Protein AF-A0A076H865-F1 (afdb_monomer)

Secondary structure (DSSP, 8-state):
----------------------------------PPPPPPPPPP--------S------PPPPPP--TTHHHHHHHHHHHTT-PPPPPPP--------------------------------PPPP-----------------PPPPHHHHHHHHHHHHHHHH---HHHHHHHHHHHHHHHHHHHHTTSSS---SS------TTS-HHHHHHHHHHHHHHHHHHH-GGGHHHHHHHHHHTT---TTSHHHHHHHHHHHHHHHHTTTSSS-GGGTT---S----SS-TTS----TTB----EEE-SSSB-TTS-B---SSGGGEEEP--S-GGGGGSPPSSSSSTTTTPPPPPP-TT--SEEE-TTS-EEEHHHHHHHHHHHHHHHHHT--HHHHHHHHHTT--TTS-HHHHHHHHHHHHHHHHTT--HHHHHHHHHHHHHHHHHHHHHHHHHHHHHTBPPHHHHHHHHTTT-EEEEE-STTT-E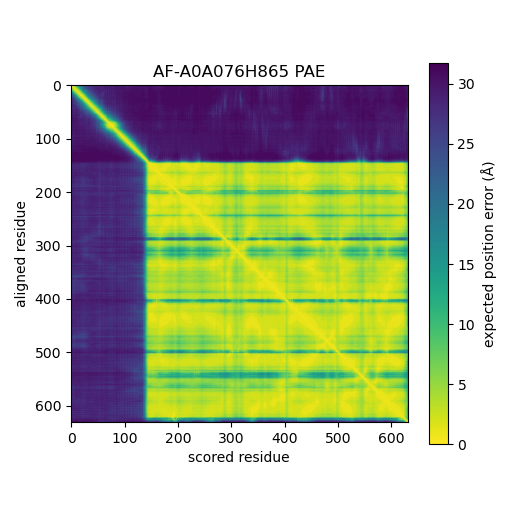EEEEGGG---SS-TTS-S-SS--SSPHHHHHHHHHHHHHHHHHS--B---SS-B-S--SS-SSSPPBTTEEEES--SSS---SS-EEEE-SBHHHHHHHHHHHHHHTTS--HHHHHHHHHHHHHHHHHHHHHHHHHHTT-SPP----

Nearest PDB structures (foldseek):
  8cxl-assembly1_B  TM=8.479E-01  e=1.125E-22  Streptomyces sp. CNQ-525
  3w36-assembly1_A  TM=8.147E-01  e=2.842E-23  Streptomyces sp. CNQ-525
  3w35-assembly1_A  TM=8.371E-01  e=2.240E-22  Streptomyces sp. CNQ-525
  3w35-assembly1_B  TM=8.293E-01  e=2.139E-22  Streptomyces sp. CNQ-525
  4usz-assembly1_A  TM=7.728E-01  e=1.294E-17  Zobellia galactanivorans

Solvent-accessible surface area (backbone atoms only — not comparable to full-atom values): 36687 Å² total; per-residue (Å²): 140,89,85,85,89,86,87,87,85,81,90,82,80,88,83,90,75,92,76,91,79,83,88,86,80,91,87,80,90,86,84,84,88,84,85,84,82,86,82,80,87,86,80,86,83,88,82,85,87,82,85,85,94,75,92,74,86,84,77,84,80,81,90,79,90,80,74,82,65,70,63,52,59,55,52,55,54,57,59,65,72,69,66,76,83,85,73,86,78,79,86,77,82,75,78,83,77,84,75,74,85,82,82,75,75,82,82,84,76,75,82,83,81,76,75,83,81,81,78,78,86,78,79,79,78,86,78,78,90,74,92,76,86,86,79,95,79,76,85,69,82,73,74,83,74,75,39,71,56,56,53,52,51,52,52,51,39,52,49,37,28,71,70,60,63,57,72,62,60,46,23,47,52,49,25,54,28,27,46,14,28,31,24,44,49,23,17,33,43,95,50,28,44,13,61,56,45,77,66,76,53,65,63,86,57,56,64,73,56,50,53,37,13,25,50,29,4,32,43,50,38,45,36,68,78,41,60,92,47,36,68,64,49,50,51,51,30,49,78,68,73,52,61,56,70,83,40,72,42,29,49,48,9,37,52,39,18,49,44,44,51,58,66,50,58,83,30,52,57,40,62,90,64,78,38,54,65,84,72,71,82,70,68,73,35,39,92,86,65,88,47,79,54,82,56,38,24,58,68,51,69,35,16,67,59,74,31,55,50,100,84,66,47,50,34,58,62,94,52,68,85,14,30,47,72,48,62,77,64,51,65,41,36,18,65,24,65,51,85,59,57,91,44,14,65,74,63,46,71,80,82,77,60,34,74,86,36,77,54,84,32,67,49,78,85,67,55,73,45,29,13,27,59,46,32,53,48,39,42,50,48,30,45,51,45,37,38,65,64,45,73,64,46,49,50,44,17,52,67,63,55,39,53,96,71,37,47,36,66,68,36,50,54,50,51,54,50,49,23,48,38,62,70,70,66,52,49,65,72,50,45,33,49,50,50,28,49,37,25,46,18,34,28,39,28,43,19,28,32,35,22,29,11,59,75,58,33,21,39,36,40,51,62,40,37,21,62,77,26,51,99,31,80,41,57,22,40,66,50,67,81,56,49,61,36,81,40,49,19,61,72,54,59,49,63,55,42,66,72,62,58,81,69,49,56,41,28,33,34,27,56,53,9,12,39,28,26,9,39,30,49,38,48,23,68,69,70,73,48,49,74,44,33,82,89,75,55,51,31,88,50,50,85,85,69,81,82,54,56,37,47,34,46,48,50,71,42,72,68,50,93,57,34,86,56,91,70,79,73,44,75,49,74,21,57,26,36,60,51,44,22,54,46,42,23,50,18,34,34,49,22,27,52,34,42,65,52,20,22,54,48,11,27,55,35,7,34,56,42,13,55,46,30,45,54,51,46,52,26,19,59,66,40,73,41,77,54,48,78,73,125

Structure (mmCIF, N/CA/C/O backbone):
data_AF-A0A076H865-F1
#
_entry.id   AF-A0A076H865-F1
#
loop_
_atom_site.group_PDB
_atom_site.id
_atom_site.type_symbol
_atom_site.label_atom_id
_atom_site.label_alt_id
_atom_site.label_comp_id
_atom_site.label_asym_id
_atom_site.label_entity_id
_atom_site.label_seq_id
_atom_site.pdbx_PDB_ins_code
_atom_site.Cartn_x
_atom_site.Cartn_y
_atom_site.Cartn_z
_atom_site.occupancy
_atom_site.B_iso_or_equiv
_atom_site.auth_seq_id
_atom_site.auth_comp_id
_atom_site.auth_asym_id
_atom_site.auth_atom_id
_atom_site.pdbx_PDB_model_num
ATOM 1 N N . MET A 1 1 ? 57.426 7.390 -15.760 1.00 32.88 1 MET A N 1
ATOM 2 C CA . MET A 1 1 ? 56.937 6.413 -16.751 1.00 32.88 1 MET A CA 1
ATOM 3 C C . MET A 1 1 ? 55.800 7.069 -17.506 1.00 32.88 1 MET A C 1
ATOM 5 O O . MET A 1 1 ? 54.848 7.529 -16.899 1.00 32.88 1 MET A O 1
ATOM 9 N N . THR A 1 2 ? 56.025 7.250 -18.797 1.00 29.50 2 THR A N 1
ATOM 10 C CA . THR A 1 2 ? 55.251 8.009 -19.784 1.00 29.50 2 THR A CA 1
ATOM 11 C C . THR A 1 2 ? 54.269 7.092 -20.511 1.00 29.50 2 THR A C 1
ATOM 13 O O . THR A 1 2 ? 54.696 6.046 -20.992 1.00 29.50 2 THR A O 1
ATOM 16 N N . PHE A 1 3 ? 53.011 7.511 -20.664 1.00 28.80 3 PHE A N 1
ATOM 17 C CA . PHE A 1 3 ? 52.057 6.929 -21.616 1.00 28.80 3 PHE A CA 1
ATOM 18 C C . PHE A 1 3 ? 51.602 8.012 -22.613 1.00 28.80 3 PHE A C 1
ATOM 20 O O . PHE A 1 3 ? 51.327 9.133 -22.179 1.00 28.80 3 PHE A O 1
ATOM 27 N N . PRO A 1 4 ? 51.581 7.735 -23.933 1.00 46.56 4 PRO A N 1
ATOM 28 C CA . PRO A 1 4 ? 51.312 8.744 -24.952 1.00 46.56 4 PRO A CA 1
ATOM 29 C C . PRO A 1 4 ? 49.836 8.810 -25.378 1.00 46.56 4 PRO A C 1
ATOM 31 O O . PRO A 1 4 ? 49.123 7.810 -25.404 1.00 46.56 4 PRO A O 1
ATOM 34 N N . LEU A 1 5 ? 49.437 10.020 -25.782 1.00 33.44 5 LEU A N 1
ATOM 35 C CA . LEU A 1 5 ? 48.262 10.338 -26.598 1.00 33.44 5 LEU A CA 1
ATOM 36 C C . LEU A 1 5 ? 48.403 9.814 -28.040 1.00 33.44 5 LEU A C 1
ATOM 38 O O . LEU A 1 5 ? 49.517 9.747 -28.554 1.00 33.44 5 LEU A O 1
ATOM 42 N N . PHE A 1 6 ? 47.246 9.596 -28.685 1.00 32.09 6 PHE A N 1
ATOM 43 C CA . PHE A 1 6 ? 46.831 10.004 -30.049 1.00 32.09 6 PHE A CA 1
ATOM 44 C C . PHE A 1 6 ? 46.042 8.885 -30.760 1.00 32.09 6 PHE A C 1
ATOM 46 O O . PHE A 1 6 ? 46.599 7.819 -30.982 1.00 32.09 6 PHE A O 1
ATOM 53 N N . TRP A 1 7 ? 44.808 9.155 -31.222 1.00 28.22 7 TRP A N 1
ATOM 54 C CA . TRP A 1 7 ? 44.508 9.458 -32.640 1.00 28.22 7 TRP A CA 1
ATOM 55 C C . TRP A 1 7 ? 42.996 9.691 -32.893 1.00 28.22 7 TRP A C 1
ATOM 57 O O . TRP A 1 7 ? 42.161 8.864 -32.553 1.00 28.22 7 TRP A O 1
ATOM 67 N N . LEU A 1 8 ? 42.667 10.809 -33.552 1.00 34.19 8 LEU A N 1
ATOM 68 C CA . LEU A 1 8 ? 41.400 11.092 -34.253 1.00 34.19 8 LEU A CA 1
ATOM 69 C C . LEU A 1 8 ? 41.498 10.593 -35.705 1.00 34.19 8 LEU A C 1
ATOM 71 O O . LEU A 1 8 ? 42.561 10.789 -36.296 1.00 34.19 8 LEU A O 1
ATOM 75 N N . PRO A 1 9 ? 40.403 10.184 -36.376 1.00 36.00 9 PRO A N 1
ATOM 76 C CA . PRO A 1 9 ? 40.349 10.217 -37.830 1.00 36.00 9 PRO A CA 1
ATOM 77 C C . PRO A 1 9 ? 39.445 11.337 -38.370 1.00 36.00 9 PRO A C 1
ATOM 79 O O . PRO A 1 9 ? 38.311 11.556 -37.949 1.00 36.00 9 PRO A O 1
ATOM 82 N N . ARG A 1 10 ? 39.996 12.048 -39.360 1.00 29.73 10 ARG A N 1
ATOM 83 C CA . ARG A 1 10 ? 39.351 13.060 -40.205 1.00 29.73 10 ARG A CA 1
ATOM 84 C C . ARG A 1 10 ? 38.428 12.431 -41.257 1.00 29.73 10 ARG A C 1
ATOM 86 O O . ARG A 1 10 ? 38.737 11.390 -41.828 1.00 29.73 10 ARG A O 1
ATOM 93 N N . ARG A 1 11 ? 37.396 13.200 -41.621 1.00 32.19 11 ARG A N 1
ATOM 94 C CA . ARG A 1 11 ? 36.563 13.079 -42.832 1.00 32.19 11 ARG A CA 1
ATOM 95 C C . ARG A 1 11 ? 37.384 12.919 -44.125 1.00 32.19 11 ARG A C 1
ATOM 97 O O . ARG A 1 11 ? 38.328 13.679 -44.351 1.00 32.19 11 ARG A O 1
ATOM 104 N N . ARG A 1 12 ? 36.909 12.064 -45.041 1.00 30.33 12 ARG A N 1
ATOM 105 C CA . ARG A 1 12 ? 37.063 12.214 -46.502 1.00 30.33 12 ARG A CA 1
ATOM 106 C C . ARG A 1 12 ? 35.782 11.798 -47.228 1.00 30.33 12 ARG A C 1
ATOM 108 O O . ARG A 1 12 ? 35.111 10.855 -46.833 1.00 30.33 12 ARG A O 1
ATOM 115 N N . SER A 1 13 ? 35.468 12.564 -48.266 1.00 29.06 13 SER A N 1
ATOM 116 C CA . SER A 1 13 ? 34.270 12.526 -49.098 1.00 29.06 13 SER A CA 1
ATOM 117 C C . SER A 1 13 ? 34.322 11.488 -50.223 1.00 29.06 13 SER A C 1
ATOM 119 O O . SER A 1 13 ? 35.371 11.301 -50.835 1.00 29.06 13 SER A O 1
ATOM 121 N N . LEU A 1 14 ? 33.139 10.944 -50.521 1.00 32.09 14 LEU A N 1
ATOM 122 C CA . LEU A 1 14 ? 32.543 10.597 -51.823 1.00 32.09 14 LEU A CA 1
ATOM 123 C C . LEU A 1 14 ? 33.476 10.217 -52.990 1.00 32.09 14 LEU A C 1
ATOM 125 O O . LEU A 1 14 ? 34.116 11.073 -53.601 1.00 32.09 14 LEU A O 1
ATOM 129 N N . SER A 1 15 ? 33.357 8.964 -53.437 1.00 29.91 15 SER A N 1
ATOM 130 C CA . SER A 1 15 ? 33.274 8.669 -54.868 1.00 29.91 15 SER A CA 1
ATOM 131 C C . SER A 1 15 ? 32.287 7.530 -55.134 1.00 29.91 15 SER A C 1
ATOM 133 O O . SER A 1 15 ? 32.132 6.587 -54.362 1.00 29.91 15 SER A O 1
ATOM 135 N N . SER A 1 16 ? 31.561 7.719 -56.223 1.00 30.83 16 SER A N 1
ATOM 136 C CA . SER A 1 16 ? 30.448 6.958 -56.762 1.00 30.83 16 SER A CA 1
ATOM 137 C C . SER A 1 16 ? 30.853 5.574 -57.272 1.00 30.83 16 SER A C 1
ATOM 139 O O . SER A 1 16 ? 31.814 5.436 -58.029 1.00 30.83 16 SER A O 1
ATOM 141 N N . ARG A 1 17 ? 30.045 4.559 -56.946 1.00 31.06 17 ARG A N 1
ATOM 142 C CA . ARG A 1 17 ? 29.927 3.328 -57.736 1.00 31.06 17 ARG A CA 1
ATOM 143 C C . ARG A 1 17 ? 28.466 2.909 -57.828 1.00 31.06 17 ARG A C 1
ATOM 145 O O . ARG A 1 17 ? 27.848 2.543 -56.836 1.00 31.06 17 ARG A O 1
ATOM 152 N N . GLU A 1 18 ? 27.954 2.999 -59.048 1.00 32.34 18 GLU A N 1
ATOM 153 C CA . GLU A 1 18 ? 26.733 2.352 -59.510 1.00 32.34 18 GLU A CA 1
ATOM 154 C C . GLU A 1 18 ? 26.841 0.839 -59.293 1.00 32.34 18 GLU A C 1
ATOM 156 O O . GLU A 1 18 ? 27.809 0.217 -59.733 1.00 32.34 18 GLU A O 1
ATOM 161 N N . ILE A 1 19 ? 25.829 0.240 -58.667 1.00 31.61 19 ILE A N 1
ATOM 162 C CA . ILE A 1 19 ? 25.564 -1.194 -58.778 1.00 31.61 19 ILE A CA 1
ATOM 163 C C . ILE A 1 19 ? 24.080 -1.351 -59.104 1.00 31.61 19 ILE A C 1
ATOM 165 O O . ILE A 1 19 ? 23.204 -1.044 -58.299 1.00 31.61 19 ILE A O 1
ATOM 169 N N . ARG A 1 20 ? 23.833 -1.794 -60.341 1.00 30.14 20 ARG A N 1
ATOM 170 C CA . ARG A 1 20 ? 22.561 -2.340 -60.821 1.00 30.14 20 ARG A CA 1
ATOM 171 C C . ARG A 1 20 ? 22.139 -3.499 -59.922 1.00 30.14 20 ARG A C 1
ATOM 173 O O . ARG A 1 20 ? 22.926 -4.423 -59.745 1.00 30.14 20 ARG A O 1
ATOM 180 N N . PHE A 1 21 ? 20.881 -3.509 -59.499 1.00 30.59 21 PHE A N 1
ATOM 181 C CA . PHE A 1 21 ? 20.179 -4.754 -59.208 1.00 30.59 21 PHE A CA 1
ATOM 182 C C . PHE A 1 21 ? 18.997 -4.890 -60.162 1.00 30.59 21 PHE A C 1
ATOM 184 O O . PHE A 1 21 ? 18.142 -4.011 -60.279 1.00 30.59 21 PHE A O 1
ATOM 191 N N . GLU A 1 22 ? 19.056 -5.973 -60.927 1.00 31.03 22 GLU A N 1
ATOM 192 C CA . GLU A 1 22 ? 18.067 -6.408 -61.896 1.00 31.03 22 GLU A CA 1
ATOM 193 C C . GLU A 1 22 ? 16.804 -6.892 -61.183 1.00 31.03 22 GLU A C 1
ATOM 195 O O . GLU A 1 22 ? 16.858 -7.567 -60.155 1.00 31.03 22 GLU A O 1
ATOM 200 N N . ARG A 1 23 ? 15.658 -6.539 -61.771 1.00 32.06 23 ARG A N 1
ATOM 201 C CA . ARG A 1 23 ? 14.356 -7.120 -61.458 1.00 32.06 23 ARG A CA 1
ATOM 202 C C . ARG A 1 23 ? 14.356 -8.581 -61.890 1.00 32.06 23 ARG A C 1
ATOM 204 O O . ARG A 1 23 ? 14.656 -8.863 -63.049 1.00 32.06 23 ARG A O 1
ATOM 211 N N . HIS A 1 24 ? 13.915 -9.467 -61.008 1.00 31.02 24 HIS A N 1
ATOM 212 C CA . HIS A 1 24 ? 13.343 -10.742 -61.409 1.00 31.02 24 HIS A CA 1
ATOM 213 C C . HIS A 1 24 ? 11.892 -10.772 -60.953 1.00 31.02 24 HIS A C 1
ATOM 215 O O . HIS A 1 24 ? 11.598 -10.799 -59.763 1.00 31.02 24 HIS A O 1
ATOM 221 N N . ASP A 1 25 ? 11.017 -10.716 -61.947 1.00 34.66 25 ASP A N 1
ATOM 222 C CA . ASP A 1 25 ? 9.573 -10.802 -61.836 1.00 34.66 25 ASP A CA 1
ATOM 223 C C . ASP A 1 25 ? 9.112 -12.073 -62.572 1.00 34.66 25 ASP A C 1
ATOM 225 O O . ASP A 1 25 ? 9.705 -12.470 -63.579 1.00 34.66 25 ASP A O 1
ATOM 229 N N . GLU A 1 26 ? 8.014 -12.637 -62.066 1.00 32.41 26 GLU A N 1
ATOM 230 C CA . GLU A 1 26 ? 7.062 -13.558 -62.710 1.00 32.41 26 GLU A CA 1
ATOM 231 C C . GLU A 1 26 ? 7.373 -15.067 -62.853 1.00 32.41 26 GLU A C 1
ATOM 233 O O . GLU A 1 26 ? 8.169 -15.510 -63.682 1.00 32.41 26 GLU A O 1
ATOM 238 N N . ARG A 1 27 ? 6.555 -15.892 -62.170 1.00 30.31 27 ARG A N 1
ATOM 239 C CA . ARG A 1 27 ? 5.372 -16.652 -62.688 1.00 30.31 27 ARG A CA 1
ATOM 240 C C . ARG A 1 27 ? 4.949 -17.674 -61.611 1.00 30.31 27 ARG A C 1
ATOM 242 O O . ARG A 1 27 ? 5.811 -18.335 -61.055 1.00 30.31 27 ARG A O 1
ATOM 249 N N . ALA A 1 28 ? 3.683 -17.870 -61.230 1.00 29.78 28 ALA A N 1
ATOM 250 C CA . ALA A 1 28 ? 2.444 -18.046 -62.000 1.00 29.78 28 ALA A CA 1
ATOM 251 C C . ALA A 1 28 ? 1.225 -17.692 -61.095 1.00 29.78 28 ALA A C 1
ATOM 253 O O . ALA A 1 28 ? 1.253 -17.995 -59.910 1.00 29.78 28 ALA A O 1
ATOM 254 N N . ALA A 1 29 ? 0.233 -16.892 -61.523 1.00 30.95 29 ALA A N 1
ATOM 255 C CA . ALA A 1 29 ? -1.018 -17.284 -62.217 1.00 30.95 29 ALA A CA 1
ATOM 256 C C . ALA A 1 29 ? -1.780 -18.457 -61.538 1.00 30.95 29 ALA A C 1
ATOM 258 O O . ALA A 1 29 ? -1.166 -19.472 -61.255 1.00 30.95 29 ALA A O 1
ATOM 259 N N . ARG A 1 30 ? -3.110 -18.520 -61.355 1.00 31.28 30 ARG A N 1
ATOM 260 C CA . ARG A 1 30 ? -4.299 -17.649 -61.521 1.00 31.28 30 ARG A CA 1
ATOM 261 C C . ARG A 1 30 ? -5.506 -18.551 -61.140 1.00 31.28 30 ARG A C 1
ATOM 263 O O . ARG A 1 30 ? -5.581 -19.648 -61.683 1.00 31.28 30 ARG A O 1
ATOM 270 N N . ALA A 1 31 ? -6.465 -18.103 -60.327 1.00 30.08 31 ALA A N 1
ATOM 271 C CA . ALA A 1 31 ? -7.842 -18.640 -60.282 1.00 30.08 31 ALA A CA 1
ATOM 272 C C . ALA A 1 31 ? -8.766 -17.535 -59.722 1.00 30.08 31 ALA A C 1
ATOM 274 O O . ALA A 1 31 ? -8.655 -17.181 -58.558 1.00 30.08 31 ALA A O 1
ATOM 275 N N . VAL A 1 32 ? -9.327 -16.689 -60.593 1.00 30.80 32 VAL A N 1
ATOM 276 C CA . VAL A 1 32 ? -10.756 -16.640 -60.990 1.00 30.80 32 VAL A CA 1
ATOM 277 C C . VAL A 1 32 ? -11.724 -16.404 -59.815 1.00 30.80 32 VAL A C 1
ATOM 279 O O . VAL A 1 32 ? -12.224 -17.336 -59.203 1.00 30.80 32 VAL A O 1
ATOM 282 N N . GLU A 1 33 ? -11.923 -15.115 -59.518 1.00 33.75 33 GLU A N 1
ATOM 283 C CA . GLU A 1 33 ? -13.192 -14.364 -59.615 1.00 33.75 33 GLU A CA 1
ATOM 284 C C . GLU A 1 33 ? -14.493 -15.053 -59.156 1.00 33.75 33 GLU A C 1
ATOM 286 O O . GLU A 1 33 ? -14.969 -15.967 -59.819 1.00 33.75 33 GLU A O 1
ATOM 291 N N . LEU A 1 34 ? -15.113 -14.518 -58.090 1.00 32.66 34 LEU A N 1
ATOM 292 C CA . LEU A 1 34 ? -16.571 -14.421 -57.890 1.00 32.66 34 LEU A CA 1
ATOM 293 C C . LEU A 1 34 ? -16.869 -13.452 -56.722 1.00 32.66 34 LEU A C 1
ATOM 295 O O . LEU A 1 34 ? -16.790 -13.812 -55.551 1.00 32.66 34 LEU A O 1
ATOM 299 N N . LEU A 1 35 ? -17.205 -12.203 -57.056 1.00 37.31 35 LEU A N 1
ATOM 300 C CA . LEU A 1 35 ? -17.819 -11.227 -56.145 1.00 37.31 35 LEU A CA 1
ATOM 301 C C . LEU A 1 35 ? -19.340 -11.463 -56.084 1.00 37.31 35 LEU A C 1
ATOM 303 O O . LEU A 1 35 ? -19.948 -11.609 -57.149 1.00 37.31 35 LEU A O 1
ATOM 307 N N . PRO A 1 36 ? -19.996 -11.378 -54.913 1.00 37.31 36 PRO A N 1
ATOM 308 C CA . PRO A 1 36 ? -21.424 -11.106 -54.840 1.00 37.31 36 PRO A CA 1
ATOM 309 C C . PRO A 1 36 ? -21.708 -9.614 -54.583 1.00 37.31 36 PRO A C 1
ATOM 311 O O . PRO A 1 36 ? -21.074 -8.954 -53.766 1.00 37.31 36 PRO A O 1
ATOM 314 N N . GLN A 1 37 ? -22.688 -9.121 -55.337 1.00 39.97 37 GLN A N 1
ATOM 315 C CA . GLN A 1 37 ? -23.266 -7.773 -55.386 1.00 39.97 37 GLN A CA 1
ATOM 316 C C . GLN A 1 37 ? -24.007 -7.363 -54.086 1.00 39.97 37 GLN A C 1
ATOM 318 O O . GLN A 1 37 ? -24.373 -8.237 -53.297 1.00 39.97 37 GLN A O 1
ATOM 323 N N . PRO A 1 38 ? -24.267 -6.054 -53.869 1.00 40.19 38 PRO A N 1
ATOM 324 C CA . PRO A 1 38 ? -24.822 -5.520 -52.622 1.00 40.19 38 PRO A CA 1
ATOM 325 C C . PRO A 1 38 ? -26.322 -5.816 -52.458 1.00 40.19 38 PRO A C 1
ATOM 327 O O . PRO A 1 38 ? -27.085 -5.813 -53.424 1.00 40.19 38 PRO A O 1
ATOM 330 N N . GLN A 1 39 ? -26.752 -6.042 -51.214 1.00 40.28 39 GLN A N 1
ATOM 331 C CA . GLN A 1 39 ? -28.164 -6.193 -50.840 1.00 40.28 39 GLN A CA 1
ATOM 332 C C . GLN A 1 39 ? -28.879 -4.817 -50.802 1.00 40.28 39 GLN A C 1
ATOM 334 O O . GLN A 1 39 ? -28.263 -3.829 -50.397 1.00 40.28 39 GLN A O 1
ATOM 339 N N . PRO A 1 40 ? -30.158 -4.729 -51.223 1.00 39.44 40 PRO A N 1
ATOM 340 C CA . PRO A 1 40 ? -30.945 -3.488 -51.271 1.00 39.44 40 PRO A CA 1
ATOM 341 C C . PRO A 1 40 ? -31.445 -3.033 -49.880 1.00 39.44 40 PRO A C 1
ATOM 343 O O . PRO A 1 40 ? -31.473 -3.839 -48.949 1.00 39.44 40 PRO A O 1
ATOM 346 N N . PRO A 1 41 ? -31.865 -1.759 -49.715 1.00 40.12 41 PRO A N 1
ATOM 347 C CA . PRO A 1 41 ? -32.209 -1.199 -48.410 1.00 40.12 41 PRO A CA 1
ATOM 348 C C . PRO A 1 41 ? -33.579 -1.692 -47.925 1.00 40.12 41 PRO A C 1
ATOM 350 O O . PRO A 1 41 ? -34.542 -1.746 -48.692 1.00 40.12 41 PRO A O 1
ATOM 353 N N . LEU A 1 42 ? -33.677 -2.004 -46.632 1.00 36.25 42 LEU A N 1
ATOM 354 C CA . LEU A 1 42 ? -34.948 -2.285 -45.967 1.00 36.25 42 LEU A CA 1
ATOM 355 C C . LEU A 1 42 ? -35.631 -0.970 -45.573 1.00 36.25 42 LEU A C 1
ATOM 357 O O . LEU A 1 42 ? -35.089 -0.168 -44.815 1.00 36.25 42 LEU A O 1
ATOM 361 N N . VAL A 1 43 ? -36.828 -0.768 -46.121 1.00 35.56 43 VAL A N 1
ATOM 362 C CA . VAL A 1 43 ? -37.768 0.306 -45.781 1.00 35.56 43 VAL A CA 1
ATOM 363 C C . VAL A 1 43 ? -38.564 -0.089 -44.533 1.00 35.56 43 VAL A C 1
ATOM 365 O O . VAL A 1 43 ? -38.953 -1.244 -44.372 1.00 35.56 43 VAL A O 1
ATOM 368 N N . ALA A 1 44 ? -38.779 0.901 -43.669 1.00 31.84 44 ALA A N 1
ATOM 369 C CA . ALA A 1 44 ? -39.403 0.825 -42.355 1.00 31.84 44 ALA A CA 1
ATOM 370 C C . ALA A 1 44 ? -40.874 0.362 -42.356 1.00 31.84 44 ALA A C 1
ATOM 372 O O . ALA A 1 44 ? -41.641 0.659 -43.272 1.00 31.84 44 ALA A O 1
ATOM 373 N N . MET A 1 45 ? -41.273 -0.284 -41.256 1.00 31.53 45 MET A N 1
ATOM 374 C CA . MET A 1 45 ? -42.662 -0.377 -40.801 1.00 31.53 45 MET A CA 1
ATOM 375 C C . MET A 1 45 ? -42.808 0.427 -39.503 1.00 31.53 45 MET A C 1
ATOM 377 O O . MET A 1 45 ? -42.148 0.125 -38.512 1.00 31.53 45 MET A O 1
ATOM 381 N N . GLU A 1 46 ? -43.672 1.442 -39.536 1.00 37.03 46 GLU A N 1
ATOM 382 C CA . GLU A 1 46 ? -44.120 2.247 -38.393 1.00 37.03 46 GLU A CA 1
ATOM 383 C C . GLU A 1 46 ? -45.045 1.453 -37.462 1.00 37.03 46 GLU A C 1
ATOM 385 O O . GLU A 1 46 ? -45.945 0.761 -37.938 1.00 37.03 46 GLU A O 1
ATOM 390 N N . LEU A 1 47 ? -44.894 1.654 -36.147 1.00 33.88 47 LEU A N 1
ATOM 391 C CA . LEU A 1 47 ? -45.952 1.532 -35.135 1.00 33.88 47 LEU A CA 1
ATOM 392 C C . LEU A 1 47 ? -45.701 2.558 -33.997 1.00 33.88 47 LEU A C 1
ATOM 394 O O . LEU A 1 47 ? -44.569 3.013 -33.843 1.00 33.88 47 LEU A O 1
ATOM 398 N N . PRO A 1 48 ? -46.752 2.982 -33.264 1.00 36.91 48 PRO A N 1
ATOM 399 C CA . PRO A 1 48 ? -46.988 4.382 -32.885 1.00 36.91 48 PRO A CA 1
ATOM 400 C C . PRO A 1 48 ? -46.420 4.810 -31.520 1.00 36.91 48 PRO A C 1
ATOM 402 O O . PRO A 1 48 ? -46.171 3.986 -30.643 1.00 36.91 48 PRO A O 1
ATOM 405 N N . GLU A 1 49 ? -46.298 6.131 -31.346 1.00 44.44 49 GLU A N 1
ATOM 406 C CA . GLU A 1 49 ? -45.875 6.820 -30.117 1.00 44.44 49 GLU A CA 1
ATOM 407 C C . GLU A 1 49 ? -46.803 6.611 -28.907 1.00 44.44 49 GLU A C 1
ATOM 409 O O . GLU A 1 49 ? -48.027 6.517 -29.055 1.00 44.44 49 GLU A O 1
ATOM 414 N N . PRO A 1 50 ? -46.234 6.741 -27.693 1.00 38.34 50 PRO A N 1
ATOM 415 C CA . PRO A 1 50 ? -46.931 7.361 -26.576 1.00 38.34 50 PRO A CA 1
ATOM 416 C C . PRO A 1 50 ? -46.147 8.543 -25.964 1.00 38.34 50 PRO A C 1
ATOM 418 O O . PRO A 1 50 ? -45.120 8.366 -25.320 1.00 38.34 50 PRO A O 1
ATOM 421 N N . ILE A 1 51 ? -46.703 9.735 -26.186 1.00 40.88 51 ILE A N 1
ATOM 422 C CA . ILE A 1 51 ? -46.853 10.929 -25.327 1.00 40.88 51 ILE A CA 1
ATOM 423 C C . ILE A 1 51 ? -45.897 11.101 -24.120 1.00 40.88 51 ILE A C 1
ATOM 425 O O . ILE A 1 51 ? -45.917 10.351 -23.146 1.00 40.88 51 ILE A O 1
ATOM 429 N N . ASP A 1 52 ? -45.192 12.231 -24.185 1.00 43.69 52 ASP A N 1
ATOM 430 C CA . ASP A 1 52 ? -44.292 12.902 -23.238 1.00 43.69 52 ASP A CA 1
ATOM 431 C C . ASP A 1 52 ? -44.964 13.415 -21.932 1.00 43.69 52 ASP A C 1
ATOM 433 O O . ASP A 1 52 ? -45.999 14.087 -22.013 1.00 43.69 52 ASP A O 1
ATOM 437 N N . PRO A 1 53 ? -44.395 13.167 -20.728 1.00 39.59 53 PRO A N 1
ATOM 438 C CA . PRO A 1 53 ? -44.830 13.808 -19.487 1.00 39.59 53 PRO A CA 1
ATOM 439 C C . PRO A 1 53 ? -44.013 15.036 -19.020 1.00 39.59 53 PRO A C 1
ATOM 441 O O . PRO A 1 53 ? -44.300 15.527 -17.930 1.00 39.59 53 PRO A O 1
ATOM 444 N N . PHE A 1 54 ? -43.064 15.594 -19.783 1.00 37.50 54 PHE A N 1
ATOM 445 C CA . PHE A 1 54 ? -42.306 16.792 -19.373 1.00 37.50 54 PHE A CA 1
ATOM 446 C C . PHE A 1 54 ? -42.014 17.773 -20.522 1.00 37.50 54 PHE A C 1
ATOM 448 O O . PHE A 1 54 ? -40.871 17.995 -20.918 1.00 37.50 54 PHE A O 1
ATOM 455 N N . ALA A 1 55 ? -43.054 18.479 -20.968 1.00 36.81 55 ALA A N 1
ATOM 456 C CA . ALA A 1 55 ? -42.896 19.708 -21.738 1.00 36.81 55 ALA A CA 1
ATOM 457 C C . ALA A 1 55 ? -42.282 20.822 -20.860 1.00 36.81 55 ALA A C 1
ATOM 459 O O . ALA A 1 55 ? -42.942 21.348 -19.962 1.00 36.81 55 ALA A O 1
ATOM 460 N N . LEU A 1 56 ? -41.036 21.207 -21.145 1.00 35.94 56 LEU A N 1
ATOM 461 C CA . LEU A 1 56 ? -40.417 22.446 -20.664 1.00 35.94 56 LEU A CA 1
ATOM 462 C C . LEU A 1 56 ? -40.149 23.359 -21.865 1.00 35.94 56 LEU A C 1
ATOM 464 O O . LEU A 1 56 ? -39.410 23.014 -22.785 1.00 35.94 56 LEU A O 1
ATOM 468 N N . GLU A 1 57 ? -40.803 24.520 -21.858 1.00 34.72 57 GLU A N 1
ATOM 469 C CA . GLU A 1 57 ? -40.638 25.584 -22.846 1.00 34.72 57 GLU A CA 1
ATOM 470 C C . GLU A 1 57 ? -39.180 26.063 -22.895 1.00 34.72 57 GLU A C 1
ATOM 472 O O . GLU A 1 57 ? -38.611 26.501 -21.894 1.00 34.72 57 GLU A O 1
ATOM 477 N N . ILE A 1 58 ? -38.588 26.032 -24.089 1.00 36.03 58 ILE A N 1
ATOM 478 C CA . ILE A 1 58 ? -37.307 26.679 -24.367 1.00 36.03 58 ILE A CA 1
ATOM 479 C C . ILE A 1 58 ? -37.558 28.187 -24.453 1.00 36.03 58 ILE A C 1
ATOM 481 O O . ILE A 1 58 ? -38.102 28.688 -25.439 1.00 36.03 58 ILE A O 1
ATOM 485 N N . VAL A 1 59 ? -37.136 28.918 -23.424 1.00 34.56 59 VAL A N 1
ATOM 486 C CA . VAL A 1 59 ? -36.990 30.374 -23.482 1.00 34.56 59 VAL A CA 1
ATOM 487 C C . VAL A 1 59 ? -35.685 30.688 -24.210 1.00 34.56 59 VAL A C 1
ATOM 489 O O . VAL A 1 59 ? -34.595 30.404 -23.720 1.00 34.56 59 VAL A O 1
ATOM 492 N N . THR A 1 60 ? -35.789 31.290 -25.391 1.00 38.94 60 THR A N 1
ATOM 493 C CA . THR A 1 60 ? -34.657 31.905 -26.092 1.00 38.94 60 THR A CA 1
ATOM 494 C C . THR A 1 60 ? -34.143 33.108 -25.299 1.00 38.94 60 THR A C 1
ATOM 496 O O . THR A 1 60 ? -34.877 34.082 -25.115 1.00 38.94 60 THR A O 1
ATOM 499 N N . VAL A 1 61 ? -32.887 33.053 -24.855 1.00 36.69 61 VAL A N 1
ATOM 500 C CA . VAL A 1 61 ? -32.171 34.189 -24.253 1.00 36.69 61 VAL A CA 1
ATOM 501 C C . VAL A 1 61 ? -31.613 35.078 -25.378 1.00 36.69 61 VAL A C 1
ATOM 503 O O . VAL A 1 61 ? -31.034 34.538 -26.322 1.00 36.69 61 VAL A O 1
ATOM 506 N N . PRO A 1 62 ? -31.799 36.411 -25.337 1.00 39.06 62 PRO A N 1
ATOM 507 C CA . PRO A 1 62 ? -31.260 37.313 -26.350 1.00 39.06 62 PRO A CA 1
ATOM 508 C C . PRO A 1 62 ? -29.754 37.556 -26.166 1.00 39.06 62 PRO A C 1
ATOM 510 O O . PRO A 1 62 ? -29.259 37.592 -25.040 1.00 39.06 62 PRO A O 1
ATOM 513 N N . ASP A 1 63 ? -29.059 37.772 -27.288 1.00 44.78 63 ASP A N 1
ATOM 514 C CA . ASP A 1 63 ? -27.657 38.200 -27.363 1.00 44.78 63 ASP A CA 1
ATOM 515 C C . ASP A 1 63 ? -27.371 39.391 -26.434 1.00 44.78 63 ASP A C 1
ATOM 517 O O . ASP A 1 63 ? -28.022 40.436 -26.528 1.00 44.78 63 ASP A O 1
ATOM 521 N N . ILE A 1 64 ? -26.353 39.252 -25.580 1.00 43.41 64 ILE A N 1
ATOM 522 C CA . ILE A 1 64 ? -25.795 40.357 -24.795 1.00 43.41 64 ILE A CA 1
ATOM 523 C C . ILE A 1 64 ? -24.519 40.844 -25.493 1.00 43.41 64 ILE A C 1
ATOM 525 O O . ILE A 1 64 ? -23.554 40.084 -25.597 1.00 43.41 64 ILE A O 1
ATOM 529 N N . PRO A 1 65 ? -24.473 42.104 -25.953 1.00 45.78 65 PRO A N 1
ATOM 530 C CA . PRO A 1 65 ? -23.235 42.755 -26.340 1.00 45.78 65 PRO A CA 1
ATOM 531 C C . PRO A 1 65 ? -22.610 43.417 -25.103 1.00 45.78 65 PRO A C 1
ATOM 533 O O . PRO A 1 65 ? -23.291 44.194 -24.445 1.00 45.78 65 PRO A O 1
ATOM 536 N N . GLU A 1 66 ? -21.351 43.098 -24.783 1.00 50.41 66 GLU A N 1
ATOM 537 C CA . GLU A 1 66 ? -20.273 44.010 -24.325 1.00 50.41 66 GLU A CA 1
ATOM 538 C C . GLU A 1 66 ? -19.109 43.249 -23.636 1.00 50.41 66 GLU A C 1
ATOM 540 O O . GLU A 1 66 ? -19.302 42.134 -23.150 1.00 50.41 66 GLU A O 1
ATOM 545 N N . PRO A 1 67 ? -17.865 43.776 -23.681 1.00 50.19 67 PRO A N 1
ATOM 546 C CA . PRO A 1 67 ? -16.656 42.989 -23.443 1.00 50.19 67 PRO A CA 1
ATOM 547 C C . PRO A 1 67 ? -16.316 42.783 -21.958 1.00 50.19 67 PRO A C 1
ATOM 549 O O . PRO A 1 67 ? -16.545 43.640 -21.109 1.00 50.19 67 PRO A O 1
ATOM 552 N N . LEU A 1 68 ? -15.651 41.654 -21.693 1.00 49.78 68 LEU A N 1
ATOM 553 C CA . LEU A 1 68 ? -15.116 41.143 -20.418 1.00 49.78 68 LEU A CA 1
ATOM 554 C C . LEU A 1 68 ? -14.145 42.070 -19.643 1.00 49.78 68 LEU A C 1
ATOM 556 O O . LEU A 1 68 ? -13.517 41.620 -18.692 1.00 49.78 68 LEU A O 1
ATOM 560 N N . SER A 1 69 ? -13.997 43.349 -19.998 1.00 51.00 69 SER A N 1
ATOM 561 C CA . SER A 1 69 ? -13.095 44.270 -19.289 1.00 51.00 69 SER A CA 1
ATOM 562 C C . SER A 1 69 ? -13.718 44.911 -18.044 1.00 51.00 69 SER A C 1
ATOM 564 O O . SER A 1 69 ? -12.985 45.298 -17.146 1.00 51.00 69 SER A O 1
ATOM 566 N N . ALA A 1 70 ? -15.049 45.002 -17.949 1.00 52.03 70 ALA A N 1
ATOM 567 C CA . ALA A 1 70 ? -15.709 45.682 -16.826 1.00 52.03 70 ALA A CA 1
ATOM 568 C C . ALA A 1 70 ? -15.809 44.834 -15.539 1.00 52.03 70 ALA A C 1
ATOM 570 O O . ALA A 1 70 ? -15.950 45.388 -14.456 1.00 52.03 70 ALA A O 1
ATOM 571 N N . VAL A 1 71 ? -15.700 43.503 -15.642 1.00 52.28 71 VAL A N 1
ATOM 572 C CA . VAL A 1 71 ? -15.733 42.587 -14.480 1.00 52.28 71 VAL A CA 1
ATOM 573 C C . VAL A 1 71 ? -14.354 42.475 -13.815 1.00 52.28 71 VAL A C 1
ATOM 575 O O . VAL A 1 71 ? -14.260 42.234 -12.615 1.00 52.28 71 VAL A O 1
ATOM 578 N N . GLN A 1 72 ? -13.277 42.712 -14.570 1.00 53.22 72 GLN A N 1
ATOM 579 C CA . GLN A 1 72 ? -11.912 42.676 -14.045 1.00 53.22 72 GLN A CA 1
ATOM 580 C C . GLN A 1 72 ? -11.619 43.883 -13.135 1.00 53.22 72 GLN A C 1
ATOM 582 O O . GLN A 1 72 ? -11.029 43.715 -12.072 1.00 53.22 72 GLN A O 1
ATOM 587 N N . ASP A 1 73 ? -12.118 45.072 -13.493 1.00 52.81 73 ASP A N 1
ATOM 588 C CA . ASP A 1 73 ? -11.920 46.296 -12.704 1.00 52.81 73 ASP A CA 1
ATOM 589 C C . ASP A 1 73 ? -12.666 46.265 -11.350 1.00 52.81 73 ASP A C 1
ATOM 591 O O . ASP A 1 73 ? -12.184 46.832 -10.366 1.00 52.81 73 ASP A O 1
ATOM 595 N N . GLU A 1 74 ? -13.818 45.582 -11.261 1.00 54.28 74 GLU A N 1
ATOM 596 C CA . GLU A 1 74 ? -14.528 45.375 -9.985 1.00 54.28 74 GLU A CA 1
ATOM 597 C C . GLU A 1 74 ? -13.833 44.332 -9.096 1.00 54.28 74 GLU A C 1
ATOM 599 O O . GLU A 1 74 ? -13.745 44.522 -7.880 1.00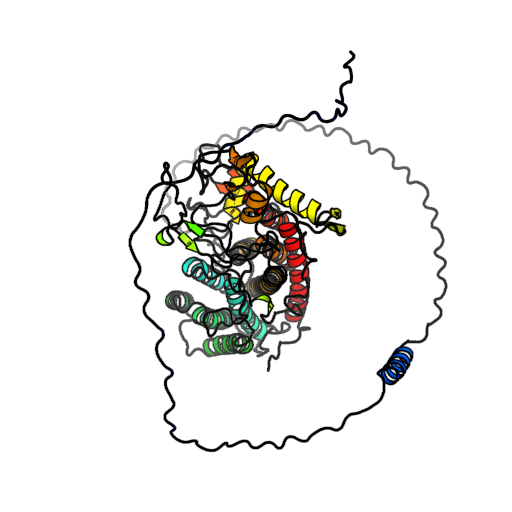 54.28 74 GLU A O 1
ATOM 604 N N . LEU A 1 75 ? -13.271 43.269 -9.683 1.00 54.22 75 LEU A N 1
ATOM 605 C CA . LEU A 1 75 ? -12.516 42.250 -8.944 1.00 54.22 75 LEU A CA 1
ATOM 606 C C . LEU A 1 75 ? -11.185 42.796 -8.399 1.00 54.22 75 LEU A C 1
ATOM 608 O O . LEU A 1 75 ? -10.833 42.515 -7.251 1.00 54.22 75 LEU A O 1
ATOM 612 N N . ASP A 1 76 ? -10.497 43.650 -9.160 1.00 58.88 76 ASP A N 1
ATOM 613 C CA . ASP A 1 76 ? -9.252 44.290 -8.722 1.00 58.88 76 ASP A CA 1
ATOM 614 C C . ASP A 1 76 ? -9.497 45.341 -7.617 1.00 58.88 76 ASP A C 1
ATOM 616 O O . ASP A 1 76 ? -8.683 45.487 -6.697 1.00 58.88 76 ASP A O 1
ATOM 620 N N . GLN A 1 77 ? -10.651 46.026 -7.626 1.00 55.34 77 GLN A N 1
ATOM 621 C CA . GLN A 1 77 ? -11.058 46.914 -6.525 1.00 55.34 77 GLN A CA 1
ATOM 622 C C . GLN A 1 77 ? -11.437 46.149 -5.251 1.00 55.34 77 GLN A C 1
ATOM 624 O O . GLN A 1 77 ? -11.139 46.615 -4.148 1.00 55.34 77 GLN A O 1
ATOM 629 N N . MET A 1 78 ? -12.044 44.964 -5.372 1.00 47.25 78 MET A N 1
ATOM 630 C CA . MET A 1 78 ? -12.334 44.102 -4.219 1.00 47.25 78 MET A CA 1
ATOM 631 C C . MET A 1 78 ? -11.056 43.499 -3.614 1.00 47.25 78 MET A C 1
ATOM 633 O O . MET A 1 78 ? -10.963 43.384 -2.390 1.00 47.25 78 MET A O 1
ATOM 637 N N . ALA A 1 79 ? -10.039 43.202 -4.431 1.00 48.91 79 ALA A N 1
ATOM 638 C CA . ALA A 1 79 ? -8.736 42.726 -3.963 1.00 48.91 79 ALA A CA 1
ATOM 639 C C . ALA A 1 79 ? -7.942 43.799 -3.185 1.00 48.91 79 ALA A C 1
ATOM 641 O O . ALA A 1 79 ? -7.258 43.477 -2.213 1.00 48.91 79 ALA A O 1
ATOM 642 N N . GLN A 1 80 ? -8.076 45.085 -3.536 1.00 50.66 80 GLN A N 1
ATOM 643 C CA . GLN A 1 80 ? -7.440 46.189 -2.795 1.00 50.66 80 GLN A CA 1
ATOM 644 C C . GLN A 1 80 ? -8.113 46.513 -1.450 1.00 50.66 80 GLN A C 1
ATOM 646 O O . GLN A 1 80 ? -7.484 47.124 -0.587 1.00 50.66 80 GLN A O 1
ATOM 651 N N . ALA A 1 81 ? -9.360 46.085 -1.233 1.00 47.22 81 ALA A N 1
ATOM 652 C CA . ALA A 1 81 ? -10.094 46.326 0.012 1.00 47.22 81 ALA A CA 1
ATOM 653 C C . ALA A 1 81 ? -9.785 45.311 1.137 1.00 47.22 81 ALA A C 1
ATOM 655 O O . ALA A 1 81 ? -10.249 45.496 2.262 1.00 47.22 81 ALA A O 1
ATOM 656 N N . LEU A 1 82 ? -8.999 44.261 0.858 1.00 45.09 82 LEU A N 1
ATOM 657 C CA . LEU A 1 82 ? -8.663 43.182 1.803 1.00 45.09 82 LEU A CA 1
ATOM 658 C C . LEU A 1 82 ? -7.205 43.201 2.295 1.00 45.09 82 LEU A C 1
ATOM 660 O O . LEU A 1 82 ? -6.783 42.285 2.999 1.00 45.09 82 LEU A O 1
ATOM 664 N N . VAL A 1 83 ? -6.438 44.249 1.982 1.00 46.03 83 VAL A N 1
ATOM 665 C CA . VAL A 1 83 ? -5.078 44.425 2.512 1.00 46.03 83 VAL A CA 1
ATOM 666 C C . VAL A 1 83 ? -5.157 45.064 3.910 1.00 46.03 83 VAL A C 1
ATOM 668 O O . VAL A 1 83 ? -5.625 46.200 4.027 1.00 46.03 83 VAL A O 1
ATOM 671 N N . PRO A 1 84 ? -4.733 44.383 4.993 1.00 46.38 84 PRO A N 1
ATOM 672 C CA . PRO A 1 84 ? -4.675 44.999 6.316 1.00 46.38 84 PRO A CA 1
ATOM 673 C C . PRO A 1 84 ? -3.592 46.096 6.353 1.00 46.38 84 PRO A C 1
ATOM 675 O O . PRO A 1 84 ? -2.590 45.989 5.645 1.00 46.38 84 PRO A O 1
ATOM 678 N N . PRO A 1 85 ? -3.751 47.161 7.163 1.00 48.69 85 PRO A N 1
ATOM 679 C CA . PRO A 1 85 ? -2.758 48.228 7.239 1.00 48.69 85 PRO A CA 1
ATOM 680 C C . PRO A 1 85 ? -1.432 47.713 7.818 1.00 48.69 85 PRO A C 1
ATOM 682 O O . PRO A 1 85 ? -1.419 47.088 8.879 1.00 48.69 85 PRO A O 1
ATOM 685 N N . GLU A 1 86 ? -0.320 48.027 7.148 1.00 51.50 86 GLU A N 1
ATOM 686 C CA . GLU A 1 86 ? 1.032 47.837 7.681 1.00 51.50 86 GLU A CA 1
ATOM 687 C C . GLU A 1 86 ? 1.185 48.607 9.001 1.00 51.50 86 GLU A C 1
ATOM 689 O O . GLU A 1 86 ? 1.094 49.838 9.054 1.00 51.50 86 GLU A O 1
ATOM 694 N N . LEU A 1 87 ? 1.427 47.874 10.086 1.00 54.50 87 LEU A N 1
ATOM 695 C CA . LEU A 1 87 ? 1.960 48.445 11.316 1.00 54.50 87 LEU A CA 1
ATOM 696 C C . LEU A 1 87 ? 3.473 48.643 11.131 1.00 54.50 87 LEU A C 1
ATOM 698 O O . LEU A 1 87 ? 4.137 47.729 10.647 1.00 54.50 87 LEU A O 1
ATOM 702 N N . PRO A 1 88 ? 4.049 49.792 11.523 1.00 51.03 88 PRO A N 1
ATOM 703 C CA . PRO A 1 88 ? 5.492 49.974 11.465 1.00 51.03 88 PRO A CA 1
ATOM 704 C C . PRO A 1 88 ? 6.170 49.032 12.467 1.00 51.03 88 PRO A C 1
ATOM 706 O O . PRO A 1 88 ? 5.947 49.138 13.676 1.00 51.03 88 PRO A O 1
ATOM 709 N N . GLU A 1 89 ? 7.005 48.122 11.969 1.00 47.66 89 GLU A N 1
ATOM 710 C CA . GLU A 1 89 ? 7.861 47.295 12.815 1.00 47.66 89 GLU A CA 1
ATOM 711 C C . GLU A 1 89 ? 8.883 48.175 13.560 1.00 47.66 89 GLU A C 1
ATOM 713 O O . GLU A 1 89 ? 9.556 49.008 12.941 1.00 47.66 89 GLU A O 1
ATOM 718 N N . PRO A 1 90 ? 9.048 48.023 14.886 1.00 43.91 90 PRO A N 1
ATOM 719 C CA . PRO A 1 90 ? 10.186 48.607 15.571 1.00 43.91 90 PRO A CA 1
ATOM 720 C C . PRO A 1 90 ? 11.456 47.865 15.141 1.00 43.91 90 PRO A C 1
ATOM 722 O O . PRO A 1 90 ? 11.563 46.652 15.309 1.00 43.91 90 PRO A O 1
ATOM 725 N N . ALA A 1 91 ? 12.436 48.605 14.623 1.00 48.44 91 ALA A N 1
ATOM 726 C CA . ALA A 1 91 ? 13.768 48.083 14.353 1.00 48.44 91 ALA A CA 1
ATOM 727 C C . ALA A 1 91 ? 14.380 47.523 15.649 1.00 48.44 91 ALA A C 1
ATOM 729 O O . ALA A 1 91 ? 14.763 48.275 16.547 1.00 48.44 91 ALA A O 1
ATOM 730 N N . PHE A 1 92 ? 14.462 46.198 15.748 1.00 42.62 92 PHE A N 1
ATOM 731 C CA . PHE A 1 92 ? 15.267 45.527 16.759 1.00 42.62 92 PHE A CA 1
ATOM 732 C C . PHE A 1 92 ? 16.720 45.518 16.279 1.00 42.62 92 PHE A C 1
ATOM 734 O O . PHE A 1 92 ? 17.103 44.733 15.413 1.00 42.62 92 PHE A O 1
ATOM 741 N N . GLU A 1 93 ? 17.546 46.402 16.841 1.00 47.28 93 GLU A N 1
ATOM 742 C CA . GLU A 1 93 ? 18.997 46.239 16.777 1.00 47.28 93 GLU A CA 1
ATOM 743 C C . GLU A 1 93 ? 19.377 45.020 17.625 1.00 47.28 93 GLU A C 1
ATOM 745 O O . GLU A 1 93 ? 19.316 45.050 18.854 1.00 47.28 93 GLU A O 1
ATOM 750 N N . ILE A 1 94 ? 19.761 43.931 16.961 1.00 49.22 94 ILE A N 1
ATOM 751 C CA . ILE A 1 94 ? 20.426 42.802 17.609 1.00 49.22 94 ILE A CA 1
ATOM 752 C C . ILE A 1 94 ? 21.874 43.246 17.866 1.00 49.22 94 ILE A C 1
ATOM 754 O O . ILE A 1 94 ? 22.609 43.463 16.897 1.00 49.22 94 ILE A O 1
ATOM 758 N N . PRO A 1 95 ? 22.328 43.406 19.123 1.00 47.00 95 PRO A N 1
ATOM 759 C CA . PRO A 1 95 ? 23.739 43.653 19.374 1.00 47.00 95 PRO A CA 1
ATOM 760 C C . PRO A 1 95 ? 24.542 42.446 18.881 1.00 47.00 95 PRO A C 1
ATOM 762 O O . PRO A 1 95 ? 24.235 41.305 19.229 1.00 47.00 95 PRO A O 1
ATOM 765 N N . GLN A 1 96 ? 25.574 42.693 18.068 1.00 49.62 96 GLN A N 1
ATOM 766 C CA . GLN A 1 96 ? 26.542 41.658 17.721 1.00 49.62 96 GLN A CA 1
ATOM 767 C C . GLN A 1 96 ? 27.181 41.137 19.009 1.00 49.62 96 GLN A C 1
ATOM 769 O O . GLN A 1 96 ? 27.892 41.862 19.707 1.00 49.62 96 GLN A O 1
ATOM 774 N N . LEU A 1 97 ? 26.896 39.877 19.332 1.00 43.44 97 LEU A N 1
ATOM 775 C CA . LEU A 1 97 ? 27.587 39.160 20.386 1.00 43.44 97 LEU A CA 1
ATOM 776 C C . LEU A 1 97 ? 28.963 38.773 19.837 1.00 43.44 97 LEU A C 1
ATOM 778 O O . LEU A 1 97 ? 29.081 37.866 19.016 1.00 43.44 97 LEU A O 1
ATOM 782 N N . ASP A 1 98 ? 29.990 39.502 20.259 1.00 50.53 98 ASP A N 1
ATOM 783 C CA . ASP A 1 98 ? 31.382 39.169 19.970 1.00 50.53 98 ASP A CA 1
ATOM 784 C C . ASP A 1 98 ? 31.750 37.943 20.821 1.00 50.53 98 ASP A C 1
ATOM 786 O O . ASP A 1 98 ? 32.021 38.053 22.020 1.00 50.53 98 ASP A O 1
ATOM 790 N N . VAL A 1 99 ? 31.626 36.748 20.235 1.00 49.84 99 VAL A N 1
ATOM 791 C CA . VAL A 1 99 ? 31.980 35.483 20.891 1.00 49.84 99 VAL A CA 1
ATOM 792 C C . VAL A 1 99 ? 33.487 35.283 20.716 1.00 49.84 99 VAL A C 1
ATOM 794 O O . VAL A 1 99 ? 33.929 35.006 19.598 1.00 49.84 99 VAL A O 1
ATOM 797 N N . PRO A 1 100 ? 34.309 35.418 21.775 1.00 55.03 100 PRO A N 1
ATOM 798 C CA . PRO A 1 100 ? 35.728 35.116 21.667 1.00 55.03 100 PRO A CA 1
ATOM 799 C C . PRO A 1 100 ? 35.914 33.630 21.318 1.00 55.03 100 PRO A C 1
ATOM 801 O O . PRO A 1 100 ? 35.115 32.796 21.753 1.00 55.03 100 PRO A O 1
ATOM 804 N N . PRO A 1 101 ? 36.960 33.273 20.552 1.00 52.12 101 PRO A N 1
ATOM 805 C CA . PRO A 1 101 ? 37.222 31.886 20.200 1.00 52.12 101 PRO A CA 1
ATOM 806 C C . PRO A 1 101 ? 37.372 31.048 21.472 1.00 52.12 101 PRO A C 1
ATOM 808 O O . PRO A 1 101 ? 38.171 31.369 22.354 1.00 52.12 101 PRO A O 1
ATOM 811 N N . LEU A 1 102 ? 36.576 29.982 21.563 1.00 44.69 102 LEU A N 1
ATOM 812 C CA . LEU A 1 102 ? 36.695 28.991 22.620 1.00 44.69 102 LEU A CA 1
ATOM 813 C C . LEU A 1 102 ? 37.988 28.204 22.367 1.00 44.69 102 LEU A C 1
ATOM 815 O O . LEU A 1 102 ? 38.057 27.387 21.450 1.00 44.69 102 LEU A O 1
ATOM 819 N N . ASP A 1 103 ? 39.023 28.482 23.153 1.00 50.12 103 ASP A N 1
ATOM 820 C CA . ASP A 1 103 ? 40.234 27.666 23.187 1.00 50.12 103 ASP A CA 1
ATOM 821 C C . ASP A 1 103 ? 39.890 26.373 23.939 1.00 50.12 103 ASP A C 1
ATOM 823 O O . ASP A 1 103 ? 39.812 26.353 25.170 1.00 50.12 103 ASP A O 1
ATOM 827 N N . VAL A 1 104 ? 39.552 25.321 23.190 1.00 52.34 104 VAL A N 1
ATOM 828 C CA . VAL A 1 104 ? 39.289 23.990 23.744 1.00 52.34 104 VAL A CA 1
ATOM 829 C C . VAL A 1 104 ? 40.647 23.313 23.933 1.00 52.34 104 VAL A C 1
ATOM 831 O O . VAL A 1 104 ? 41.265 22.929 22.936 1.00 52.34 104 VAL A O 1
ATOM 834 N N . PRO A 1 105 ? 41.154 23.155 25.169 1.00 52.50 105 PRO A N 1
ATOM 835 C CA . PRO A 1 105 ? 42.379 22.403 25.378 1.00 52.50 105 PRO A CA 1
ATOM 836 C C . PRO A 1 105 ? 42.157 20.950 24.927 1.00 52.50 105 PRO A C 1
ATOM 838 O O . PRO A 1 105 ? 41.058 20.416 25.112 1.00 52.50 105 PRO A O 1
ATOM 841 N N . PRO A 1 106 ? 43.171 20.289 24.343 1.00 52.00 106 PRO A N 1
ATOM 842 C CA . PRO A 1 106 ? 43.053 18.892 23.957 1.00 52.00 106 PRO A CA 1
ATOM 843 C C . PRO A 1 106 ? 42.689 18.057 25.186 1.00 52.00 106 PRO A C 1
ATOM 845 O O . PRO A 1 106 ? 43.352 18.133 26.223 1.00 52.00 106 PRO A O 1
ATOM 848 N N . LEU A 1 107 ? 41.614 17.278 25.065 1.00 44.31 107 LEU A N 1
ATOM 849 C CA . LEU A 1 107 ? 41.246 16.287 26.064 1.00 44.31 107 LEU A CA 1
ATOM 850 C C . LEU A 1 107 ? 42.321 15.194 26.031 1.00 44.31 107 LEU A C 1
ATOM 852 O O . LEU A 1 107 ? 42.386 14.406 25.088 1.00 44.31 107 LEU A O 1
ATOM 856 N N . ASP A 1 108 ? 43.194 15.181 27.034 1.00 47.31 108 ASP A N 1
ATOM 857 C CA . ASP A 1 108 ? 44.137 14.088 27.248 1.00 47.31 108 ASP A CA 1
ATOM 858 C C . ASP A 1 108 ? 43.335 12.895 27.780 1.00 47.31 108 ASP A C 1
ATOM 860 O O . ASP A 1 108 ? 42.951 12.858 28.951 1.00 47.31 108 ASP A O 1
ATOM 864 N N . VAL A 1 109 ? 42.973 11.974 26.884 1.00 50.47 109 VAL A N 1
ATOM 865 C CA . VAL A 1 109 ? 42.325 10.713 27.250 1.00 50.47 109 VAL A CA 1
ATOM 866 C C . VAL A 1 109 ? 43.442 9.763 27.681 1.00 50.47 109 VAL A C 1
ATOM 868 O O . VAL A 1 109 ? 44.187 9.289 26.818 1.00 50.47 109 VAL A O 1
ATOM 871 N N . PRO A 1 110 ? 43.611 9.470 28.984 1.00 48.47 110 PRO A N 1
ATOM 872 C CA . PRO A 1 110 ? 44.594 8.484 29.398 1.00 48.47 110 PRO A CA 1
ATOM 873 C C . PRO A 1 110 ? 44.214 7.122 28.796 1.00 48.47 110 PRO A C 1
ATOM 875 O O . PRO A 1 110 ? 43.023 6.806 28.705 1.00 48.47 110 PRO A O 1
ATOM 878 N N . PRO A 1 111 ? 45.193 6.298 28.384 1.00 46.75 111 PRO A N 1
ATOM 879 C CA . PRO A 1 111 ? 44.908 4.963 27.885 1.00 46.75 111 PRO A CA 1
ATOM 880 C C . PRO A 1 111 ? 44.160 4.177 28.965 1.00 46.75 111 PRO A C 1
ATOM 882 O O . PRO A 1 111 ? 44.614 4.083 30.108 1.00 46.75 111 PRO A O 1
ATOM 885 N N . LEU A 1 112 ? 43.000 3.634 28.598 1.00 42.00 112 LEU A N 1
ATOM 886 C CA . LEU A 1 112 ? 42.269 2.701 29.441 1.00 42.00 112 LEU A CA 1
ATOM 887 C C . LEU A 1 112 ? 43.093 1.410 29.510 1.00 42.00 112 LEU A C 1
ATOM 889 O O . LEU A 1 112 ? 43.144 0.642 28.550 1.00 42.00 112 LEU A O 1
ATOM 893 N N . ASP A 1 113 ? 43.775 1.201 30.630 1.00 43.56 113 ASP A N 1
ATOM 894 C CA . ASP A 1 113 ? 44.428 -0.066 30.937 1.00 43.56 113 ASP A CA 1
ATOM 895 C C . ASP A 1 113 ? 43.324 -1.060 31.314 1.00 43.56 113 ASP A C 1
ATOM 897 O O . ASP A 1 113 ? 42.742 -0.981 32.398 1.00 43.56 113 ASP A O 1
ATOM 901 N N . VAL A 1 114 ? 42.947 -1.923 30.368 1.00 47.50 114 VAL A N 1
ATOM 902 C CA . VAL A 1 114 ? 41.974 -2.994 30.597 1.00 47.50 114 VAL A CA 1
ATOM 903 C C . VAL A 1 114 ? 42.735 -4.150 31.251 1.00 47.50 114 VAL A C 1
ATOM 905 O O . VAL A 1 114 ? 43.510 -4.818 30.560 1.00 47.50 114 VAL A O 1
ATOM 908 N N . PRO A 1 115 ? 42.567 -4.417 32.559 1.00 42.69 115 PRO A N 1
ATOM 909 C CA . PRO A 1 115 ? 43.197 -5.579 33.164 1.00 42.69 115 PRO A CA 1
ATOM 910 C C . PRO A 1 115 ? 42.623 -6.857 32.528 1.00 42.69 115 PRO A C 1
ATOM 912 O O . PRO A 1 115 ? 41.428 -6.906 32.220 1.00 42.69 115 PRO A O 1
ATOM 915 N N . PRO A 1 116 ? 43.438 -7.907 32.327 1.00 43.81 116 PRO A N 1
ATOM 916 C CA . PRO A 1 116 ? 42.939 -9.170 31.811 1.00 43.81 116 PRO A CA 1
ATOM 917 C C . PRO A 1 116 ? 41.896 -9.735 32.781 1.00 43.81 116 PRO A C 1
ATOM 919 O O . PRO A 1 116 ? 42.153 -9.884 33.975 1.00 43.81 116 PRO A O 1
ATOM 922 N N . LEU A 1 117 ? 40.709 -10.038 32.257 1.00 38.91 117 LEU A N 1
ATOM 923 C CA . LEU A 1 117 ? 39.679 -10.774 32.981 1.00 38.91 117 LEU A CA 1
ATOM 924 C C . LEU A 1 117 ? 40.177 -12.205 33.223 1.00 38.91 117 LEU A C 1
ATOM 926 O O . LEU A 1 117 ? 40.151 -13.043 32.319 1.00 38.91 117 LEU A O 1
ATOM 930 N N . ASP A 1 118 ? 40.615 -12.477 34.452 1.00 40.16 118 ASP A N 1
ATOM 931 C CA . ASP A 1 118 ? 40.763 -13.835 34.967 1.00 40.16 118 ASP A CA 1
ATOM 932 C C . ASP A 1 118 ? 39.396 -14.527 34.906 1.00 40.16 118 ASP A C 1
ATOM 934 O O . ASP A 1 118 ? 38.446 -14.126 35.582 1.00 40.16 118 ASP A O 1
ATOM 938 N N . ARG A 1 119 ? 39.290 -15.575 34.084 1.00 40.88 119 ARG A N 1
ATOM 939 C CA . ARG A 1 119 ? 38.158 -16.507 34.124 1.00 40.88 119 ARG A CA 1
ATOM 940 C C . ARG A 1 119 ? 38.325 -17.397 35.359 1.00 40.88 119 ARG A C 1
ATOM 942 O O . ARG A 1 119 ? 39.271 -18.184 35.381 1.00 40.88 119 ARG A O 1
ATOM 949 N N . PRO A 1 120 ? 37.423 -17.363 36.354 1.00 31.75 120 PRO A N 1
ATOM 950 C CA . PRO A 1 120 ? 37.390 -18.416 37.350 1.00 31.75 120 PRO A CA 1
ATOM 951 C C . PRO A 1 120 ? 36.783 -19.664 36.698 1.00 31.75 120 PRO A C 1
ATOM 953 O O . PRO A 1 120 ? 35.655 -19.624 36.204 1.00 31.75 120 PRO A O 1
ATOM 956 N N . GLU A 1 121 ? 37.510 -20.782 36.706 1.00 39.78 121 GLU A N 1
ATOM 957 C CA . GLU A 1 121 ? 36.911 -22.100 36.487 1.00 39.78 121 GLU A CA 1
ATOM 958 C C . GLU A 1 121 ? 35.899 -22.368 37.608 1.00 39.78 121 GLU A C 1
ATOM 960 O O . GLU A 1 121 ? 36.256 -22.724 38.733 1.00 39.78 121 GLU A O 1
ATOM 965 N N . LEU A 1 122 ? 34.611 -22.195 37.311 1.00 33.19 122 LEU A N 1
ATOM 966 C CA . LEU A 1 122 ? 33.549 -22.703 38.166 1.00 33.19 122 LEU A CA 1
ATOM 967 C C . LEU A 1 122 ? 33.414 -24.206 37.917 1.00 33.19 122 LEU A C 1
ATOM 969 O O . LEU A 1 122 ? 32.822 -24.654 36.938 1.00 33.19 122 LEU A O 1
ATOM 973 N N . SER A 1 123 ? 33.990 -24.985 38.831 1.00 32.41 123 SER A N 1
ATOM 974 C CA . SER A 1 123 ? 33.713 -26.413 38.963 1.00 32.41 123 SER A CA 1
ATOM 975 C C . SER A 1 123 ? 32.228 -26.614 39.267 1.00 32.41 123 SER A C 1
ATOM 977 O O . SER A 1 123 ? 31.737 -26.162 40.303 1.00 32.41 123 SER A O 1
ATOM 979 N N . ALA A 1 124 ? 31.517 -27.301 38.374 1.00 30.80 124 ALA A N 1
ATOM 980 C CA . ALA A 1 124 ? 30.144 -27.728 38.605 1.00 30.80 124 ALA A CA 1
ATOM 981 C C . ALA A 1 124 ? 30.095 -28.714 39.792 1.00 30.80 124 ALA A C 1
ATOM 983 O O . ALA A 1 124 ? 30.784 -29.738 39.752 1.00 30.80 124 ALA A O 1
ATOM 984 N N . PRO A 1 125 ? 29.297 -28.463 40.845 1.00 28.62 125 PRO A N 1
ATOM 985 C CA . PRO A 1 125 ? 29.008 -29.495 41.823 1.00 28.62 125 PRO A CA 1
ATOM 986 C C . PRO A 1 125 ? 28.044 -30.509 41.198 1.00 28.62 125 PRO A C 1
ATOM 988 O O . PRO A 1 125 ? 27.005 -30.148 40.647 1.00 28.62 125 PRO A O 1
ATOM 991 N N . ALA A 1 126 ? 28.393 -31.792 41.293 1.00 35.28 126 ALA A N 1
ATOM 992 C CA . ALA A 1 126 ? 27.461 -32.878 41.034 1.00 35.28 126 ALA A CA 1
ATOM 993 C C . ALA A 1 126 ? 26.299 -32.773 42.033 1.00 35.28 126 ALA A C 1
ATOM 995 O O . ALA A 1 126 ? 26.524 -32.781 43.244 1.00 35.28 126 ALA A O 1
ATOM 996 N N . LEU A 1 127 ? 25.070 -32.649 41.531 1.00 30.91 127 LEU A N 1
ATOM 997 C CA . LEU A 1 127 ? 23.872 -32.751 42.355 1.00 30.91 127 LEU A CA 1
ATOM 998 C C . LEU A 1 127 ? 23.357 -34.188 42.309 1.00 30.91 127 LEU A C 1
ATOM 1000 O O . LEU A 1 127 ? 22.969 -34.700 41.259 1.00 30.91 127 LEU A O 1
ATOM 1004 N N . ASP A 1 128 ? 23.394 -34.818 43.481 1.00 29.95 128 ASP A N 1
ATOM 1005 C CA . ASP A 1 128 ? 22.802 -36.114 43.772 1.00 29.95 128 ASP A CA 1
ATOM 1006 C C . ASP A 1 128 ? 21.296 -36.114 43.483 1.00 29.95 128 ASP A C 1
ATOM 1008 O O . ASP A 1 128 ? 20.563 -35.180 43.821 1.00 29.95 128 ASP A O 1
ATOM 1012 N N . ALA A 1 129 ? 20.827 -37.211 42.890 1.00 31.58 129 ALA A N 1
ATOM 1013 C CA . ALA A 1 129 ? 19.417 -37.475 42.662 1.00 31.58 129 ALA A CA 1
ATOM 1014 C C . ALA A 1 129 ? 18.660 -37.556 43.998 1.00 31.58 129 ALA A C 1
ATOM 1016 O O . ALA A 1 129 ? 18.751 -38.548 44.723 1.00 31.58 129 ALA A O 1
ATOM 1017 N N . VAL A 1 130 ? 17.860 -36.532 44.298 1.00 27.06 130 VAL A N 1
ATOM 1018 C CA . VAL A 1 130 ? 16.843 -36.590 45.351 1.00 27.06 130 VAL A CA 1
ATOM 1019 C C . VAL A 1 130 ? 15.482 -36.741 44.683 1.00 27.06 130 VAL A C 1
ATOM 1021 O O . VAL A 1 130 ? 14.964 -35.819 44.060 1.00 27.06 130 VAL A O 1
ATOM 1024 N N . ALA A 1 131 ? 14.896 -37.928 44.816 1.00 35.69 131 ALA A N 1
ATOM 1025 C CA . ALA A 1 131 ? 13.500 -38.160 44.486 1.00 35.69 131 ALA A CA 1
ATOM 1026 C C . ALA A 1 131 ? 12.612 -37.380 45.469 1.00 35.69 131 ALA A C 1
ATOM 1028 O O . ALA A 1 131 ? 12.604 -37.688 46.662 1.00 35.69 131 ALA A O 1
ATOM 1029 N N . LEU A 1 132 ? 11.849 -36.401 44.976 1.00 30.48 132 LEU A N 1
ATOM 1030 C CA . LEU A 1 132 ? 10.772 -35.760 45.729 1.00 30.48 132 LEU A CA 1
ATOM 1031 C C . LEU A 1 132 ? 9.469 -35.834 44.935 1.00 30.48 132 LEU A C 1
ATOM 1033 O O . LEU A 1 132 ? 9.301 -35.222 43.885 1.00 30.48 132 LEU A O 1
ATOM 1037 N N . ASN A 1 133 ? 8.552 -36.629 45.479 1.00 30.39 133 ASN A N 1
ATOM 1038 C CA . ASN A 1 133 ? 7.153 -36.684 45.095 1.00 30.39 133 ASN A CA 1
ATOM 1039 C C . ASN A 1 133 ? 6.462 -35.350 45.416 1.00 30.39 133 ASN A C 1
ATOM 1041 O O . ASN A 1 133 ? 6.531 -34.893 46.553 1.00 30.39 133 ASN A O 1
ATOM 1045 N N . GLY A 1 134 ? 5.718 -34.827 44.439 1.00 37.44 134 GLY A N 1
ATOM 1046 C CA . GLY A 1 134 ? 4.521 -34.004 44.629 1.00 37.44 134 GLY A CA 1
ATOM 1047 C C . GLY A 1 134 ? 4.698 -32.630 45.280 1.00 37.44 134 GLY A C 1
ATOM 1048 O O . GLY A 1 134 ? 4.524 -32.504 46.487 1.00 37.44 134 GLY A O 1
ATOM 1049 N N . ALA A 1 135 ? 4.887 -31.596 44.458 1.00 28.25 135 ALA A N 1
ATOM 1050 C CA . ALA A 1 135 ? 4.280 -30.274 44.644 1.00 28.25 135 ALA A CA 1
ATOM 1051 C C . ALA A 1 135 ? 4.418 -29.459 43.348 1.00 28.25 135 ALA A C 1
ATOM 1053 O O . ALA A 1 135 ? 5.519 -29.270 42.838 1.00 28.25 135 ALA A O 1
ATOM 1054 N N . ASP A 1 136 ? 3.271 -29.027 42.837 1.00 38.97 136 ASP A N 1
ATOM 1055 C CA . ASP A 1 136 ? 3.061 -28.090 41.737 1.00 38.97 136 ASP A CA 1
ATOM 1056 C C . ASP A 1 136 ? 3.731 -26.735 42.039 1.00 38.97 136 ASP A C 1
ATOM 1058 O O . ASP A 1 136 ? 3.438 -26.111 43.062 1.00 38.97 136 ASP A O 1
ATOM 1062 N N . PHE A 1 137 ? 4.652 -26.310 41.172 1.00 29.88 137 PHE A N 1
ATOM 1063 C CA . PHE A 1 137 ? 5.281 -24.992 41.203 1.00 29.88 137 PHE A CA 1
ATOM 1064 C C . PHE A 1 137 ? 5.439 -24.459 39.778 1.00 29.88 137 PHE A C 1
ATOM 1066 O O . PHE A 1 137 ? 6.282 -24.933 39.021 1.00 29.88 137 PHE A O 1
ATOM 1073 N N . GLY A 1 138 ? 4.679 -23.403 39.485 1.00 26.62 138 GLY A N 1
ATOM 1074 C CA . GLY A 1 138 ? 5.047 -22.371 38.520 1.00 26.62 138 GLY A CA 1
ATOM 1075 C C . GLY A 1 138 ? 4.647 -22.658 37.081 1.00 26.62 138 GLY A C 1
ATOM 1076 O O . GLY A 1 138 ? 5.470 -23.089 36.281 1.00 26.62 138 GLY A O 1
ATOM 1077 N N . ALA A 1 139 ? 3.412 -22.296 36.731 1.00 31.42 139 ALA A N 1
ATOM 1078 C CA . ALA A 1 139 ? 3.118 -21.855 35.375 1.00 31.42 139 ALA A CA 1
ATOM 1079 C C . ALA A 1 139 ? 4.124 -20.747 35.012 1.00 31.42 139 ALA A C 1
ATOM 1081 O O . ALA A 1 139 ? 4.089 -19.655 35.581 1.00 31.42 139 ALA A O 1
ATOM 1082 N N . LEU A 1 140 ? 5.061 -21.073 34.123 1.00 31.59 140 LEU A N 1
ATOM 1083 C CA . LEU A 1 140 ? 5.828 -20.090 33.368 1.00 31.59 140 LEU A CA 1
ATOM 1084 C C . LEU A 1 140 ? 4.804 -19.176 32.682 1.00 31.59 140 LEU A C 1
ATOM 1086 O O . LEU A 1 140 ? 3.809 -19.685 32.164 1.00 31.59 140 LEU A O 1
ATOM 1090 N N . ASN A 1 141 ? 5.004 -17.857 32.773 1.00 31.23 141 ASN A N 1
ATOM 1091 C CA . ASN A 1 141 ? 4.146 -16.831 32.171 1.00 31.23 141 ASN A CA 1
ATOM 1092 C C . ASN A 1 141 ? 3.623 -17.305 30.801 1.00 31.23 141 ASN A C 1
ATOM 1094 O O . ASN A 1 141 ? 4.448 -17.517 29.914 1.00 31.23 141 ASN A O 1
ATOM 1098 N N . PRO A 1 142 ? 2.306 -17.502 30.603 1.00 41.62 142 PRO A N 1
ATOM 1099 C CA . PRO A 1 142 ? 1.794 -17.602 29.249 1.00 41.62 142 PRO A CA 1
ATOM 1100 C C . PRO A 1 142 ? 2.048 -16.247 28.594 1.00 41.62 142 PRO A C 1
ATOM 1102 O O . PRO A 1 142 ? 1.787 -15.219 29.224 1.00 41.62 142 PRO A O 1
ATOM 1105 N N . ASP A 1 143 ? 2.573 -16.251 27.372 1.00 51.31 143 ASP A N 1
ATOM 1106 C CA . ASP A 1 143 ? 2.707 -15.042 26.562 1.00 51.31 143 ASP A CA 1
ATOM 1107 C C . ASP A 1 143 ? 1.453 -14.161 26.698 1.00 51.31 143 ASP A C 1
ATOM 1109 O O . ASP A 1 143 ? 0.329 -14.704 26.713 1.00 51.31 143 ASP A O 1
ATOM 1113 N N . PRO A 1 144 ? 1.608 -12.827 26.822 1.00 57.94 144 PRO A N 1
ATOM 1114 C CA . PRO A 1 144 ? 0.466 -11.929 26.858 1.00 57.94 144 PRO A CA 1
ATOM 1115 C C . PRO A 1 144 ? -0.429 -12.229 25.654 1.00 57.94 144 PRO A C 1
ATOM 1117 O O . PRO A 1 144 ? 0.012 -12.285 24.509 1.00 57.94 144 PRO A O 1
ATOM 1120 N N . GLN A 1 145 ? -1.698 -12.526 25.934 1.00 72.75 145 GLN A N 1
ATOM 1121 C CA . GLN A 1 145 ? -2.654 -12.851 24.884 1.00 72.75 145 GLN A CA 1
ATOM 1122 C C . GLN A 1 145 ? -2.887 -11.599 24.028 1.00 72.75 145 GLN A C 1
ATOM 1124 O O . GLN A 1 145 ? -3.169 -10.549 24.612 1.00 72.75 145 GLN A O 1
ATOM 1129 N N . PRO A 1 146 ? -2.845 -11.699 22.685 1.00 87.38 146 PRO A N 1
ATOM 1130 C CA . PRO A 1 146 ? -3.117 -10.563 21.813 1.00 87.38 146 PRO A CA 1
ATOM 1131 C C . PRO A 1 146 ? -4.476 -9.929 22.125 1.00 87.38 146 PRO A C 1
ATOM 1133 O O . PRO A 1 146 ? -5.442 -10.631 22.467 1.00 87.38 146 PRO A O 1
ATOM 1136 N N . THR A 1 147 ? -4.578 -8.604 21.986 1.00 95.12 147 THR A N 1
ATOM 1137 C CA . THR A 1 147 ? -5.853 -7.904 22.177 1.00 95.12 147 THR A CA 1
ATOM 1138 C C . THR A 1 147 ? -6.892 -8.381 21.157 1.00 95.12 147 THR A C 1
ATOM 1140 O O . THR A 1 147 ? -6.573 -8.985 20.129 1.00 95.12 147 THR A O 1
ATOM 1143 N N . VAL A 1 148 ? -8.178 -8.100 21.399 1.00 97.38 148 VAL A N 1
ATOM 1144 C CA . VAL A 1 148 ? -9.206 -8.435 20.398 1.00 97.38 148 VAL A CA 1
ATOM 1145 C C . VAL A 1 148 ? -8.970 -7.716 19.068 1.00 97.38 148 VAL A C 1
ATOM 1147 O O . VAL A 1 148 ? -9.307 -8.285 18.039 1.00 97.38 148 VAL A O 1
ATOM 1150 N N . VAL A 1 149 ? -8.361 -6.524 19.066 1.00 98.31 149 VAL A N 1
ATOM 1151 C CA . VAL A 1 149 ? -8.043 -5.790 17.829 1.00 98.31 149 VAL A CA 1
ATOM 1152 C C . VAL A 1 149 ? -6.983 -6.526 17.029 1.00 98.31 149 VAL A C 1
ATOM 1154 O O . VAL A 1 149 ? -7.226 -6.824 15.866 1.00 98.31 149 VAL A O 1
ATOM 1157 N N . ALA A 1 150 ? -5.872 -6.904 17.663 1.00 96.00 150 ALA A N 1
ATOM 1158 C CA . ALA A 1 150 ? -4.808 -7.667 17.017 1.00 96.00 150 ALA A CA 1
ATOM 1159 C C . ALA A 1 150 ? -5.324 -8.996 16.427 1.00 96.00 150 ALA A C 1
ATOM 1161 O O . ALA A 1 150 ? -4.994 -9.363 15.300 1.00 96.00 150 ALA A O 1
ATOM 1162 N N . ARG A 1 151 ? -6.231 -9.684 17.139 1.00 96.62 151 ARG A N 1
ATOM 1163 C CA . ARG A 1 151 ? -6.879 -10.917 16.650 1.00 96.62 151 ARG A CA 1
ATOM 1164 C C . ARG A 1 151 ? -7.797 -10.686 15.447 1.00 96.62 151 ARG A C 1
ATOM 1166 O O . ARG A 1 151 ? -7.813 -11.510 14.536 1.00 96.62 151 ARG A O 1
ATOM 1173 N N . TRP A 1 152 ? -8.575 -9.602 15.444 1.00 98.38 152 TRP A N 1
ATOM 1174 C CA . TRP A 1 152 ? -9.425 -9.242 14.303 1.00 98.38 152 TRP A CA 1
ATOM 1175 C C . TRP A 1 152 ? -8.606 -8.773 13.100 1.00 98.38 152 TRP A C 1
ATOM 1177 O O . TRP A 1 152 ? -8.958 -9.122 11.975 1.00 98.38 152 TRP A O 1
ATOM 1187 N N . ASN A 1 153 ? -7.505 -8.053 13.329 1.00 97.81 153 ASN A N 1
ATOM 1188 C CA . ASN A 1 153 ? -6.553 -7.687 12.287 1.00 97.81 153 ASN A CA 1
ATOM 1189 C C . ASN A 1 153 ? -5.953 -8.938 11.629 1.00 97.81 153 ASN A C 1
ATOM 1191 O O . ASN A 1 153 ? -6.031 -9.074 10.414 1.00 97.81 153 ASN A O 1
ATOM 1195 N N . GLU A 1 154 ? -5.463 -9.906 12.411 1.00 94.94 154 GLU A N 1
ATOM 1196 C CA . GLU A 1 154 ? -4.921 -11.153 11.852 1.00 94.94 154 GLU A CA 1
ATOM 1197 C C . GLU A 1 154 ? -5.962 -11.919 11.018 1.00 94.94 154 GLU A C 1
ATOM 1199 O O . GLU A 1 154 ? -5.648 -12.398 9.931 1.00 94.94 154 GLU A O 1
ATOM 1204 N N . LEU A 1 155 ? -7.228 -11.984 11.449 1.00 95.50 155 LEU A N 1
ATOM 1205 C CA . LEU A 1 155 ? -8.277 -12.592 10.620 1.00 95.50 155 LEU A CA 1
ATOM 1206 C C . LEU A 1 155 ? -8.565 -11.809 9.333 1.00 95.50 155 LEU A C 1
ATOM 1208 O O . LEU A 1 155 ? -8.861 -12.427 8.308 1.00 95.50 155 LEU A O 1
ATOM 1212 N N . ALA A 1 156 ? -8.476 -10.478 9.362 1.00 97.38 156 ALA A N 1
ATOM 1213 C CA . ALA A 1 156 ? -8.580 -9.667 8.153 1.00 97.38 156 ALA A CA 1
ATOM 1214 C C . ALA A 1 156 ? -7.426 -9.978 7.187 1.00 97.38 156 ALA A C 1
ATOM 1216 O O . ALA A 1 156 ? -7.671 -10.209 6.003 1.00 97.38 156 ALA A O 1
ATOM 1217 N N . LEU A 1 157 ? -6.190 -10.077 7.690 1.00 95.19 157 LEU A N 1
ATOM 1218 C CA . LEU A 1 157 ? -5.020 -10.460 6.894 1.00 95.19 157 LEU A CA 1
ATOM 1219 C C . LEU A 1 157 ? -5.162 -11.875 6.320 1.00 95.19 157 LEU A C 1
ATOM 1221 O O . LEU A 1 157 ? -4.898 -12.088 5.141 1.00 95.19 157 LEU A O 1
ATOM 1225 N N . GLN A 1 158 ? -5.677 -12.839 7.086 1.00 93.44 158 GLN A N 1
ATOM 1226 C CA . GLN A 1 158 ? -5.953 -14.189 6.578 1.00 93.44 158 GLN A CA 1
ATOM 1227 C C . GLN A 1 158 ? -7.006 -14.209 5.464 1.00 93.44 158 GLN A C 1
ATOM 1229 O O . GLN A 1 158 ? -6.859 -14.972 4.506 1.00 93.44 158 GLN A O 1
ATOM 1234 N N . ALA A 1 159 ? -8.056 -13.389 5.568 1.00 95.44 159 ALA A N 1
ATOM 1235 C CA . ALA A 1 159 ? -9.040 -13.236 4.499 1.00 95.44 159 ALA A CA 1
ATOM 1236 C C . ALA A 1 159 ? -8.403 -12.613 3.244 1.00 95.44 159 ALA A C 1
ATOM 1238 O O . ALA A 1 159 ? -8.618 -13.111 2.142 1.00 95.44 159 ALA A O 1
ATOM 1239 N N . ILE A 1 160 ? -7.543 -11.602 3.411 1.00 94.62 160 ILE A N 1
ATOM 1240 C CA . ILE A 1 160 ? -6.785 -10.975 2.318 1.00 94.62 160 ILE A CA 1
ATOM 1241 C C . ILE A 1 160 ? -5.867 -11.988 1.619 1.00 94.62 160 ILE A C 1
ATOM 1243 O O . ILE A 1 160 ? -5.930 -12.114 0.398 1.00 94.62 160 ILE A O 1
ATOM 1247 N N . ARG A 1 161 ? -5.067 -12.756 2.369 1.00 91.88 161 ARG A N 1
ATOM 1248 C CA . ARG A 1 161 ? -4.179 -13.798 1.815 1.00 91.88 161 ARG A CA 1
ATOM 1249 C C . ARG A 1 161 ? -4.961 -14.859 1.026 1.00 91.88 161 ARG A C 1
ATOM 1251 O O . ARG A 1 161 ? -4.468 -15.393 0.032 1.00 91.88 161 ARG A O 1
ATOM 1258 N N . ALA A 1 162 ? -6.182 -15.172 1.466 1.00 92.44 162 ALA A N 1
ATOM 1259 C CA . ALA A 1 162 ? -7.040 -16.170 0.833 1.00 92.44 162 ALA A CA 1
ATOM 1260 C C . ALA A 1 162 ? -7.758 -15.651 -0.427 1.00 92.44 162 ALA A C 1
ATOM 1262 O O . ALA A 1 162 ? -7.737 -16.334 -1.451 1.00 92.44 162 ALA A O 1
ATOM 1263 N N . ASP A 1 163 ? -8.368 -14.464 -0.363 1.00 92.38 163 ASP A N 1
ATOM 1264 C CA . ASP A 1 163 ? -9.176 -13.900 -1.455 1.00 92.38 163 ASP A CA 1
ATOM 1265 C C . ASP A 1 163 ? -8.334 -13.142 -2.491 1.00 92.38 163 ASP A C 1
ATOM 1267 O O . ASP A 1 163 ? -8.771 -12.959 -3.627 1.00 92.38 163 ASP A O 1
ATOM 1271 N N . LYS A 1 164 ? -7.122 -12.716 -2.114 1.00 90.50 164 LYS A N 1
ATOM 1272 C CA . LYS A 1 164 ? -6.167 -11.965 -2.946 1.00 90.50 164 LYS A CA 1
ATOM 1273 C C . LYS A 1 164 ? -6.775 -10.728 -3.634 1.00 90.50 164 LYS A C 1
ATOM 1275 O O . LYS A 1 164 ? -6.572 -10.542 -4.838 1.00 90.50 164 LYS A O 1
ATOM 1280 N N . PRO A 1 165 ? -7.529 -9.874 -2.912 1.00 91.44 165 PRO A N 1
ATOM 1281 C CA . PRO A 1 165 ? -8.008 -8.615 -3.469 1.00 91.44 165 PRO A CA 1
ATOM 1282 C C . PRO A 1 165 ? -6.839 -7.728 -3.920 1.00 91.44 165 PRO A C 1
ATOM 1284 O O . PRO A 1 165 ? -5.710 -7.848 -3.447 1.00 91.44 165 PRO A O 1
ATOM 1287 N N . VAL A 1 166 ? -7.114 -6.803 -4.837 1.00 91.69 166 VAL A N 1
ATOM 1288 C CA . VAL A 1 166 ? -6.102 -5.843 -5.300 1.00 91.69 166 VAL A CA 1
ATOM 1289 C C . VAL A 1 166 ? -5.679 -4.894 -4.161 1.00 91.69 166 VAL A C 1
ATOM 1291 O O . VAL A 1 166 ? -6.495 -4.619 -3.277 1.00 91.69 166 VAL A O 1
ATOM 1294 N N . PRO A 1 167 ? -4.446 -4.341 -4.166 1.00 92.81 167 PRO A N 1
ATOM 1295 C CA . PRO A 1 167 ? -3.922 -3.552 -3.041 1.00 92.81 167 PRO A CA 1
ATOM 1296 C C . PRO A 1 167 ? -4.806 -2.377 -2.603 1.00 92.81 167 PRO A C 1
ATOM 1298 O O . PRO A 1 167 ? -4.908 -2.080 -1.419 1.00 92.81 167 PRO A O 1
ATOM 1301 N N . THR A 1 168 ? -5.484 -1.732 -3.547 1.00 96.19 168 THR A N 1
ATOM 1302 C CA . THR A 1 168 ? -6.451 -0.658 -3.293 1.00 96.19 168 THR A CA 1
ATOM 1303 C C . THR A 1 168 ? -7.650 -1.126 -2.471 1.00 96.19 168 THR A C 1
ATOM 1305 O O . THR A 1 168 ? -8.013 -0.513 -1.469 1.00 96.19 168 THR A O 1
ATOM 1308 N N . VAL A 1 169 ? -8.230 -2.269 -2.833 1.00 97.06 169 VAL A N 1
ATOM 1309 C CA . VAL A 1 169 ? -9.333 -2.887 -2.087 1.00 97.06 169 VAL A CA 1
ATOM 1310 C C . VAL A 1 169 ? -8.874 -3.328 -0.693 1.00 97.06 169 VAL A C 1
ATOM 1312 O O . VAL A 1 169 ? -9.634 -3.191 0.266 1.00 97.06 169 VAL A O 1
ATOM 1315 N N . ILE A 1 170 ? -7.623 -3.782 -0.558 1.00 96.75 170 ILE A N 1
ATOM 1316 C CA . ILE A 1 170 ? -7.020 -4.148 0.734 1.00 96.75 170 ILE A CA 1
ATOM 1317 C C . ILE A 1 170 ? -6.969 -2.952 1.682 1.00 96.75 170 ILE A C 1
ATOM 1319 O O . ILE A 1 170 ? -7.463 -3.056 2.808 1.00 96.75 170 ILE A O 1
ATOM 1323 N N . THR A 1 171 ? -6.418 -1.814 1.243 1.00 98.12 171 THR A N 1
ATOM 1324 C CA . THR A 1 171 ? -6.305 -0.635 2.116 1.00 98.12 171 THR A CA 1
ATOM 1325 C C . THR A 1 171 ? -7.676 -0.148 2.577 1.00 98.12 171 THR A C 1
ATOM 1327 O O . THR A 1 171 ? -7.845 0.169 3.753 1.00 98.12 171 THR A O 1
ATOM 1330 N N . ARG A 1 172 ? -8.692 -0.181 1.701 1.00 98.38 172 ARG A N 1
ATOM 1331 C CA . ARG A 1 172 ? -10.076 0.156 2.074 1.00 98.38 172 ARG A CA 1
ATOM 1332 C C . ARG A 1 172 ? -10.674 -0.831 3.073 1.00 98.38 172 ARG A C 1
ATOM 1334 O O . ARG A 1 172 ? -11.320 -0.403 4.024 1.00 98.38 172 ARG A O 1
ATOM 1341 N N . ALA A 1 173 ? -10.488 -2.135 2.879 1.00 98.38 173 ALA A N 1
ATOM 1342 C CA . ALA A 1 173 ? -11.022 -3.146 3.791 1.00 98.38 173 ALA A CA 1
ATOM 1343 C C . ALA A 1 173 ? -10.450 -2.987 5.210 1.00 98.38 173 ALA A C 1
ATOM 1345 O O . ALA A 1 173 ? -11.205 -2.980 6.187 1.00 98.38 173 ALA A O 1
ATOM 1346 N N . LEU A 1 174 ? -9.131 -2.796 5.317 1.00 98.75 174 LEU A N 1
ATOM 1347 C CA . LEU A 1 174 ? -8.456 -2.576 6.595 1.00 98.75 174 LEU A CA 1
ATOM 1348 C C . LEU A 1 174 ? -8.862 -1.242 7.233 1.00 98.75 174 LEU A C 1
ATOM 1350 O O . LEU A 1 174 ? -9.121 -1.209 8.436 1.00 98.75 174 LEU A O 1
ATOM 1354 N N . HIS A 1 175 ? -8.993 -0.174 6.443 1.00 98.81 175 HIS A N 1
ATOM 1355 C CA . HIS A 1 175 ? -9.522 1.117 6.892 1.00 98.81 175 HIS A CA 1
ATOM 1356 C C . HIS A 1 175 ? -10.910 0.989 7.523 1.00 98.81 175 HIS A C 1
ATOM 1358 O O . HIS A 1 175 ? -11.102 1.363 8.678 1.00 98.81 175 HIS A O 1
ATOM 1364 N N . LEU A 1 176 ? -11.870 0.390 6.810 1.00 98.88 176 LEU A N 1
ATOM 1365 C CA . LEU A 1 176 ? -13.244 0.245 7.299 1.00 98.88 176 LEU A CA 1
ATOM 1366 C C . LEU A 1 176 ? -13.305 -0.552 8.609 1.00 98.88 176 LEU A C 1
ATOM 1368 O O . LEU A 1 176 ? -14.026 -0.172 9.535 1.00 98.88 176 LEU A O 1
ATOM 1372 N N . ALA A 1 177 ? -12.557 -1.656 8.695 1.00 98.81 177 ALA A N 1
ATOM 1373 C CA . ALA A 1 177 ? -12.559 -2.509 9.879 1.00 98.81 177 ALA A CA 1
ATOM 1374 C C . ALA A 1 177 ? -11.994 -1.765 11.098 1.00 98.81 177 ALA A C 1
ATOM 1376 O O . ALA A 1 177 ? -12.615 -1.757 12.165 1.00 98.81 177 ALA A O 1
ATOM 1377 N N . HIS A 1 178 ? -10.855 -1.091 10.934 1.00 98.88 178 HIS A N 1
ATOM 1378 C CA . HIS A 1 178 ? -10.191 -0.389 12.029 1.00 98.88 178 HIS A CA 1
ATOM 1379 C C . HIS A 1 178 ? -10.883 0.921 12.407 1.00 98.88 178 HIS A C 1
ATOM 1381 O O . HIS A 1 178 ? -10.933 1.245 13.592 1.00 98.88 178 HIS A O 1
ATOM 1387 N N . ALA A 1 179 ? -11.528 1.610 11.463 1.00 98.81 179 ALA A N 1
ATOM 1388 C CA . ALA A 1 179 ? -12.419 2.729 11.758 1.00 98.81 179 ALA A CA 1
ATOM 1389 C C . ALA A 1 179 ? -13.625 2.304 12.604 1.00 98.81 179 ALA A C 1
ATOM 1391 O O . ALA A 1 179 ? -13.935 2.948 13.603 1.00 98.81 179 ALA A O 1
ATOM 1392 N N . ALA A 1 180 ? -14.276 1.184 12.273 1.00 98.81 180 ALA A N 1
ATOM 1393 C CA . ALA A 1 180 ? -15.405 0.688 13.060 1.00 98.81 180 ALA A CA 1
ATOM 1394 C C . ALA A 1 180 ? -14.988 0.244 14.472 1.00 98.81 180 ALA A C 1
ATOM 1396 O O . ALA A 1 180 ? -15.714 0.489 15.442 1.00 98.81 180 ALA A O 1
ATOM 1397 N N . MET A 1 181 ? -13.814 -0.382 14.612 1.00 98.88 181 MET A N 1
ATOM 1398 C CA . MET A 1 181 ? -13.247 -0.721 15.921 1.00 98.88 181 MET A CA 1
ATOM 1399 C C . MET A 1 181 ? -12.898 0.533 16.735 1.00 98.88 181 MET A C 1
ATOM 1401 O O . MET A 1 181 ? -13.253 0.601 17.915 1.00 98.88 181 MET A O 1
ATOM 1405 N N . TYR A 1 182 ? -12.281 1.536 16.103 1.00 98.81 182 TYR A N 1
ATOM 1406 C CA . TYR A 1 182 ? -11.936 2.811 16.728 1.00 98.81 182 TYR A CA 1
ATOM 1407 C C . TYR A 1 182 ? -13.159 3.597 17.185 1.00 98.81 182 TYR A C 1
ATOM 1409 O O . TYR A 1 182 ? -13.249 3.916 18.368 1.00 98.81 182 TYR A O 1
ATOM 1417 N N . ASP A 1 183 ? -14.146 3.828 16.322 1.00 98.62 183 ASP A N 1
ATOM 1418 C CA . ASP A 1 183 ? -15.368 4.552 16.689 1.00 98.62 183 ASP A CA 1
ATOM 1419 C C . ASP A 1 183 ? -16.123 3.845 17.822 1.00 98.62 183 ASP A C 1
ATOM 1421 O O . ASP A 1 183 ? -16.688 4.481 18.719 1.00 98.62 183 ASP A O 1
ATOM 1425 N N . THR A 1 184 ? -16.082 2.508 17.837 1.00 98.69 184 THR A N 1
ATOM 1426 C CA . THR A 1 184 ? -16.681 1.717 18.915 1.00 98.69 184 THR A CA 1
ATOM 1427 C C . THR A 1 184 ? -15.945 1.907 20.237 1.00 98.69 184 THR A C 1
ATOM 1429 O O . THR A 1 184 ? -16.592 1.964 21.281 1.00 98.69 184 THR A O 1
ATOM 1432 N N . TRP A 1 185 ? -14.616 1.996 20.225 1.00 98.56 185 TRP A N 1
ATOM 1433 C CA . TRP A 1 185 ? -13.814 2.274 21.417 1.00 98.56 185 TRP A CA 1
ATOM 1434 C C . TRP A 1 185 ? -13.962 3.731 21.881 1.00 98.56 185 TRP A C 1
ATOM 1436 O O . TRP A 1 185 ? -14.237 3.966 23.059 1.00 98.56 185 TRP A O 1
ATOM 1446 N N . ALA A 1 186 ? -13.871 4.694 20.958 1.00 98.12 186 ALA A N 1
ATOM 1447 C CA . ALA A 1 186 ? -13.958 6.132 21.216 1.00 98.12 186 ALA A CA 1
ATOM 1448 C C . ALA A 1 186 ? -15.290 6.521 21.875 1.00 98.12 186 ALA A C 1
ATOM 1450 O O . ALA A 1 186 ? -15.343 7.418 22.715 1.00 98.12 186 ALA A O 1
ATOM 1451 N N . ALA A 1 187 ? -16.364 5.778 21.591 1.00 97.75 187 ALA A N 1
ATOM 1452 C CA . ALA A 1 187 ? -17.640 5.897 22.288 1.00 97.75 187 ALA A CA 1
ATOM 1453 C C . ALA A 1 187 ? -17.536 5.776 23.821 1.00 97.75 187 ALA A C 1
ATOM 1455 O O . ALA A 1 187 ? -18.350 6.370 24.532 1.00 97.75 187 ALA A O 1
ATOM 1456 N N . PHE A 1 188 ? -16.583 4.998 24.340 1.00 97.50 188 PHE A N 1
ATOM 1457 C CA . PHE A 1 188 ? -16.366 4.786 25.775 1.00 97.50 188 PHE A CA 1
ATOM 1458 C C . PHE A 1 188 ? -15.238 5.648 26.349 1.00 97.50 188 PHE A C 1
ATOM 1460 O O . PHE A 1 188 ? -15.129 5.756 27.572 1.00 97.50 188 PHE A O 1
ATOM 1467 N N . ASP A 1 189 ? -14.421 6.268 25.504 1.00 96.62 189 ASP A N 1
ATOM 1468 C CA . ASP A 1 189 ? -13.367 7.173 25.941 1.00 96.62 189 ASP A CA 1
ATOM 1469 C C . ASP A 1 189 ? -13.950 8.569 26.265 1.00 96.62 189 ASP A C 1
ATOM 1471 O O . ASP A 1 189 ? -14.833 9.062 25.550 1.00 96.62 189 ASP A O 1
ATOM 1475 N N . PRO A 1 190 ? -13.529 9.220 27.367 1.00 94.00 190 PRO A N 1
ATOM 1476 C CA . PRO A 1 190 ? -14.047 10.534 27.747 1.00 94.00 190 PRO A CA 1
ATOM 1477 C C . PRO A 1 190 ? -13.549 11.689 26.865 1.00 94.00 190 PRO A C 1
ATOM 1479 O O . PRO A 1 190 ? -14.102 12.784 26.974 1.00 94.00 190 PRO A O 1
ATOM 1482 N N . ILE A 1 191 ? -12.509 11.479 26.054 1.00 94.81 191 ILE A N 1
ATOM 1483 C CA . ILE A 1 191 ? -11.822 12.522 25.283 1.00 94.81 191 ILE A CA 1
ATOM 1484 C C . ILE A 1 191 ? -11.953 12.251 23.783 1.00 94.81 191 ILE A C 1
ATOM 1486 O O . ILE A 1 191 ? -12.407 13.126 23.047 1.00 94.81 191 ILE A O 1
ATOM 1490 N N . ALA A 1 192 ? -11.585 11.051 23.337 1.00 95.88 192 ALA A N 1
ATOM 1491 C CA . ALA A 1 192 ? -11.472 10.719 21.923 1.00 95.88 192 ALA A CA 1
ATOM 1492 C C . ALA A 1 192 ? -12.806 10.876 21.185 1.00 95.88 192 ALA A C 1
ATOM 1494 O O . ALA A 1 192 ? -13.861 10.602 21.750 1.00 95.88 192 ALA A O 1
ATOM 1495 N N . LYS A 1 193 ? -12.794 11.297 19.924 1.00 96.19 193 LYS A N 1
ATOM 1496 C CA . LYS A 1 193 ? -13.976 11.371 19.049 1.00 96.19 193 LYS A CA 1
ATOM 1497 C C . LYS A 1 193 ? -13.938 10.293 17.984 1.00 96.19 193 LYS A C 1
ATOM 1499 O O . LYS A 1 193 ? -12.855 9.935 17.529 1.00 96.19 193 LYS A O 1
ATOM 1504 N N . GLY A 1 194 ? -15.111 9.805 17.591 1.00 96.06 194 GLY A N 1
ATOM 1505 C CA . GLY A 1 194 ? -15.231 8.906 16.450 1.00 96.06 194 GLY A CA 1
ATOM 1506 C C . GLY A 1 194 ? -15.047 9.651 15.129 1.00 96.06 194 GLY A C 1
ATOM 1507 O O . GLY A 1 194 ? -15.387 10.832 15.011 1.00 96.06 194 GLY A O 1
ATOM 1508 N N . ALA A 1 195 ? -14.505 8.948 14.143 1.00 95.75 195 ALA A N 1
ATOM 1509 C CA . ALA A 1 195 ? -14.281 9.427 12.790 1.00 95.75 195 ALA A CA 1
ATOM 1510 C C . ALA A 1 195 ? -15.584 9.530 11.987 1.00 95.75 195 ALA A C 1
ATOM 1512 O O . ALA A 1 195 ? -15.775 10.501 11.261 1.00 95.75 195 ALA A O 1
ATOM 1513 N N . TYR A 1 196 ? -16.496 8.569 12.151 1.00 96.06 196 TYR A N 1
ATOM 1514 C CA . TYR A 1 196 ? -17.764 8.475 11.418 1.00 96.06 196 TYR A CA 1
ATOM 1515 C C . TYR A 1 196 ? -18.981 8.618 12.331 1.00 96.06 196 TYR A C 1
ATOM 1517 O O . TYR A 1 196 ? -20.062 9.013 11.892 1.00 96.06 196 TYR A O 1
ATOM 1525 N N . THR A 1 197 ? -18.848 8.288 13.615 1.00 93.38 197 THR A N 1
ATOM 1526 C CA . THR A 1 197 ? -19.954 8.396 14.562 1.00 93.38 197 THR A CA 1
ATOM 1527 C C . THR A 1 197 ? -19.499 8.699 15.985 1.00 93.38 197 THR A C 1
ATOM 1529 O O . THR A 1 197 ? -18.541 8.128 16.487 1.00 93.38 197 THR A O 1
ATOM 1532 N N . ASP A 1 198 ? -20.237 9.571 16.674 1.00 88.75 198 ASP A N 1
ATOM 1533 C CA . ASP A 1 198 ? -19.864 10.097 17.996 1.00 88.75 198 ASP A CA 1
ATOM 1534 C C . ASP A 1 198 ? -20.846 9.630 19.098 1.00 88.75 198 ASP A C 1
ATOM 1536 O O . ASP A 1 198 ? -21.325 10.384 19.953 1.00 88.75 198 ASP A O 1
ATOM 1540 N N . LEU A 1 199 ? -21.208 8.340 19.062 1.00 89.06 199 LEU A N 1
ATOM 1541 C CA . LEU A 1 199 ? -22.192 7.728 19.964 1.00 89.06 199 LEU A CA 1
ATOM 1542 C C . LEU A 1 199 ? -21.627 7.494 21.375 1.00 89.06 199 LEU A C 1
ATOM 1544 O O . LEU A 1 199 ? -21.171 6.402 21.701 1.00 89.06 199 LEU A O 1
ATOM 1548 N N . ARG A 1 200 ? -21.725 8.491 22.258 1.00 91.62 200 ARG A N 1
ATOM 1549 C CA . ARG A 1 200 ? -21.168 8.417 23.623 1.00 91.62 200 ARG A CA 1
ATOM 1550 C C . ARG A 1 200 ? -21.802 7.356 24.529 1.00 91.62 200 ARG A C 1
ATOM 1552 O O . ARG A 1 200 ? -23.020 7.161 24.580 1.00 91.62 200 ARG A O 1
ATOM 1559 N N . ARG A 1 201 ? -20.948 6.719 25.329 1.00 92.88 201 ARG A N 1
ATOM 1560 C CA . ARG A 1 201 ? -21.246 5.707 26.347 1.00 92.88 201 ARG A CA 1
ATOM 1561 C C . ARG A 1 201 ? -20.491 6.016 27.643 1.00 92.88 201 ARG A C 1
ATOM 1563 O O . ARG A 1 201 ? -19.668 6.918 27.720 1.00 92.88 201 ARG A O 1
ATOM 1570 N N . SER A 1 202 ? -20.820 5.281 28.704 1.00 90.25 202 SER A N 1
ATOM 1571 C CA . SER A 1 202 ? -20.162 5.439 30.005 1.00 90.25 202 SER A CA 1
ATOM 1572 C C . SER A 1 202 ? -18.724 4.920 29.955 1.00 90.25 202 SER A C 1
ATOM 1574 O O . SER A 1 202 ? -18.526 3.737 29.678 1.00 90.25 202 SER A O 1
ATOM 1576 N N . SER A 1 203 ? -17.753 5.745 30.348 1.00 85.69 203 SER A N 1
ATOM 1577 C CA . SER A 1 203 ? -16.341 5.351 30.492 1.00 85.69 203 SER A CA 1
ATOM 1578 C C . SER A 1 203 ? -16.083 4.347 31.620 1.00 85.69 203 SER A C 1
ATOM 1580 O O . SER A 1 203 ? -15.050 3.693 31.654 1.00 85.69 203 SER A O 1
ATOM 1582 N N . LEU A 1 204 ? -17.055 4.147 32.517 1.00 91.00 204 LEU A N 1
ATOM 1583 C CA . LEU A 1 204 ? -17.013 3.112 33.561 1.00 91.00 204 LEU A CA 1
ATOM 1584 C C . LEU A 1 204 ? -17.406 1.709 33.054 1.00 91.00 204 LEU A C 1
ATOM 1586 O O . LEU A 1 204 ? -17.642 0.801 33.853 1.00 91.00 204 LEU A O 1
ATOM 1590 N N . THR A 1 205 ? -17.562 1.529 31.739 1.00 94.38 205 THR A N 1
ATOM 1591 C CA . THR A 1 205 ? -17.935 0.236 31.154 1.00 94.38 205 THR A CA 1
ATOM 1592 C C . THR A 1 205 ? -16.773 -0.756 31.295 1.00 94.38 205 THR A C 1
ATOM 1594 O O . THR A 1 205 ? -15.651 -0.413 30.935 1.00 94.38 205 THR A O 1
ATOM 1597 N N . PRO A 1 206 ? -16.997 -1.994 31.781 1.00 96.50 206 PRO A N 1
ATOM 1598 C CA . PRO A 1 206 ? -15.919 -2.974 31.906 1.00 96.50 206 PRO A CA 1
ATOM 1599 C C . PRO A 1 206 ? -15.259 -3.278 30.557 1.00 96.50 206 PRO A C 1
ATOM 1601 O O . PRO A 1 206 ? -15.972 -3.496 29.576 1.00 96.50 206 PRO A O 1
ATOM 1604 N N . GLN A 1 207 ? -13.929 -3.402 30.520 1.00 95.62 207 GLN A N 1
ATOM 1605 C CA . GLN A 1 207 ? -13.165 -3.643 29.286 1.00 95.62 207 GLN A CA 1
ATOM 1606 C C . GLN A 1 207 ? -13.718 -4.812 28.460 1.00 95.62 207 GLN A C 1
ATOM 1608 O O . GLN A 1 207 ? -13.973 -4.654 27.274 1.00 95.62 207 GLN A O 1
ATOM 1613 N N . ARG A 1 208 ? -14.054 -5.946 29.092 1.00 96.44 208 ARG A N 1
ATOM 1614 C CA . ARG A 1 208 ? -14.643 -7.111 28.399 1.00 96.44 208 ARG A CA 1
ATOM 1615 C C . ARG A 1 208 ? -15.942 -6.792 27.644 1.00 96.44 208 ARG A C 1
ATOM 1617 O O . ARG A 1 208 ? -16.286 -7.435 26.657 1.00 96.44 208 ARG A O 1
ATOM 1624 N N . THR A 1 209 ? -16.700 -5.817 28.137 1.00 97.12 209 THR A N 1
ATOM 1625 C CA . THR A 1 209 ? -17.941 -5.346 27.510 1.00 97.12 209 THR A CA 1
ATOM 1626 C C . THR A 1 209 ? -17.653 -4.430 26.316 1.00 97.12 209 THR A C 1
ATOM 1628 O O . THR A 1 209 ? -18.392 -4.493 25.333 1.00 97.12 209 THR A O 1
ATOM 1631 N N . ILE A 1 210 ? -16.567 -3.650 26.374 1.00 98.19 210 ILE A N 1
ATOM 1632 C CA . ILE A 1 210 ? -16.040 -2.849 25.257 1.00 98.19 210 ILE A CA 1
ATOM 1633 C C . ILE A 1 210 ? -15.483 -3.777 24.167 1.00 98.19 210 ILE A C 1
ATOM 1635 O O . ILE A 1 210 ? -15.890 -3.668 23.016 1.00 98.19 210 ILE A O 1
ATOM 1639 N N . GLU A 1 211 ? -14.663 -4.768 24.533 1.00 98.50 211 GLU A N 1
ATOM 1640 C CA . GLU A 1 211 ? -14.124 -5.794 23.622 1.00 98.50 211 GLU A CA 1
ATOM 1641 C C . GLU A 1 211 ? -15.226 -6.524 22.846 1.00 98.50 211 GLU A C 1
ATOM 1643 O O . GLU A 1 211 ? -15.082 -6.791 21.653 1.00 98.50 211 GLU A O 1
ATOM 1648 N N . ARG A 1 212 ? -16.361 -6.812 23.501 1.00 98.56 212 ARG A N 1
ATOM 1649 C CA . ARG A 1 212 ? -17.539 -7.388 22.841 1.00 98.56 212 ARG A CA 1
ATOM 1650 C C . ARG A 1 212 ? -18.129 -6.444 21.797 1.00 98.56 212 ARG A C 1
ATOM 1652 O O . ARG A 1 212 ? -18.527 -6.910 20.736 1.00 98.56 212 ARG A O 1
ATOM 1659 N N . ALA A 1 213 ? -18.241 -5.152 22.103 1.00 98.62 213 ALA A N 1
ATOM 1660 C CA . ALA A 1 213 ? -18.739 -4.177 21.138 1.00 98.62 213 ALA A CA 1
ATOM 1661 C C . ALA A 1 213 ? -17.795 -4.082 19.933 1.00 98.62 213 ALA A C 1
ATOM 1663 O O . ALA A 1 213 ? -18.251 -4.239 18.806 1.00 98.62 213 ALA A O 1
ATOM 1664 N N . ILE A 1 214 ? -16.491 -3.918 20.186 1.00 98.81 214 ILE A N 1
ATOM 1665 C CA . ILE A 1 214 ? -15.442 -3.849 19.157 1.00 98.81 214 ILE A CA 1
ATOM 1666 C C . ILE A 1 214 ? -15.484 -5.094 18.269 1.00 98.81 214 ILE A C 1
ATOM 1668 O O . ILE A 1 214 ? -15.504 -4.976 17.049 1.00 98.81 214 ILE A O 1
ATOM 1672 N N . SER A 1 215 ? -15.597 -6.283 18.867 1.00 98.81 215 SER A N 1
ATOM 1673 C CA . SER A 1 215 ? -15.634 -7.536 18.105 1.00 98.81 215 SER A CA 1
ATOM 1674 C C . SER A 1 215 ? -16.855 -7.647 17.196 1.00 98.81 215 SER A C 1
ATOM 1676 O O . SER A 1 215 ? -16.746 -8.157 16.091 1.00 98.81 215 SER A O 1
ATOM 1678 N N . HIS A 1 216 ? -18.020 -7.149 17.623 1.00 98.75 216 HIS A N 1
ATOM 1679 C CA . HIS A 1 216 ? -19.210 -7.116 16.761 1.00 98.75 216 HIS A CA 1
ATOM 1680 C C . HIS A 1 216 ? -19.123 -6.045 15.670 1.00 98.75 216 HIS A C 1
ATOM 1682 O O . HIS A 1 216 ? -19.727 -6.225 14.613 1.00 98.75 216 HIS A O 1
ATOM 1688 N N . ALA A 1 217 ? -18.386 -4.955 15.902 1.00 98.81 217 ALA A N 1
ATOM 1689 C CA . ALA A 1 217 ? -18.100 -3.961 14.872 1.00 98.81 217 ALA A CA 1
ATOM 1690 C C . ALA A 1 217 ? -17.170 -4.545 13.793 1.00 98.81 217 ALA A C 1
ATOM 1692 O O . ALA A 1 217 ? -17.527 -4.539 12.616 1.00 98.81 217 ALA A O 1
ATOM 1693 N N . ALA A 1 218 ? -16.047 -5.142 14.209 1.00 98.88 218 ALA A N 1
ATOM 1694 C CA . ALA A 1 218 ? -15.101 -5.824 13.326 1.00 98.88 218 ALA A CA 1
ATOM 1695 C C . ALA A 1 218 ? -15.776 -6.946 12.526 1.00 98.88 218 ALA A C 1
ATOM 1697 O O . ALA A 1 218 ? -15.716 -6.944 11.301 1.00 98.88 218 ALA A O 1
ATOM 1698 N N . HIS A 1 219 ? -16.499 -7.842 13.209 1.00 98.75 219 HIS A N 1
ATOM 1699 C CA . HIS A 1 219 ? -17.258 -8.928 12.583 1.00 98.75 219 HIS A CA 1
ATOM 1700 C C . HIS A 1 219 ? -18.202 -8.429 11.487 1.00 98.75 219 HIS A C 1
ATOM 1702 O O . HIS A 1 219 ? -18.237 -9.007 10.404 1.00 98.75 219 HIS A O 1
ATOM 1708 N N . SER A 1 220 ? -18.942 -7.346 11.745 1.00 98.62 220 SER A N 1
ATOM 1709 C CA . SER A 1 220 ? -19.928 -6.826 10.790 1.00 98.62 220 SER A CA 1
ATOM 1710 C C . SER A 1 220 ? -19.272 -6.247 9.546 1.00 98.62 220 SER A C 1
ATOM 1712 O O . SER A 1 220 ? -19.724 -6.522 8.435 1.00 98.62 220 SER A O 1
ATOM 1714 N N . VAL A 1 221 ? -18.203 -5.463 9.720 1.00 98.81 221 VAL A N 1
ATOM 1715 C CA . VAL A 1 221 ? -17.458 -4.913 8.584 1.00 98.81 221 VAL A CA 1
ATOM 1716 C C . VAL A 1 221 ? -16.800 -6.038 7.798 1.00 98.81 221 VAL A C 1
ATOM 1718 O O . VAL A 1 221 ? -17.035 -6.147 6.598 1.00 98.81 221 VAL A O 1
ATOM 1721 N N . LEU A 1 222 ? -16.039 -6.910 8.463 1.00 98.69 222 LEU A N 1
ATOM 1722 C CA . LEU A 1 222 ? -15.288 -7.981 7.809 1.00 98.69 222 LEU A CA 1
ATOM 1723 C C . LEU A 1 222 ? -16.202 -8.993 7.117 1.00 98.69 222 LEU A C 1
ATOM 1725 O O . LEU A 1 222 ? -15.919 -9.373 5.990 1.00 98.69 222 LEU A O 1
ATOM 1729 N N . SER A 1 223 ? -17.344 -9.351 7.706 1.00 98.38 223 SER A N 1
ATOM 1730 C CA . SER A 1 223 ? -18.339 -10.202 7.034 1.00 98.38 223 SER A CA 1
ATOM 1731 C C . SER A 1 223 ? -18.984 -9.526 5.821 1.00 98.38 223 SER A C 1
ATOM 1733 O O . SER A 1 223 ? -19.467 -10.212 4.927 1.00 98.38 223 SER A O 1
ATOM 1735 N N . THR A 1 224 ? -19.006 -8.190 5.776 1.00 97.56 224 THR A N 1
ATOM 1736 C CA . THR A 1 224 ? -19.504 -7.440 4.615 1.00 97.56 224 THR A CA 1
ATOM 1737 C C . THR A 1 224 ? -18.464 -7.404 3.499 1.00 97.56 224 THR A C 1
ATOM 1739 O O . THR A 1 224 ? -18.811 -7.612 2.339 1.00 97.56 224 THR A O 1
ATOM 1742 N N . VAL A 1 225 ? -17.194 -7.150 3.832 1.00 96.69 225 VAL A N 1
ATOM 1743 C CA . VAL A 1 225 ? -16.121 -7.024 2.829 1.00 96.69 225 VAL A CA 1
ATOM 1744 C C . VAL A 1 225 ? -15.534 -8.371 2.386 1.00 96.69 225 VAL A C 1
ATOM 1746 O O . VAL A 1 225 ? -15.056 -8.471 1.262 1.00 96.69 225 VAL A O 1
ATOM 1749 N N . PHE A 1 226 ? -15.622 -9.406 3.226 1.00 97.19 226 PHE A N 1
ATOM 1750 C CA . PHE A 1 226 ? -15.109 -10.762 2.996 1.00 97.19 226 PHE A CA 1
ATOM 1751 C C . PHE A 1 226 ? -16.173 -11.828 3.330 1.00 97.19 226 PHE A C 1
ATOM 1753 O O . PHE A 1 226 ? -15.990 -12.636 4.246 1.00 97.19 226 PHE A O 1
ATOM 1760 N N . PRO A 1 227 ? -17.306 -11.869 2.603 1.00 96.50 227 PRO A N 1
ATOM 1761 C CA . PRO A 1 227 ? -18.439 -12.733 2.948 1.00 96.50 227 PRO A CA 1
ATOM 1762 C C . PRO A 1 227 ? -18.123 -14.237 2.892 1.00 96.50 227 PRO A C 1
ATOM 1764 O O . PRO A 1 227 ? -18.789 -15.029 3.553 1.00 96.50 227 PRO A O 1
ATOM 1767 N N . HIS A 1 228 ? -17.099 -14.660 2.142 1.00 96.44 228 HIS A N 1
ATOM 1768 C CA . HIS A 1 228 ? -16.669 -16.064 2.096 1.00 96.44 228 HIS A CA 1
ATOM 1769 C C . HIS A 1 228 ? -15.963 -16.535 3.379 1.00 96.44 228 HIS A C 1
ATOM 1771 O O . HIS A 1 228 ? -15.787 -17.737 3.567 1.00 96.44 228 HIS A O 1
ATOM 1777 N N . HIS A 1 229 ? -15.579 -15.609 4.264 1.00 96.94 229 HIS A N 1
ATOM 1778 C CA . HIS A 1 229 ? -14.857 -15.892 5.509 1.00 96.94 229 HIS A CA 1
ATOM 1779 C C . HIS A 1 229 ? -15.722 -15.718 6.763 1.00 96.94 229 HIS A C 1
ATOM 1781 O O . HIS A 1 229 ? -15.199 -15.820 7.872 1.00 96.94 229 HIS A O 1
ATOM 1787 N N . SER A 1 230 ? -17.037 -15.500 6.619 1.00 96.06 230 SER A N 1
ATOM 1788 C CA . SER A 1 230 ? -17.954 -15.289 7.751 1.00 96.06 230 SER A CA 1
ATOM 1789 C C . SER A 1 230 ? -17.893 -16.390 8.809 1.00 96.06 230 SER A C 1
ATOM 1791 O O . SER A 1 230 ? -17.881 -16.061 9.991 1.00 96.06 230 SER A O 1
ATOM 1793 N N . ASP A 1 231 ? -17.738 -17.657 8.415 1.00 96.88 231 ASP A N 1
ATOM 1794 C CA . ASP A 1 231 ? -17.603 -18.774 9.362 1.00 96.88 231 ASP A CA 1
ATOM 1795 C C . ASP A 1 231 ? -16.388 -18.588 10.295 1.00 96.88 231 ASP A C 1
ATOM 1797 O O . ASP A 1 231 ? -16.488 -18.788 11.502 1.00 96.88 231 ASP A O 1
ATOM 1801 N N . ARG A 1 232 ? -15.247 -18.108 9.773 1.00 96.00 232 ARG A N 1
ATOM 1802 C CA . ARG A 1 232 ? -14.043 -17.834 10.586 1.00 96.00 232 ARG A CA 1
ATOM 1803 C C . ARG A 1 232 ? -14.252 -16.661 11.543 1.00 96.00 232 ARG A C 1
ATOM 1805 O O . ARG A 1 232 ? -13.711 -16.647 12.649 1.00 96.00 232 ARG A O 1
ATOM 1812 N N . PHE A 1 233 ? -15.016 -15.658 11.117 1.00 97.88 233 PHE A N 1
ATOM 1813 C CA . PHE A 1 233 ? -15.358 -14.514 11.959 1.00 97.88 233 PHE A CA 1
ATOM 1814 C C . PHE A 1 233 ? -16.346 -14.914 13.067 1.00 97.88 233 PHE A C 1
ATOM 1816 O O . PHE A 1 233 ? -16.208 -14.453 14.204 1.00 97.88 233 PHE A O 1
ATOM 1823 N N . ASP A 1 234 ? -17.303 -15.793 12.764 1.00 97.94 234 ASP A N 1
ATOM 1824 C CA . ASP A 1 234 ? -18.215 -16.392 13.741 1.00 97.94 234 ASP A CA 1
ATOM 1825 C C . ASP A 1 234 ? -17.442 -17.238 14.766 1.00 97.94 234 ASP A C 1
ATOM 1827 O O . ASP A 1 234 ? -17.610 -17.037 15.973 1.00 97.94 234 ASP A O 1
ATOM 1831 N N . ASP A 1 235 ? -16.505 -18.079 14.312 1.00 98.06 235 ASP A N 1
ATOM 1832 C CA . ASP A 1 235 ? -15.638 -18.891 15.176 1.00 98.06 235 ASP A CA 1
ATOM 1833 C C . ASP A 1 235 ? -14.868 -18.030 16.192 1.00 98.06 235 ASP A C 1
ATOM 1835 O O . ASP A 1 235 ? -14.748 -18.393 17.367 1.00 98.06 235 ASP A O 1
ATOM 1839 N N . LEU A 1 236 ? -14.361 -16.859 15.787 1.00 97.50 236 LEU A N 1
ATOM 1840 C CA . LEU A 1 236 ? -13.678 -15.953 16.713 1.00 97.50 236 LEU A CA 1
ATOM 1841 C C . LEU A 1 236 ? -14.634 -15.369 17.762 1.00 97.50 236 LEU A C 1
ATOM 1843 O O . LEU A 1 236 ? -14.265 -15.269 18.938 1.00 97.50 236 LEU A O 1
ATOM 1847 N N . LEU A 1 237 ? -15.865 -15.009 17.384 1.00 97.94 237 LEU A N 1
ATOM 1848 C CA . LEU A 1 237 ? -16.871 -14.569 18.354 1.00 97.94 237 LEU A CA 1
ATOM 1849 C C . LEU A 1 237 ? -17.194 -15.672 19.366 1.00 97.94 237 LEU A C 1
ATOM 1851 O O . LEU A 1 237 ? -17.305 -15.375 20.561 1.00 97.94 237 LEU A O 1
ATOM 1855 N N . GLU A 1 238 ? -17.308 -16.924 18.925 1.00 97.75 238 GLU A N 1
ATOM 1856 C CA . GLU A 1 238 ? -17.532 -18.076 19.802 1.00 97.75 238 GLU A CA 1
ATOM 1857 C C . GLU A 1 238 ? -16.359 -18.303 20.760 1.00 97.75 238 GLU A C 1
ATOM 1859 O O . GLU A 1 238 ? -16.561 -18.379 21.976 1.00 97.75 238 GLU A O 1
ATOM 1864 N N . GLN A 1 239 ? -15.123 -18.306 20.251 1.00 96.75 239 GLN A N 1
ATOM 1865 C CA . GLN A 1 239 ? -13.907 -18.442 21.062 1.00 96.75 239 GLN A CA 1
ATOM 1866 C C . GLN A 1 239 ? -13.783 -17.339 22.124 1.00 96.75 239 GLN A C 1
ATOM 1868 O O . GLN A 1 239 ? -13.278 -17.572 23.224 1.00 96.75 239 GLN A O 1
ATOM 1873 N N . LEU A 1 240 ? -14.253 -16.127 21.818 1.00 96.12 240 LEU A N 1
ATOM 1874 C CA . LEU A 1 240 ? -14.288 -15.006 22.755 1.00 96.12 240 LEU A CA 1
ATOM 1875 C C . LEU A 1 240 ? -15.494 -15.053 23.720 1.00 96.12 240 LEU A C 1
ATOM 1877 O O . LEU A 1 240 ? -15.560 -14.256 24.661 1.00 96.12 240 LEU A O 1
ATOM 1881 N N . GLY A 1 241 ? -16.467 -15.948 23.533 1.00 97.62 241 GLY A N 1
ATOM 1882 C CA . GLY A 1 241 ? -17.722 -15.949 24.297 1.00 97.62 241 GLY A CA 1
ATOM 1883 C C . GLY A 1 241 ? -18.573 -14.695 24.040 1.00 97.62 241 GLY A C 1
ATOM 1884 O O . GLY A 1 241 ? -19.192 -14.128 24.956 1.00 97.62 241 GLY A O 1
ATOM 1885 N N . PHE A 1 242 ? -18.523 -14.193 22.805 1.00 97.69 242 PHE A N 1
ATOM 1886 C CA . PHE A 1 242 ? -19.218 -13.006 22.306 1.00 97.69 242 PHE A CA 1
ATOM 1887 C C . PHE A 1 242 ? -20.291 -13.329 21.252 1.00 97.69 242 PHE A C 1
ATOM 1889 O O . PHE A 1 242 ? -20.910 -12.409 20.728 1.00 97.69 242 PHE A O 1
ATOM 1896 N N . ASP A 1 243 ? -20.575 -14.602 21.006 1.00 93.56 243 ASP A N 1
ATOM 1897 C CA . ASP A 1 243 ? -21.541 -15.167 20.049 1.00 93.56 243 ASP A CA 1
ATOM 1898 C C . ASP A 1 243 ? -22.995 -14.669 20.204 1.00 93.56 243 ASP A C 1
ATOM 1900 O O . ASP A 1 243 ? -23.784 -14.659 19.257 1.00 93.56 243 ASP A O 1
ATOM 1904 N N . SER A 1 244 ? -23.387 -14.185 21.388 1.00 94.06 244 SER A N 1
ATOM 1905 C CA . SER A 1 244 ? -24.755 -13.703 21.612 1.00 94.06 244 SER A CA 1
ATOM 1906 C C . SER A 1 244 ? -25.075 -12.404 20.853 1.00 94.06 244 SER A C 1
ATOM 1908 O O . SER A 1 244 ? -24.979 -11.293 21.389 1.00 94.06 244 SER A O 1
ATOM 1910 N N . ALA A 1 245 ? -25.618 -12.532 19.639 1.00 86.56 245 ALA A N 1
ATOM 1911 C CA . ALA A 1 245 ? -26.068 -11.401 18.821 1.00 86.56 245 ALA A CA 1
ATOM 1912 C C . ALA A 1 245 ? -27.138 -10.519 19.506 1.00 86.56 245 ALA A C 1
ATOM 1914 O O . ALA A 1 245 ? -27.302 -9.344 19.163 1.00 86.56 245 ALA A O 1
ATOM 1915 N N . ARG A 1 246 ? -27.870 -11.053 20.497 1.00 92.88 246 ARG A N 1
ATOM 1916 C CA . ARG A 1 246 ? -28.885 -10.318 21.280 1.00 92.88 246 ARG A CA 1
ATOM 1917 C C . ARG A 1 246 ? -28.295 -9.470 22.409 1.00 92.88 246 ARG A C 1
ATOM 1919 O O . ARG A 1 246 ? -29.040 -8.706 23.031 1.00 92.88 246 ARG A O 1
ATOM 1926 N N . HIS A 1 247 ? -26.999 -9.567 22.692 1.00 96.25 247 HIS A N 1
ATOM 1927 C CA . HIS A 1 247 ? -26.368 -8.741 23.714 1.00 96.25 247 HIS A CA 1
ATOM 1928 C C . HIS A 1 247 ? -26.468 -7.242 23.343 1.00 96.25 247 HIS A C 1
ATOM 1930 O O . HIS A 1 247 ? -26.251 -6.887 22.183 1.00 96.25 247 HIS A O 1
ATOM 1936 N N . PRO A 1 248 ? -26.777 -6.322 24.281 1.00 96.19 248 PRO A N 1
ATOM 1937 C CA . PRO A 1 248 ? -26.886 -4.894 23.966 1.00 96.19 248 PRO A CA 1
ATOM 1938 C C . PRO A 1 248 ? -25.631 -4.304 23.315 1.00 96.19 248 PRO A C 1
ATOM 1940 O O . PRO A 1 248 ? -25.748 -3.551 22.356 1.00 96.19 248 PRO A O 1
ATOM 1943 N N . MET A 1 249 ? -24.441 -4.686 23.787 1.00 96.56 249 MET A N 1
ATOM 1944 C CA . MET A 1 249 ? -23.180 -4.230 23.182 1.00 96.56 249 MET A CA 1
ATOM 1945 C C . MET A 1 249 ? -22.850 -4.890 21.848 1.00 96.56 249 MET A C 1
ATOM 1947 O O . MET A 1 249 ? -22.170 -4.275 21.042 1.00 96.56 249 MET A O 1
ATOM 1951 N N . ALA A 1 250 ? -23.388 -6.082 21.577 1.00 97.75 250 ALA A N 1
ATOM 1952 C CA . ALA A 1 250 ? -23.287 -6.662 20.245 1.00 97.75 250 ALA A CA 1
ATOM 1953 C C . ALA A 1 250 ? -24.059 -5.791 19.242 1.00 97.75 250 ALA A C 1
ATOM 1955 O O . ALA A 1 250 ? -23.507 -5.362 18.239 1.00 97.75 250 ALA A O 1
ATOM 1956 N N . ARG A 1 251 ? -25.309 -5.419 19.567 1.00 97.50 251 ARG A N 1
ATOM 1957 C CA . ARG A 1 251 ? -26.088 -4.469 18.749 1.00 97.50 251 ARG A CA 1
ATOM 1958 C C . ARG A 1 251 ? -25.400 -3.116 18.583 1.00 97.50 251 ARG A C 1
ATOM 1960 O O . ARG A 1 251 ? -25.486 -2.543 17.508 1.00 97.50 251 ARG A O 1
ATOM 1967 N N . PHE A 1 252 ? -24.757 -2.611 19.635 1.00 98.06 252 PHE A N 1
ATOM 1968 C CA . PHE A 1 252 ? -24.037 -1.342 19.565 1.00 98.06 252 PHE A CA 1
ATOM 1969 C C . PHE A 1 252 ? -22.854 -1.402 18.591 1.00 98.06 252 PHE A C 1
ATOM 1971 O O . PHE A 1 252 ? -22.766 -0.539 17.730 1.00 98.06 252 PHE A O 1
ATOM 1978 N N . GLY A 1 253 ? -22.012 -2.439 18.669 1.00 98.44 253 GLY A N 1
ATOM 1979 C CA . GLY A 1 253 ? -20.909 -2.625 17.718 1.00 98.44 253 GLY A CA 1
ATOM 1980 C C . GLY A 1 253 ? -21.387 -2.679 16.266 1.00 98.44 253 GLY A C 1
ATOM 1981 O O . GLY A 1 253 ? -20.845 -1.994 15.406 1.00 98.44 253 GLY A O 1
ATOM 1982 N N . ARG A 1 254 ? -22.480 -3.409 16.003 1.00 98.38 254 ARG A N 1
ATOM 1983 C CA . ARG A 1 254 ? -23.087 -3.465 14.661 1.00 98.38 254 ARG A CA 1
ATOM 1984 C C . ARG A 1 254 ? -23.624 -2.121 14.180 1.00 98.38 254 ARG A C 1
ATOM 1986 O O . ARG A 1 254 ? -23.476 -1.804 13.011 1.00 98.38 254 ARG A O 1
ATOM 1993 N N . GLN A 1 255 ? -24.221 -1.335 15.076 1.00 98.31 255 GLN A N 1
ATOM 1994 C CA . GLN A 1 255 ? -24.688 0.014 14.752 1.00 98.31 255 GLN A CA 1
ATOM 1995 C C . GLN A 1 255 ? -23.522 0.926 14.345 1.00 98.31 255 GLN A C 1
ATOM 1997 O O . GLN A 1 255 ? -23.659 1.704 13.410 1.00 98.31 255 GLN A O 1
ATOM 2002 N N . VAL A 1 256 ? -22.378 0.835 15.030 1.00 98.56 256 VAL A N 1
ATOM 2003 C CA . VAL A 1 256 ? -21.181 1.605 14.657 1.00 98.56 256 VAL A CA 1
ATOM 2004 C C . VAL A 1 256 ? -20.642 1.149 13.301 1.00 98.56 256 VAL A C 1
ATOM 2006 O O . VAL A 1 256 ? -20.375 1.988 12.446 1.00 98.56 256 VAL A O 1
ATOM 2009 N N . ALA A 1 257 ? -20.547 -0.164 13.069 1.00 98.69 257 ALA A N 1
ATOM 2010 C CA . ALA A 1 257 ? -20.152 -0.705 11.769 1.00 98.69 257 ALA A CA 1
ATOM 2011 C C . ALA A 1 257 ? -21.077 -0.241 10.631 1.00 98.69 257 ALA A C 1
ATOM 2013 O O . ALA A 1 257 ? -20.594 0.123 9.564 1.00 98.69 257 ALA A O 1
ATOM 2014 N N . GLU A 1 258 ? -22.391 -0.200 10.865 1.00 98.31 258 GLU A N 1
ATOM 2015 C CA . GLU A 1 258 ? -23.373 0.313 9.905 1.00 98.31 258 GLU A CA 1
ATOM 2016 C C . GLU A 1 258 ? -23.137 1.794 9.580 1.00 98.31 258 GLU A C 1
ATOM 2018 O O . GLU A 1 258 ? -23.195 2.161 8.408 1.00 98.31 258 GLU A O 1
ATOM 2023 N N . SER A 1 259 ? -22.801 2.631 10.571 1.00 98.06 259 SER A N 1
ATOM 2024 C CA . SER A 1 259 ? -22.432 4.035 10.332 1.00 98.06 259 SER A CA 1
ATOM 2025 C C . SER A 1 259 ? -21.202 4.158 9.428 1.00 98.06 259 SER A C 1
ATOM 2027 O O . SER A 1 259 ? -21.231 4.927 8.471 1.00 98.06 259 SER A O 1
ATOM 2029 N N . VAL A 1 260 ? -20.145 3.379 9.694 1.00 98.25 260 VAL A N 1
ATOM 2030 C CA . VAL A 1 260 ? -18.909 3.396 8.888 1.00 98.25 260 VAL A CA 1
ATOM 2031 C C . VAL A 1 260 ? -19.172 2.912 7.461 1.00 98.25 260 VAL A C 1
ATOM 2033 O O . VAL A 1 260 ? -18.795 3.582 6.504 1.00 98.25 260 VAL A O 1
ATOM 2036 N N . LEU A 1 261 ? -19.856 1.775 7.300 1.00 98.25 261 LEU A N 1
ATOM 2037 C CA . LEU A 1 261 ? -20.180 1.213 5.985 1.00 98.25 261 LEU A CA 1
ATOM 2038 C C . LEU A 1 261 ? -21.089 2.145 5.177 1.00 98.25 261 LEU A C 1
A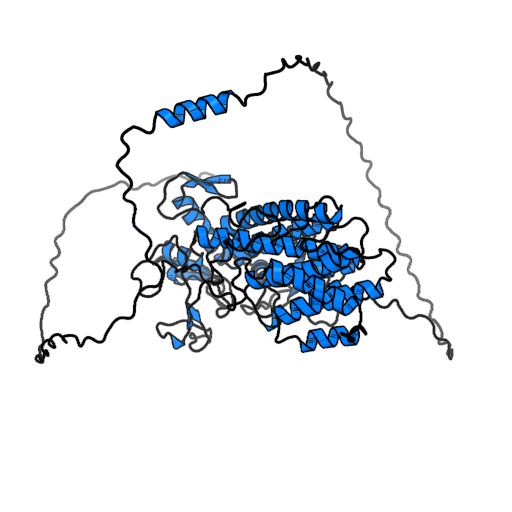TOM 2040 O O . LEU A 1 261 ? -20.854 2.332 3.987 1.00 98.25 261 LEU A O 1
ATOM 2044 N N . SER A 1 262 ? -22.091 2.757 5.815 1.00 96.94 262 SER A N 1
ATOM 2045 C CA . SER A 1 262 ? -23.027 3.667 5.141 1.00 96.94 262 SER A CA 1
ATOM 2046 C C . SER A 1 262 ? -22.343 4.957 4.702 1.00 96.94 262 SER A C 1
ATOM 2048 O O . SER A 1 262 ? -22.512 5.371 3.560 1.00 96.94 262 SER A O 1
ATOM 2050 N N . ALA A 1 263 ? -21.505 5.547 5.562 1.00 96.31 263 ALA A N 1
ATOM 2051 C CA . ALA A 1 263 ? -20.728 6.740 5.221 1.00 96.31 263 ALA A CA 1
ATOM 2052 C C . ALA A 1 263 ? -19.755 6.505 4.052 1.00 96.31 263 ALA A C 1
ATOM 2054 O O . ALA A 1 263 ? -19.296 7.457 3.426 1.00 96.31 263 ALA A O 1
ATOM 2055 N N . ARG A 1 264 ? -19.425 5.239 3.764 1.00 96.94 264 ARG A N 1
ATOM 2056 C CA . ARG A 1 264 ? -18.473 4.830 2.727 1.00 96.94 264 ARG A CA 1
ATOM 2057 C C . ARG A 1 264 ? -19.107 4.040 1.582 1.00 96.94 264 ARG A C 1
ATOM 2059 O O . ARG A 1 264 ? -18.374 3.500 0.756 1.00 96.94 264 ARG A O 1
ATOM 2066 N N . ALA A 1 265 ? -20.436 3.954 1.521 1.00 96.00 265 ALA A N 1
ATOM 2067 C CA . ALA A 1 265 ? -21.138 3.172 0.502 1.00 96.00 265 ALA A CA 1
ATOM 2068 C C . ALA A 1 265 ? -20.930 3.745 -0.910 1.00 96.00 265 ALA A C 1
ATOM 2070 O O . ALA A 1 265 ? -20.693 2.990 -1.848 1.00 96.00 265 ALA A O 1
ATOM 2071 N N . GLU A 1 266 ? -20.945 5.075 -1.021 1.00 95.44 266 GLU A N 1
ATOM 2072 C CA . GLU A 1 266 ? -20.813 5.834 -2.273 1.00 95.44 266 GLU A CA 1
ATOM 2073 C C . GLU A 1 266 ? -19.499 6.630 -2.309 1.00 95.44 266 GLU A C 1
ATOM 2075 O O . GLU A 1 266 ? -19.425 7.736 -2.835 1.00 95.44 266 GLU A O 1
ATOM 2080 N N . ASP A 1 267 ? -18.439 6.080 -1.718 1.00 97.31 267 ASP A N 1
ATOM 2081 C CA . ASP A 1 267 ? -17.153 6.764 -1.566 1.00 97.31 267 ASP A CA 1
ATOM 2082 C C . ASP A 1 267 ? -16.289 6.791 -2.832 1.00 97.31 267 ASP A C 1
ATOM 2084 O O . ASP A 1 267 ? -15.087 7.016 -2.741 1.00 97.31 267 ASP A O 1
ATOM 2088 N N . GLY A 1 268 ? -16.867 6.503 -3.996 1.00 97.50 268 GLY A N 1
ATOM 2089 C CA . GLY A 1 268 ? -16.149 6.382 -5.261 1.00 97.50 268 GLY A CA 1
ATOM 2090 C C . GLY A 1 268 ? -15.469 5.029 -5.481 1.00 97.50 268 GLY A C 1
ATOM 2091 O O . GLY A 1 268 ? -15.094 4.747 -6.607 1.00 97.50 268 GLY A O 1
ATOM 2092 N N . SER A 1 269 ? -15.364 4.132 -4.489 1.00 97.69 269 SER A N 1
ATOM 2093 C CA . SER A 1 269 ? -14.677 2.832 -4.673 1.00 97.69 269 SER A CA 1
ATOM 2094 C C . SER A 1 269 ? -15.402 1.860 -5.604 1.00 97.69 269 SER A C 1
ATOM 2096 O O . SER A 1 269 ? -14.795 0.907 -6.092 1.00 97.69 269 SER A O 1
ATOM 2098 N N . ASN A 1 270 ? -16.696 2.084 -5.846 1.00 97.38 270 ASN A N 1
ATOM 2099 C CA . ASN A 1 270 ? -17.580 1.186 -6.586 1.00 97.38 270 ASN A CA 1
ATOM 2100 C C . ASN A 1 270 ? -17.710 -0.222 -5.958 1.00 97.38 270 ASN A C 1
ATOM 2102 O O . ASN A 1 270 ? -17.956 -1.212 -6.649 1.00 97.38 270 ASN A O 1
ATOM 2106 N N . ALA A 1 271 ? -17.570 -0.329 -4.629 1.00 96.19 271 ALA A N 1
ATOM 2107 C CA . ALA A 1 271 ? -17.642 -1.603 -3.903 1.00 96.19 271 ALA A CA 1
ATOM 2108 C C . ALA A 1 271 ? -18.945 -2.388 -4.154 1.00 96.19 271 ALA A C 1
ATOM 2110 O O . ALA A 1 271 ? -18.922 -3.615 -4.240 1.00 96.19 271 ALA A O 1
ATOM 2111 N N . GLY A 1 272 ? -20.079 -1.693 -4.315 1.00 93.81 272 GLY A N 1
ATOM 2112 C CA . GLY A 1 272 ? -21.380 -2.314 -4.599 1.00 93.81 272 GLY A CA 1
ATOM 2113 C C . GLY A 1 272 ? -21.453 -3.047 -5.945 1.00 93.81 272 GLY A C 1
ATOM 2114 O O . GLY A 1 272 ? -22.276 -3.946 -6.097 1.00 93.81 272 GLY A O 1
ATOM 2115 N N . ASN A 1 273 ? -20.562 -2.713 -6.884 1.00 95.38 273 ASN A N 1
ATOM 2116 C CA . ASN A 1 273 ? -20.428 -3.366 -8.186 1.00 95.38 273 ASN A CA 1
ATOM 2117 C C . ASN A 1 273 ? -19.095 -4.125 -8.298 1.00 95.38 273 ASN A C 1
ATOM 2119 O O . ASN A 1 273 ? -18.493 -4.177 -9.362 1.00 95.38 273 ASN A O 1
ATOM 2123 N N . GLY A 1 274 ? -18.593 -4.677 -7.189 1.00 94.00 274 GLY A N 1
ATOM 2124 C CA . GLY A 1 274 ? -17.390 -5.512 -7.207 1.00 94.00 274 GLY A CA 1
ATOM 2125 C C . GLY A 1 274 ? -16.088 -4.760 -7.493 1.00 94.00 274 GLY A C 1
ATOM 2126 O O . GLY A 1 274 ? -15.107 -5.401 -7.855 1.00 94.00 274 GLY A O 1
ATOM 2127 N N . TYR A 1 275 ? -16.061 -3.436 -7.296 1.00 96.31 275 TYR A N 1
ATOM 2128 C CA . TYR A 1 275 ? -14.914 -2.565 -7.590 1.00 96.31 275 TYR A CA 1
ATOM 2129 C C . TYR A 1 275 ? -14.561 -2.459 -9.083 1.00 96.31 275 TYR A C 1
ATOM 2131 O O . TYR A 1 275 ? -13.442 -2.062 -9.415 1.00 96.31 275 TYR A O 1
ATOM 2139 N N . ASP A 1 276 ? -15.504 -2.780 -9.976 1.00 94.75 276 ASP A N 1
ATOM 2140 C CA . ASP A 1 276 ? -15.357 -2.558 -11.418 1.00 94.75 276 ASP A CA 1
ATOM 2141 C C . ASP A 1 276 ? -15.021 -1.087 -11.715 1.00 94.75 276 ASP A C 1
ATOM 2143 O O . ASP A 1 276 ? -15.452 -0.193 -10.988 1.00 94.75 276 ASP A O 1
ATOM 2147 N N . ASP A 1 277 ? -14.271 -0.818 -12.784 1.00 94.94 277 ASP A N 1
ATOM 2148 C CA . ASP A 1 277 ? -13.876 0.543 -13.165 1.00 94.94 277 ASP A CA 1
ATOM 2149 C C . ASP A 1 277 ? -15.009 1.299 -13.888 1.00 94.94 277 ASP A C 1
ATOM 2151 O O . ASP A 1 277 ? -15.370 0.922 -15.008 1.00 94.94 277 ASP A O 1
ATOM 2155 N N . PRO A 1 278 ? -15.558 2.390 -13.317 1.00 95.12 278 PRO A N 1
ATOM 2156 C CA . PRO A 1 278 ? -16.532 3.235 -13.997 1.00 95.12 278 PRO A CA 1
ATOM 2157 C C . PRO A 1 278 ? -15.891 4.365 -14.823 1.00 95.12 278 PRO A C 1
ATOM 2159 O O . PRO A 1 278 ? -16.615 5.055 -15.541 1.00 95.12 278 PRO A O 1
ATOM 2162 N N . SER A 1 279 ? -14.573 4.596 -14.722 1.00 92.81 279 SER A N 1
ATOM 2163 C CA . SER A 1 279 ? -13.903 5.755 -15.339 1.00 92.81 279 SER A CA 1
ATOM 2164 C C . SER A 1 279 ? -13.785 5.650 -16.863 1.00 92.81 279 SER A C 1
ATOM 2166 O O . SER A 1 279 ? -13.617 6.658 -17.551 1.00 92.81 279 SER A O 1
ATOM 2168 N N . GLY A 1 280 ? -13.893 4.430 -17.401 1.00 91.50 280 GLY A N 1
ATOM 2169 C CA . GLY A 1 280 ? -13.683 4.153 -18.819 1.00 91.50 280 GLY A CA 1
ATOM 2170 C C . GLY A 1 280 ? -12.211 4.209 -19.225 1.00 91.50 280 GLY A C 1
ATOM 2171 O O . GLY A 1 280 ? -11.924 4.401 -20.410 1.00 91.50 280 GLY A O 1
ATOM 2172 N N . TYR A 1 281 ? -11.285 4.066 -18.269 1.00 94.50 281 TYR A N 1
ATOM 2173 C CA . TYR A 1 281 ? -9.860 4.054 -18.561 1.00 94.50 281 TYR A CA 1
ATOM 2174 C C . TYR A 1 281 ? -9.521 2.934 -19.548 1.00 94.50 281 TYR A C 1
ATOM 2176 O O . TYR A 1 281 ? -9.937 1.780 -19.426 1.00 94.50 281 TYR A O 1
ATOM 2184 N N . ALA A 1 282 ? -8.711 3.296 -20.533 1.00 91.00 282 ALA A N 1
ATOM 2185 C CA . ALA A 1 282 ? -8.264 2.415 -21.586 1.00 91.00 282 ALA A CA 1
ATOM 2186 C C . ALA A 1 282 ? -6.805 2.764 -21.888 1.00 91.00 282 ALA A C 1
ATOM 2188 O O . ALA A 1 282 ? -6.499 3.912 -22.207 1.00 91.00 282 ALA A O 1
ATOM 2189 N N . SER A 1 283 ? -5.902 1.785 -21.782 1.00 91.75 283 SER A N 1
ATOM 2190 C CA . SER A 1 283 ? -4.482 2.001 -22.096 1.00 91.75 283 SER A CA 1
ATOM 2191 C C . SER A 1 283 ? -4.321 2.469 -23.547 1.00 91.75 283 SER A C 1
ATOM 2193 O O . SER A 1 283 ? -5.018 1.987 -24.436 1.00 91.75 283 SER A O 1
ATOM 2195 N N . ILE A 1 284 ? -3.386 3.378 -23.814 1.00 92.31 284 ILE A N 1
ATOM 2196 C CA . ILE A 1 284 ? -3.046 3.761 -25.196 1.00 92.31 284 ILE A CA 1
ATOM 2197 C C . ILE A 1 284 ? -2.365 2.589 -25.924 1.00 92.31 284 ILE A C 1
ATOM 2199 O O . ILE A 1 284 ? -2.683 2.279 -27.074 1.00 92.31 284 ILE A O 1
ATOM 2203 N N . ASN A 1 285 ? -1.475 1.880 -25.228 1.00 92.81 285 ASN A N 1
ATOM 2204 C CA . ASN A 1 285 ? -0.713 0.757 -25.767 1.00 92.81 285 ASN A CA 1
ATOM 2205 C C . ASN A 1 285 ? -1.512 -0.557 -25.692 1.00 92.81 285 ASN A C 1
ATOM 2207 O O . ASN A 1 285 ? -1.113 -1.497 -25.006 1.00 92.81 285 ASN A O 1
ATOM 2211 N N . GLN A 1 286 ? -2.645 -0.623 -26.394 1.00 83.62 286 GLN A N 1
ATOM 2212 C CA . GLN A 1 286 ? -3.479 -1.825 -26.499 1.00 83.62 286 GLN A CA 1
ATOM 2213 C C . GLN A 1 286 ? -3.100 -2.713 -27.686 1.00 83.62 286 GLN A C 1
ATOM 2215 O O . GLN A 1 286 ? -2.806 -2.240 -28.784 1.00 83.62 286 GLN A O 1
ATOM 2220 N N . GLU A 1 287 ? -3.193 -4.031 -27.502 1.00 74.12 287 GLU A N 1
ATOM 2221 C CA . GLU A 1 287 ? -3.041 -4.965 -28.615 1.00 74.12 287 GLU A CA 1
ATOM 2222 C C . GLU A 1 287 ? -4.089 -4.709 -29.704 1.00 74.12 287 GLU A C 1
ATOM 2224 O O . GLU A 1 287 ? -5.289 -4.647 -29.444 1.00 74.12 287 GLU A O 1
ATOM 2229 N N . GLY A 1 288 ? -3.627 -4.569 -30.948 1.00 69.94 288 GLY A N 1
ATOM 2230 C CA . GLY A 1 288 ? -4.494 -4.303 -32.096 1.00 69.94 288 GLY A CA 1
ATOM 2231 C C . GLY A 1 288 ? -4.883 -2.834 -32.296 1.00 69.94 288 GLY A C 1
ATOM 2232 O O . GLY A 1 288 ? -5.550 -2.551 -33.290 1.00 69.94 288 GLY A O 1
ATOM 2233 N N . SER A 1 289 ? -4.440 -1.901 -31.439 1.00 75.25 289 SER A N 1
ATOM 2234 C CA . SER A 1 289 ? -4.666 -0.458 -31.650 1.00 75.25 289 SER A CA 1
ATOM 2235 C C . SER A 1 289 ? -3.905 0.082 -32.870 1.00 75.25 289 SER A C 1
ATOM 2237 O O . SER A 1 289 ? -4.364 1.008 -33.532 1.00 75.25 289 SER A O 1
ATOM 2239 N N . GLY A 1 290 ? -2.744 -0.508 -33.187 1.00 76.00 290 GLY A N 1
ATOM 2240 C CA . GLY A 1 290 ? -1.813 0.016 -34.193 1.00 76.00 290 GLY A CA 1
ATOM 2241 C C . GLY A 1 290 ? -1.054 1.270 -33.738 1.00 76.00 290 GLY A C 1
ATOM 2242 O O . GLY A 1 290 ? -0.287 1.829 -34.520 1.00 76.00 290 GLY A O 1
ATOM 2243 N N . GLU A 1 291 ? -1.244 1.686 -32.486 1.00 82.31 291 GLU A N 1
ATOM 2244 C CA . GLU A 1 291 ? -0.612 2.840 -31.856 1.00 82.31 291 GLU A CA 1
ATOM 2245 C C . GLU A 1 291 ? 0.287 2.364 -30.709 1.00 82.31 291 GLU A C 1
ATOM 2247 O O . GLU A 1 291 ? -0.112 1.535 -29.891 1.00 82.31 291 GLU A O 1
ATOM 2252 N N . PHE A 1 292 ? 1.517 2.875 -30.666 1.00 92.56 292 PHE A N 1
ATOM 2253 C CA . PHE A 1 292 ? 2.466 2.628 -29.585 1.00 92.56 292 PHE A CA 1
ATOM 2254 C C . PHE A 1 292 ? 3.095 3.953 -29.154 1.00 92.56 292 PHE A C 1
ATOM 2256 O O . PHE A 1 292 ? 3.711 4.644 -29.968 1.00 92.56 292 PHE A O 1
ATOM 2263 N N . ASP A 1 293 ? 2.949 4.290 -27.877 1.00 96.38 293 ASP A N 1
ATOM 2264 C CA . ASP A 1 293 ? 3.594 5.419 -27.218 1.00 96.38 293 ASP A CA 1
ATOM 2265 C C . ASP A 1 293 ? 4.571 4.895 -26.146 1.00 96.38 293 ASP A C 1
ATOM 2267 O O . ASP A 1 293 ? 4.133 4.325 -25.140 1.00 96.38 293 ASP A O 1
ATOM 2271 N N . PRO A 1 294 ? 5.893 5.098 -26.302 1.00 96.56 294 PRO A N 1
ATOM 2272 C CA . PRO A 1 294 ? 6.889 4.620 -25.342 1.00 96.56 294 PRO A CA 1
ATOM 2273 C C . PRO A 1 294 ? 6.820 5.322 -23.976 1.00 96.56 294 PRO A C 1
ATOM 2275 O O . PRO A 1 294 ? 7.527 4.922 -23.055 1.00 96.56 294 PRO A O 1
ATOM 2278 N N . ASN A 1 295 ? 5.996 6.361 -23.818 1.00 98.06 295 ASN A N 1
ATOM 2279 C CA . ASN A 1 295 ? 5.772 7.049 -22.547 1.00 98.06 295 ASN A CA 1
ATOM 2280 C C . ASN A 1 295 ? 4.532 6.550 -21.794 1.00 98.06 295 ASN A C 1
ATOM 2282 O O . ASN A 1 295 ? 4.252 7.059 -20.705 1.00 98.06 295 ASN A O 1
ATOM 2286 N N . ARG A 1 296 ? 3.777 5.601 -22.362 1.00 97.69 296 ARG A N 1
ATOM 2287 C CA . ARG A 1 296 ? 2.501 5.129 -21.811 1.00 97.69 296 ARG A CA 1
ATOM 2288 C C . ARG A 1 296 ? 2.563 3.692 -21.318 1.00 97.69 296 ARG A C 1
ATOM 2290 O O . ARG A 1 296 ? 3.339 2.875 -21.817 1.00 97.69 296 ARG A O 1
ATOM 2297 N N . TRP A 1 297 ? 1.755 3.375 -20.313 1.00 97.31 297 TRP A N 1
ATOM 2298 C CA . TRP A 1 297 ? 1.671 2.026 -19.769 1.00 97.31 297 TRP A CA 1
ATOM 2299 C C . TRP A 1 297 ? 1.123 1.037 -20.805 1.00 97.31 297 TRP A C 1
ATOM 2301 O O . TRP A 1 297 ? 0.209 1.346 -21.570 1.00 97.31 297 TRP A O 1
ATOM 2311 N N . THR A 1 298 ? 1.685 -0.172 -20.808 1.00 94.69 298 THR A N 1
ATOM 2312 C CA . THR A 1 298 ? 1.326 -1.269 -21.714 1.00 94.69 298 THR A CA 1
ATOM 2313 C C . THR A 1 298 ? 0.909 -2.482 -20.886 1.00 94.69 298 THR A C 1
ATOM 2315 O O . THR A 1 298 ? 1.738 -2.978 -20.115 1.00 94.69 298 THR A O 1
ATOM 2318 N N . PRO A 1 299 ? -0.324 -2.994 -21.046 1.00 94.00 299 PRO A N 1
ATOM 2319 C CA . PRO A 1 299 ? -0.719 -4.279 -20.491 1.00 94.00 299 PRO A CA 1
ATOM 2320 C C . PRO A 1 299 ? 0.184 -5.397 -21.015 1.00 94.00 299 PRO A C 1
ATOM 2322 O O . PRO A 1 299 ? 0.374 -5.544 -22.222 1.00 94.00 299 PRO A O 1
ATOM 2325 N N . LEU A 1 300 ? 0.754 -6.189 -20.110 1.00 91.25 300 LEU A N 1
ATOM 2326 C CA . LEU A 1 300 ? 1.651 -7.281 -20.477 1.00 91.25 300 LEU A CA 1
ATOM 2327 C C . LEU A 1 300 ? 0.883 -8.586 -20.729 1.00 91.25 300 LEU A C 1
ATOM 2329 O O . LEU A 1 300 ? -0.179 -8.833 -20.151 1.00 91.25 300 LEU A O 1
ATOM 2333 N N . ARG A 1 301 ? 1.467 -9.459 -21.555 1.00 91.12 301 ARG A N 1
ATOM 2334 C CA . ARG A 1 301 ? 1.065 -10.865 -21.692 1.00 91.12 301 ARG A CA 1
ATOM 2335 C C . ARG A 1 301 ? 1.738 -11.683 -20.593 1.00 91.12 301 ARG A C 1
ATOM 2337 O O . ARG A 1 301 ? 2.960 -11.807 -20.602 1.00 91.12 301 ARG A O 1
ATOM 2344 N N . ILE A 1 302 ? 0.963 -12.239 -19.664 1.00 90.38 302 ILE A N 1
ATOM 2345 C CA . ILE A 1 302 ? 1.497 -13.036 -18.553 1.00 90.38 302 ILE A CA 1
ATOM 2346 C C . ILE A 1 302 ? 1.428 -14.517 -18.904 1.00 90.38 302 ILE A C 1
ATOM 2348 O O . ILE A 1 302 ? 0.316 -15.023 -19.058 1.00 90.38 302 ILE A O 1
ATOM 2352 N N . PRO A 1 303 ? 2.562 -15.227 -19.029 1.00 90.81 303 PRO A N 1
ATOM 2353 C CA . PRO A 1 303 ? 2.562 -16.667 -19.251 1.00 90.81 303 PRO A CA 1
ATOM 2354 C C . PRO A 1 303 ? 1.684 -17.404 -18.233 1.00 90.81 303 PRO A C 1
ATOM 2356 O O . PRO A 1 303 ? 1.795 -17.181 -17.030 1.00 90.81 303 PRO A O 1
ATOM 2359 N N . ASN A 1 304 ? 0.825 -18.307 -18.709 1.00 89.88 304 ASN A N 1
ATOM 2360 C CA . ASN A 1 304 ? -0.082 -19.083 -17.850 1.00 89.88 304 ASN A CA 1
ATOM 2361 C C . ASN A 1 304 ? 0.348 -20.555 -17.673 1.00 89.88 304 ASN A C 1
ATOM 2363 O O . ASN A 1 304 ? -0.400 -21.359 -17.120 1.00 89.88 304 ASN A O 1
ATOM 2367 N N . GLY A 1 305 ? 1.533 -20.919 -18.178 1.00 90.12 305 GLY A N 1
ATOM 2368 C CA . GLY A 1 305 ? 2.093 -22.273 -18.102 1.00 90.12 305 GLY A CA 1
ATOM 2369 C C . GLY A 1 305 ? 1.611 -23.248 -19.182 1.00 90.12 305 GLY A C 1
ATOM 2370 O O . GLY A 1 305 ? 2.106 -24.370 -19.238 1.00 90.12 305 GLY A O 1
ATOM 2371 N N . THR A 1 306 ? 0.693 -22.847 -20.070 1.00 92.44 306 THR A N 1
ATOM 2372 C CA . THR A 1 306 ? 0.222 -23.708 -21.178 1.00 92.44 306 THR A CA 1
ATOM 2373 C C . THR A 1 306 ? 1.313 -23.956 -22.226 1.00 92.44 306 THR A C 1
ATOM 2375 O O . THR A 1 306 ? 1.330 -25.008 -22.865 1.00 92.44 306 THR A O 1
ATOM 2378 N N . ALA A 1 307 ? 2.244 -23.011 -22.385 1.00 92.19 307 ALA A N 1
ATOM 2379 C CA . ALA A 1 307 ? 3.456 -23.169 -23.181 1.00 92.19 307 ALA A CA 1
ATOM 2380 C C . ALA A 1 307 ? 4.696 -22.923 -22.318 1.00 92.19 307 ALA A C 1
ATOM 2382 O O . ALA A 1 307 ? 4.676 -22.081 -21.418 1.00 92.19 307 ALA A O 1
ATOM 2383 N N . VAL A 1 308 ? 5.771 -23.650 -22.622 1.00 90.81 308 VAL A N 1
ATOM 2384 C CA . VAL A 1 308 ? 7.060 -23.562 -21.930 1.00 90.81 308 VAL A CA 1
ATOM 2385 C C . VAL A 1 308 ? 8.216 -23.500 -22.927 1.00 90.81 308 VAL A C 1
ATOM 2387 O O . VAL A 1 308 ? 8.091 -23.996 -24.051 1.00 90.81 308 VAL A O 1
ATOM 2390 N N . ASP A 1 309 ? 9.329 -22.890 -22.523 1.00 85.06 309 ASP A N 1
ATOM 2391 C CA . ASP A 1 309 ? 10.584 -22.911 -23.274 1.00 85.06 309 ASP A CA 1
ATOM 2392 C C . ASP A 1 309 ? 11.292 -24.282 -23.186 1.00 85.06 309 ASP A C 1
ATOM 2394 O O . ASP A 1 309 ? 10.787 -25.246 -22.604 1.00 85.06 309 ASP A O 1
ATOM 2398 N N . GLU A 1 310 ? 12.486 -24.385 -23.780 1.00 85.94 310 GLU A N 1
ATOM 2399 C CA . GLU A 1 310 ? 13.299 -25.613 -23.775 1.00 85.94 310 GLU A CA 1
ATOM 2400 C C . GLU A 1 310 ? 13.701 -26.103 -22.371 1.00 85.94 310 GLU A C 1
ATOM 2402 O O . GLU A 1 310 ? 14.037 -27.277 -22.210 1.00 85.94 310 GLU A O 1
ATOM 2407 N N . ASN A 1 311 ? 13.631 -25.231 -21.362 1.00 79.31 311 ASN A N 1
ATOM 2408 C CA . ASN A 1 311 ? 13.962 -25.519 -19.969 1.00 79.31 311 ASN A CA 1
ATOM 2409 C C . ASN A 1 311 ? 12.707 -25.714 -19.100 1.00 79.31 311 ASN A C 1
ATOM 2411 O O . ASN A 1 311 ? 12.825 -25.874 -17.888 1.00 79.31 311 ASN A O 1
ATOM 2415 N N . GLY A 1 312 ? 11.509 -25.718 -19.696 1.00 83.38 312 GLY A N 1
ATOM 2416 C CA . GLY A 1 312 ? 10.254 -25.875 -18.964 1.00 83.38 312 GLY A CA 1
ATOM 2417 C C . GLY A 1 312 ? 9.740 -24.589 -18.309 1.00 83.38 312 GLY A C 1
ATOM 2418 O O . GLY A 1 312 ? 8.796 -24.663 -17.524 1.00 83.38 312 GLY A O 1
ATOM 2419 N N . ILE A 1 313 ? 10.311 -23.423 -18.631 1.00 84.00 313 ILE A N 1
ATOM 2420 C CA . ILE A 1 313 ? 9.885 -22.129 -18.084 1.00 84.00 313 ILE A CA 1
ATOM 2421 C C . ILE A 1 313 ? 8.661 -21.621 -18.859 1.00 84.00 313 ILE A C 1
ATOM 2423 O O . ILE A 1 313 ? 8.728 -21.557 -20.088 1.00 84.00 313 ILE A O 1
ATOM 2427 N N . PRO A 1 314 ? 7.551 -21.247 -18.192 1.00 88.44 314 PRO A N 1
ATOM 2428 C CA . PRO A 1 314 ? 6.380 -20.667 -18.847 1.00 88.44 314 PRO A CA 1
ATOM 2429 C C . PRO A 1 314 ? 6.708 -19.490 -19.774 1.00 88.44 314 PRO A C 1
ATOM 2431 O O . PRO A 1 314 ? 7.411 -18.561 -19.383 1.00 88.44 314 PRO A O 1
ATOM 2434 N N . ILE A 1 315 ? 6.145 -19.502 -20.986 1.00 89.06 315 ILE A N 1
ATOM 2435 C CA . ILE A 1 315 ? 6.302 -18.428 -21.979 1.00 89.06 315 ILE A CA 1
ATOM 2436 C C . ILE A 1 315 ? 4.960 -17.993 -22.571 1.00 89.06 315 ILE A C 1
ATOM 2438 O O . ILE A 1 315 ? 4.045 -18.797 -22.749 1.00 89.06 315 ILE A O 1
ATOM 2442 N N . ALA A 1 316 ? 4.870 -16.711 -22.924 1.00 89.25 316 ALA A N 1
ATOM 2443 C CA . ALA A 1 316 ? 3.774 -16.154 -23.705 1.00 89.25 316 ALA A CA 1
ATOM 2444 C C . ALA A 1 316 ? 4.163 -16.161 -25.190 1.00 89.25 316 ALA A C 1
ATOM 2446 O O . ALA A 1 316 ? 5.202 -15.618 -25.564 1.00 89.25 316 ALA A O 1
ATOM 2447 N N . THR A 1 317 ? 3.337 -16.774 -26.033 1.00 88.50 317 THR A N 1
ATOM 2448 C CA . THR A 1 317 ? 3.544 -16.849 -27.490 1.00 88.50 317 THR A CA 1
ATOM 2449 C C . THR A 1 317 ? 2.516 -15.988 -28.233 1.00 88.50 317 THR A C 1
ATOM 2451 O O . THR A 1 317 ? 1.747 -15.251 -27.616 1.00 88.50 317 THR A O 1
ATOM 2454 N N . ASP A 1 318 ? 2.468 -16.086 -29.563 1.00 87.94 318 ASP A N 1
ATOM 2455 C CA . ASP A 1 318 ? 1.399 -15.473 -30.363 1.00 87.94 318 ASP A CA 1
ATOM 2456 C C . ASP A 1 318 ? 0.037 -16.165 -30.192 1.00 87.94 318 ASP A C 1
ATOM 2458 O O . ASP A 1 318 ? -0.981 -15.614 -30.604 1.00 87.94 318 ASP A O 1
ATOM 2462 N N . ASP A 1 319 ? -0.003 -17.352 -29.580 1.00 90.56 319 ASP A N 1
ATOM 2463 C CA . ASP A 1 319 ? -1.244 -18.038 -29.229 1.00 90.56 319 ASP A CA 1
ATOM 2464 C C . ASP A 1 319 ? -1.818 -17.469 -27.913 1.00 90.56 319 ASP A C 1
ATOM 2466 O O . ASP A 1 319 ? -1.204 -17.651 -26.853 1.00 90.56 319 ASP A O 1
ATOM 2470 N N . PRO A 1 320 ? -3.009 -16.833 -27.931 1.00 91.19 320 PRO A N 1
ATOM 2471 C CA . PRO A 1 320 ? -3.647 -16.284 -26.733 1.00 91.19 320 PRO A CA 1
ATOM 2472 C C . PRO A 1 320 ? -3.944 -17.309 -25.636 1.00 91.19 320 PRO A C 1
ATOM 2474 O O . PRO A 1 320 ? -4.130 -16.926 -24.488 1.00 91.19 320 PRO A O 1
ATOM 2477 N N . SER A 1 321 ? -3.974 -18.611 -25.941 1.00 93.12 321 SER A N 1
ATOM 2478 C CA . SER A 1 321 ? -4.142 -19.648 -24.914 1.00 93.12 321 SER A CA 1
ATOM 2479 C C . SER A 1 321 ? -2.929 -19.790 -23.988 1.00 93.12 321 SER A C 1
ATOM 2481 O O . SER A 1 321 ? -3.040 -20.395 -22.924 1.00 93.12 321 SER A O 1
ATOM 2483 N N . THR A 1 322 ? -1.782 -19.213 -24.361 1.00 92.25 322 THR A N 1
ATOM 2484 C CA . THR A 1 322 ? -0.514 -19.330 -23.624 1.00 92.25 322 THR A CA 1
ATOM 2485 C C . THR A 1 322 ? -0.293 -18.240 -22.579 1.00 92.25 322 THR A C 1
ATOM 2487 O O . THR A 1 322 ? 0.638 -18.338 -21.778 1.00 92.25 322 THR A O 1
ATOM 2490 N N . TYR A 1 323 ? -1.150 -17.216 -22.547 1.00 92.31 323 TYR A N 1
ATOM 2491 C CA . TYR A 1 323 ? -1.016 -16.103 -21.616 1.00 92.31 323 TYR A CA 1
ATOM 2492 C C . TYR A 1 323 ? -2.359 -15.553 -21.129 1.00 92.31 323 TYR A C 1
ATOM 2494 O O . TYR A 1 323 ? -3.404 -15.743 -21.744 1.00 92.31 323 TYR A O 1
ATOM 2502 N N . THR A 1 324 ? -2.307 -14.824 -20.020 1.00 91.06 324 THR A N 1
ATOM 2503 C CA . THR A 1 324 ? -3.368 -13.931 -19.553 1.00 91.06 324 THR A CA 1
ATOM 2504 C C . THR A 1 324 ? -2.944 -12.500 -19.857 1.00 91.06 324 THR A C 1
ATOM 2506 O O . THR A 1 324 ? -1.862 -12.079 -19.447 1.00 91.06 324 THR A O 1
ATOM 2509 N N . LEU A 1 325 ? -3.765 -11.745 -20.589 1.00 90.88 325 LEU A N 1
ATOM 2510 C CA . LEU A 1 325 ? -3.504 -10.324 -20.820 1.00 90.88 325 LEU A CA 1
ATOM 2511 C C . LEU A 1 325 ? -3.869 -9.529 -19.565 1.00 90.88 325 LEU A C 1
ATOM 2513 O O . LEU A 1 325 ? -4.945 -9.719 -18.993 1.00 90.88 325 LEU A O 1
ATOM 2517 N N . GLN A 1 326 ? -2.980 -8.638 -19.137 1.00 92.44 326 GLN A N 1
ATOM 2518 C CA . GLN A 1 326 ? -3.253 -7.772 -17.998 1.00 92.44 326 GLN A CA 1
ATOM 2519 C C . GLN A 1 326 ? -4.462 -6.871 -18.236 1.00 92.44 326 GLN A C 1
ATOM 2521 O O . GLN A 1 326 ? -4.666 -6.338 -19.323 1.00 92.44 326 GLN A O 1
ATOM 2526 N N . SER A 1 327 ? -5.235 -6.669 -17.174 1.00 91.12 327 SER A N 1
ATOM 2527 C CA . SER A 1 327 ? -6.290 -5.661 -17.111 1.00 91.12 327 SER A CA 1
ATOM 2528 C C . SER A 1 327 ? -5.910 -4.627 -16.052 1.00 91.12 327 SER A C 1
ATOM 2530 O O . SER A 1 327 ? -5.383 -5.023 -15.009 1.00 91.12 327 SER A O 1
ATOM 2532 N N . PRO A 1 328 ? -6.122 -3.326 -16.305 1.00 94.06 328 PRO A N 1
ATOM 2533 C CA . PRO A 1 328 ? -5.746 -2.282 -15.363 1.00 94.06 328 PRO A CA 1
ATOM 2534 C C . PRO A 1 328 ? -6.517 -2.426 -14.049 1.00 94.06 328 PRO A C 1
ATOM 2536 O O . PRO A 1 328 ? -7.736 -2.591 -14.043 1.00 94.06 328 PRO A O 1
ATOM 2539 N N . LEU A 1 329 ? -5.802 -2.375 -12.927 1.00 94.88 329 LEU A N 1
ATOM 2540 C CA . LEU A 1 329 ? -6.395 -2.570 -11.604 1.00 94.88 329 LEU A CA 1
ATOM 2541 C C . LEU A 1 329 ? -6.875 -1.239 -11.012 1.00 94.88 329 LEU A C 1
ATOM 2543 O O . LEU A 1 329 ? -6.058 -0.360 -10.719 1.00 94.88 329 LEU A O 1
ATOM 2547 N N . THR A 1 330 ? -8.196 -1.131 -10.833 1.00 96.94 330 THR A N 1
ATOM 2548 C CA . THR A 1 330 ? -8.925 0.001 -10.225 1.00 96.94 330 THR A CA 1
ATOM 2549 C C . THR A 1 330 ? -8.476 1.401 -10.692 1.00 96.94 330 THR A C 1
ATOM 2551 O O . THR A 1 330 ? -8.023 2.186 -9.860 1.00 96.94 330 THR A O 1
ATOM 2554 N N . PRO A 1 331 ? -8.560 1.749 -11.992 1.00 97.81 331 PRO A N 1
ATOM 2555 C CA . PRO A 1 331 ? -8.185 3.073 -12.511 1.00 97.81 331 PRO A CA 1
ATOM 2556 C C . PRO A 1 331 ? -8.827 4.268 -11.813 1.00 97.81 331 PRO A C 1
ATOM 2558 O O . PRO A 1 331 ? -8.178 5.290 -11.607 1.00 97.81 331 PRO A O 1
ATOM 2561 N N . HIS A 1 332 ? -10.078 4.119 -11.390 1.00 97.88 332 HIS A N 1
ATOM 2562 C CA . HIS A 1 332 ? -10.861 5.148 -10.709 1.00 97.88 332 HIS A CA 1
ATOM 2563 C C . HIS A 1 332 ? -10.428 5.437 -9.269 1.00 97.88 332 HIS A C 1
ATOM 2565 O O . HIS A 1 332 ? -11.005 6.304 -8.621 1.00 97.88 332 HIS A O 1
ATOM 2571 N N . TRP A 1 333 ? -9.447 4.712 -8.721 1.00 98.56 333 TRP A N 1
ATOM 2572 C CA . TRP A 1 333 ? -9.186 4.756 -7.281 1.00 98.56 333 TRP A CA 1
ATOM 2573 C C . TRP A 1 333 ? -8.681 6.110 -6.762 1.00 98.56 333 TRP A C 1
ATOM 2575 O O . TRP A 1 333 ? -8.817 6.387 -5.574 1.00 98.56 333 TRP A O 1
ATOM 2585 N N . GLY A 1 334 ? -8.136 6.961 -7.639 1.00 98.12 334 GLY A N 1
ATOM 2586 C CA . GLY A 1 334 ? -7.771 8.340 -7.295 1.00 98.12 334 GLY A CA 1
ATOM 2587 C C . GLY A 1 334 ? -8.966 9.230 -6.928 1.00 98.12 334 GLY A C 1
ATOM 2588 O O . GLY A 1 334 ? -8.795 10.195 -6.187 1.00 98.12 334 GLY A O 1
ATOM 2589 N N . ASP A 1 335 ? -10.174 8.868 -7.377 1.00 98.00 335 ASP A N 1
ATOM 2590 C CA . ASP A 1 335 ? -11.424 9.586 -7.094 1.00 98.00 335 ASP A CA 1
ATOM 2591 C C . ASP A 1 335 ? -12.138 9.071 -5.830 1.00 98.00 335 ASP A C 1
ATOM 2593 O O . ASP A 1 335 ? -13.209 9.564 -5.461 1.00 98.00 335 ASP A O 1
ATOM 2597 N N . VAL A 1 336 ? -11.575 8.064 -5.151 1.00 98.69 336 VAL A N 1
ATOM 2598 C CA . VAL A 1 336 ? -12.128 7.573 -3.886 1.00 98.69 336 VAL A CA 1
ATOM 2599 C C . VAL A 1 336 ? -12.032 8.679 -2.839 1.00 98.69 336 VAL A C 1
ATOM 2601 O O . VAL A 1 336 ? -10.988 9.300 -2.667 1.00 98.69 336 VAL A O 1
ATOM 2604 N N . THR A 1 337 ? -13.118 8.911 -2.102 1.00 98.56 337 THR A N 1
ATOM 2605 C CA . THR A 1 337 ? -13.161 9.919 -1.035 1.00 98.56 337 THR A CA 1
ATOM 2606 C C . THR A 1 337 ? -12.092 9.591 0.015 1.00 98.56 337 THR A C 1
ATOM 2608 O O . THR A 1 337 ? -12.163 8.510 0.601 1.00 98.56 337 THR A O 1
ATOM 2611 N N . PRO A 1 338 ? -11.126 10.464 0.316 1.00 98.56 338 PRO A N 1
ATOM 2612 C CA . PRO A 1 338 ? -10.108 10.150 1.317 1.00 98.56 338 PRO A CA 1
ATOM 2613 C C . PRO A 1 338 ? -10.631 10.217 2.760 1.00 98.56 338 PRO A C 1
ATOM 2615 O O . PRO A 1 338 ? -11.782 10.589 3.010 1.00 98.56 338 PRO A O 1
ATOM 2618 N N . PHE A 1 339 ? -9.798 9.816 3.717 1.00 98.38 339 PHE A N 1
ATOM 2619 C CA . PHE A 1 339 ? -10.015 10.010 5.149 1.00 98.38 339 PHE A CA 1
ATOM 2620 C C . PHE A 1 339 ? -9.584 11.407 5.613 1.00 98.38 339 PHE A C 1
ATOM 2622 O O . PHE A 1 339 ? -10.349 12.063 6.321 1.00 98.38 339 PHE A O 1
ATOM 2629 N N . ALA A 1 340 ? -8.380 11.855 5.242 1.00 98.00 340 ALA A N 1
ATOM 2630 C CA . ALA A 1 340 ? -7.792 13.105 5.727 1.00 98.00 340 ALA A CA 1
ATOM 2631 C C . ALA A 1 340 ? -7.255 14.019 4.619 1.00 98.00 340 ALA A C 1
ATOM 2633 O O . ALA A 1 340 ? -7.374 15.238 4.745 1.00 98.00 340 ALA A O 1
ATOM 2634 N N . ILE A 1 341 ? -6.654 13.477 3.554 1.00 98.50 341 ILE A N 1
ATOM 2635 C CA . ILE A 1 341 ? -6.188 14.315 2.434 1.00 98.50 341 ILE A CA 1
ATOM 2636 C C . ILE A 1 341 ? -7.380 14.919 1.672 1.00 98.50 341 ILE A C 1
ATOM 2638 O O . ILE A 1 341 ? -8.489 14.389 1.719 1.00 98.50 341 ILE A O 1
ATOM 2642 N N . SER A 1 342 ? -7.177 16.044 0.977 1.00 97.69 342 SER A N 1
ATOM 2643 C CA . SER A 1 342 ? -8.286 16.749 0.309 1.00 97.69 342 SER A CA 1
ATOM 2644 C C . SER A 1 342 ? -8.902 15.950 -0.842 1.00 97.69 342 SER A C 1
ATOM 2646 O O . SER A 1 342 ? -10.117 15.958 -1.022 1.00 97.69 342 SER A O 1
ATOM 2648 N N . ASP A 1 343 ? -8.053 15.281 -1.615 1.00 98.31 343 ASP A N 1
ATOM 2649 C CA . ASP A 1 343 ? -8.368 14.492 -2.803 1.00 98.31 343 ASP A CA 1
ATOM 2650 C C . ASP A 1 343 ? -7.125 13.670 -3.196 1.00 98.31 343 ASP A C 1
ATOM 2652 O O . ASP A 1 343 ? -6.041 13.867 -2.634 1.00 98.31 343 ASP A O 1
ATOM 2656 N N . GLY A 1 344 ? -7.255 12.758 -4.164 1.00 98.06 344 GLY A N 1
ATOM 2657 C CA . GLY A 1 344 ? -6.129 11.942 -4.625 1.00 98.06 344 GLY A CA 1
ATOM 2658 C C . GLY A 1 344 ? -4.963 12.745 -5.211 1.00 98.06 344 GLY A C 1
ATOM 2659 O O . GLY A 1 344 ? -3.817 12.306 -5.128 1.00 98.06 344 GLY A O 1
ATOM 2660 N N . ALA A 1 345 ? -5.209 13.948 -5.734 1.00 98.44 345 ALA A N 1
ATOM 2661 C CA . ALA A 1 345 ? -4.179 14.783 -6.340 1.00 98.44 345 ALA A CA 1
ATOM 2662 C C . ALA A 1 345 ? -3.407 15.644 -5.325 1.00 98.44 345 ALA A C 1
ATOM 2664 O O . ALA A 1 345 ? -2.408 16.259 -5.709 1.00 98.44 345 ALA A O 1
ATOM 2665 N N . ALA A 1 346 ? -3.816 15.668 -4.048 1.00 97.94 346 ALA A N 1
ATOM 2666 C CA . ALA A 1 346 ? -3.276 16.543 -3.001 1.00 97.94 346 ALA A CA 1
ATOM 2667 C C . ALA A 1 346 ? -1.738 16.557 -2.935 1.00 97.94 346 ALA A C 1
ATOM 2669 O O . ALA A 1 346 ? -1.126 17.615 -2.779 1.00 97.94 346 ALA A O 1
ATOM 2670 N N . PHE A 1 347 ? -1.116 15.386 -3.105 1.00 98.44 347 PHE A N 1
ATOM 2671 C CA . PHE A 1 347 ? 0.338 15.205 -3.087 1.00 98.44 347 PHE A CA 1
ATOM 2672 C C . PHE A 1 347 ? 0.880 14.590 -4.381 1.00 98.44 347 PHE A C 1
ATOM 2674 O O . PHE A 1 347 ? 1.957 13.989 -4.378 1.00 98.44 347 PHE A O 1
ATOM 2681 N N . ARG A 1 348 ? 0.154 14.726 -5.503 1.00 98.44 348 ARG A N 1
ATOM 2682 C CA . ARG A 1 348 ? 0.596 14.203 -6.801 1.00 98.44 348 ARG A CA 1
ATOM 2683 C C . ARG A 1 348 ? 1.952 14.826 -7.175 1.00 98.44 348 ARG A C 1
ATOM 2685 O O . ARG A 1 348 ? 2.045 16.045 -7.336 1.00 98.44 348 ARG A O 1
ATOM 2692 N N . PRO A 1 349 ? 3.012 14.022 -7.370 1.00 97.50 349 PRO A N 1
ATOM 2693 C CA . PRO A 1 349 ? 4.310 14.533 -7.763 1.00 97.50 349 PRO A CA 1
ATOM 2694 C C . PRO A 1 349 ? 4.261 15.135 -9.163 1.00 97.50 349 PRO A C 1
ATOM 2696 O O . PRO A 1 349 ? 3.386 14.819 -9.976 1.00 97.50 349 PRO A O 1
ATOM 2699 N N . VAL A 1 350 ? 5.277 15.944 -9.470 1.00 96.19 350 VAL A N 1
ATOM 2700 C CA . VAL A 1 350 ? 5.544 16.394 -10.843 1.00 96.19 350 VAL A CA 1
ATOM 2701 C C . VAL A 1 350 ? 5.571 15.203 -11.804 1.00 96.19 350 VAL A C 1
ATOM 2703 O O . VAL A 1 350 ? 5.904 14.085 -11.402 1.00 96.19 350 VAL A O 1
ATOM 2706 N N . ALA A 1 351 ? 5.228 15.441 -13.068 1.00 98.00 351 ALA A N 1
ATOM 2707 C CA . ALA A 1 351 ? 5.218 14.390 -14.078 1.00 98.00 351 ALA A CA 1
ATOM 2708 C C . ALA A 1 351 ? 6.583 13.675 -14.173 1.00 98.00 351 ALA A C 1
ATOM 2710 O O . ALA A 1 351 ? 7.620 14.323 -13.995 1.00 98.00 351 ALA A O 1
ATOM 2711 N N . PRO A 1 352 ? 6.603 12.354 -14.421 1.00 98.12 352 PRO A N 1
ATOM 2712 C CA . PRO A 1 352 ? 7.838 11.615 -14.670 1.00 98.12 352 PRO A CA 1
ATOM 2713 C C . PRO A 1 352 ? 8.482 12.054 -16.000 1.00 98.12 352 PRO A C 1
ATOM 2715 O O . PRO A 1 352 ? 7.802 12.659 -16.837 1.00 98.12 352 PRO A O 1
ATOM 2718 N N . PRO A 1 353 ? 9.784 11.775 -16.211 1.00 98.38 353 PRO A N 1
ATOM 2719 C CA . PRO A 1 353 ? 10.468 12.207 -17.423 1.00 98.38 353 PRO A CA 1
ATOM 2720 C C . PRO A 1 353 ? 9.888 11.531 -18.671 1.00 98.38 353 PRO A C 1
ATOM 2722 O O . PRO A 1 353 ? 9.479 10.380 -18.606 1.00 98.38 353 PRO A O 1
ATOM 2725 N N . GLN A 1 354 ? 9.874 12.212 -19.818 1.00 98.44 354 GLN A N 1
ATOM 2726 C CA . GLN A 1 354 ? 9.351 11.658 -21.079 1.00 98.44 354 GLN A CA 1
ATOM 2727 C C . GLN A 1 354 ? 10.432 11.526 -22.158 1.00 98.44 354 GLN A C 1
ATOM 2729 O O . GLN A 1 354 ? 11.232 12.435 -22.386 1.00 98.44 354 GLN A O 1
ATOM 2734 N N . LEU A 1 355 ? 10.423 10.397 -22.867 1.00 98.56 355 LEU A N 1
ATOM 2735 C CA . LEU A 1 355 ? 11.250 10.149 -24.042 1.00 98.56 355 LEU A CA 1
ATOM 2736 C C . LEU A 1 355 ? 10.887 11.136 -25.160 1.00 98.56 355 LEU A C 1
ATOM 2738 O O . LEU A 1 355 ? 9.718 11.272 -25.523 1.00 98.56 355 LEU A O 1
ATOM 2742 N N . GLY A 1 356 ? 11.894 11.793 -25.738 1.00 98.38 356 GLY A N 1
ATOM 2743 C CA . GLY A 1 356 ? 11.719 12.780 -26.805 1.00 98.38 356 GLY A CA 1
ATOM 2744 C C . GLY A 1 356 ? 11.356 14.200 -26.350 1.00 98.38 356 GLY A C 1
ATOM 2745 O O . GLY A 1 356 ? 11.336 15.098 -27.195 1.00 98.38 356 GLY A O 1
ATOM 2746 N N . ASP A 1 357 ? 11.120 14.442 -25.055 1.00 98.44 357 ASP A N 1
ATOM 2747 C CA . ASP A 1 357 ? 10.996 15.798 -24.511 1.00 98.44 357 ASP A CA 1
ATOM 2748 C C . ASP A 1 357 ? 12.374 16.335 -24.082 1.00 98.44 357 ASP A C 1
ATOM 2750 O O . ASP A 1 357 ? 13.084 15.735 -23.281 1.00 98.44 357 ASP A O 1
ATOM 2754 N N . PHE A 1 358 ? 12.769 17.497 -24.602 1.00 98.56 358 PHE A N 1
ATOM 2755 C CA . PHE A 1 358 ? 14.054 18.136 -24.291 1.00 98.56 358 PHE A CA 1
ATOM 2756 C C . PHE A 1 358 ? 13.928 19.314 -23.315 1.00 98.56 358 PHE A C 1
ATOM 2758 O O . PHE A 1 358 ? 14.880 20.074 -23.127 1.00 98.56 358 PHE A O 1
ATOM 2765 N N . SER A 1 359 ? 12.757 19.495 -22.702 1.00 98.50 359 SER A N 1
ATOM 2766 C CA . SER A 1 359 ? 12.553 20.453 -21.621 1.00 98.50 359 SER A CA 1
ATOM 2767 C C . SER A 1 359 ? 13.319 20.036 -20.355 1.00 98.50 359 SER A C 1
ATOM 2769 O O . SER A 1 359 ? 13.679 18.868 -20.183 1.00 98.50 359 SER A O 1
ATOM 2771 N N . VAL A 1 360 ? 13.616 21.008 -19.485 1.00 98.56 360 VAL A N 1
ATOM 2772 C CA . VAL A 1 360 ? 14.388 20.792 -18.251 1.00 98.56 360 VAL A CA 1
ATOM 2773 C C . VAL A 1 360 ? 13.611 19.897 -17.285 1.00 98.56 360 VAL A C 1
ATOM 2775 O O . VAL A 1 360 ? 12.444 20.152 -17.002 1.00 98.56 360 VAL A O 1
ATOM 2778 N N . TYR A 1 361 ? 14.297 18.902 -16.736 1.00 98.56 361 TYR A N 1
ATOM 2779 C CA . TYR A 1 361 ? 13.797 17.955 -15.753 1.00 98.56 361 TYR A CA 1
ATOM 2780 C C . TYR A 1 361 ? 14.753 17.866 -14.564 1.00 98.56 361 TYR A C 1
ATOM 2782 O O . TYR A 1 361 ? 15.955 17.670 -14.751 1.00 98.56 361 TYR A O 1
ATOM 2790 N N . THR A 1 362 ? 14.221 17.962 -13.347 1.00 98.50 362 THR A N 1
ATOM 2791 C CA . THR A 1 362 ? 14.963 17.699 -12.109 1.00 98.50 362 THR A CA 1
ATOM 2792 C C . THR A 1 362 ? 14.387 16.453 -11.458 1.00 98.50 362 THR A C 1
ATOM 2794 O O . THR A 1 362 ? 13.214 16.439 -11.072 1.00 98.50 362 THR A O 1
ATOM 2797 N N . ASP A 1 363 ? 15.209 15.411 -11.359 1.00 97.88 363 ASP A N 1
ATOM 2798 C CA . ASP A 1 363 ? 14.811 14.143 -10.753 1.00 97.88 363 ASP A CA 1
ATOM 2799 C C . ASP A 1 363 ? 14.728 14.237 -9.222 1.00 97.88 363 ASP A C 1
ATOM 2801 O O . ASP A 1 363 ? 15.048 15.263 -8.613 1.00 97.88 363 ASP A O 1
ATOM 2805 N N . ALA A 1 364 ? 14.270 13.167 -8.582 1.00 97.56 364 ALA A N 1
ATOM 2806 C CA . ALA A 1 364 ? 14.083 13.115 -7.138 1.00 97.56 364 ALA A CA 1
ATOM 2807 C C . ALA A 1 364 ? 15.394 13.191 -6.334 1.00 97.56 364 ALA A C 1
ATOM 2809 O O . ALA A 1 364 ? 15.350 13.453 -5.135 1.00 97.56 364 ALA A O 1
ATOM 2810 N N . THR A 1 365 ? 16.557 13.008 -6.972 1.00 97.00 365 THR A N 1
ATOM 2811 C CA . THR A 1 365 ? 17.875 13.220 -6.343 1.00 97.00 365 THR A CA 1
ATOM 2812 C C . THR A 1 365 ? 18.376 14.657 -6.481 1.00 97.00 365 THR A C 1
ATOM 2814 O O . THR A 1 365 ? 19.431 15.004 -5.951 1.00 97.00 365 THR A O 1
ATOM 2817 N N . GLY A 1 366 ? 17.628 15.510 -7.186 1.00 97.50 366 GLY A N 1
ATOM 2818 C CA . GLY A 1 366 ? 18.013 16.886 -7.483 1.00 97.50 366 GLY A CA 1
ATOM 2819 C C . GLY A 1 366 ? 18.911 17.020 -8.714 1.00 97.50 366 GLY A C 1
ATOM 2820 O O . GLY A 1 366 ? 19.369 18.126 -9.018 1.00 97.50 366 GLY A O 1
ATOM 2821 N N . PHE A 1 367 ? 19.167 15.935 -9.452 1.00 97.75 367 PHE A N 1
ATOM 2822 C CA . PHE A 1 367 ? 19.955 16.010 -10.674 1.00 97.75 367 PHE A CA 1
ATOM 2823 C C . PHE A 1 367 ? 19.109 16.589 -11.808 1.00 97.75 367 PHE A C 1
ATOM 2825 O O . PHE A 1 367 ? 17.998 16.136 -12.084 1.00 97.75 367 PHE A O 1
ATOM 2832 N N . THR A 1 368 ? 19.647 17.616 -12.467 1.00 98.38 368 THR A N 1
ATOM 2833 C CA . THR A 1 368 ? 18.946 18.347 -13.525 1.00 98.38 368 THR A CA 1
ATOM 2834 C C . THR A 1 368 ? 19.517 18.004 -14.897 1.00 98.38 368 THR A C 1
ATOM 2836 O O . THR A 1 368 ? 20.710 18.185 -15.143 1.00 98.38 368 THR A O 1
ATOM 2839 N N . SER A 1 369 ? 18.651 17.539 -15.794 1.00 98.50 369 SER A N 1
ATOM 2840 C CA . SER A 1 369 ? 18.939 17.216 -17.197 1.00 98.50 369 SER A CA 1
ATOM 2841 C C . SER A 1 369 ? 17.741 17.579 -18.074 1.00 98.50 369 SER A C 1
ATOM 2843 O O . SER A 1 369 ? 16.845 18.293 -17.632 1.00 98.50 369 SER A O 1
ATOM 2845 N N . THR A 1 370 ? 17.693 17.110 -19.317 1.00 98.75 370 THR A N 1
ATOM 2846 C CA . THR A 1 370 ? 16.425 17.088 -20.064 1.00 98.75 370 THR A CA 1
ATOM 2847 C C . THR A 1 370 ? 15.540 15.907 -19.644 1.00 98.75 370 THR A C 1
ATOM 2849 O O . THR A 1 370 ? 16.036 14.955 -19.029 1.00 98.75 370 THR A O 1
ATOM 2852 N N . ASN A 1 371 ? 14.246 15.958 -19.980 1.00 98.69 371 ASN A N 1
ATOM 2853 C CA . ASN A 1 371 ? 13.308 14.840 -19.823 1.00 98.69 371 ASN A CA 1
ATOM 2854 C C . ASN A 1 371 ? 13.800 13.574 -20.557 1.00 98.69 371 ASN A C 1
ATOM 2856 O O . ASN A 1 371 ? 13.892 12.518 -19.940 1.00 98.69 371 ASN A O 1
ATOM 2860 N N . ASP A 1 372 ? 14.221 13.684 -21.820 1.00 98.81 372 ASP A N 1
ATOM 2861 C CA . ASP A 1 372 ? 14.735 12.563 -22.623 1.00 98.81 372 ASP A CA 1
ATOM 2862 C C . ASP A 1 372 ? 15.989 11.939 -21.989 1.00 98.81 372 ASP A C 1
ATOM 2864 O O . ASP A 1 372 ? 16.080 10.719 -21.842 1.00 98.81 372 ASP A O 1
ATOM 2868 N N . GLU A 1 373 ? 16.935 12.766 -21.530 1.00 98.69 373 GLU A N 1
ATOM 2869 C CA . GLU A 1 373 ? 18.132 12.286 -20.830 1.00 98.69 373 GLU A CA 1
ATOM 2870 C C . GLU A 1 373 ? 17.791 11.606 -19.498 1.00 98.69 373 GLU A C 1
ATOM 2872 O O . GLU A 1 373 ? 18.413 10.600 -19.151 1.00 98.69 373 GLU A O 1
ATOM 2877 N N . ALA A 1 374 ? 16.817 12.131 -18.748 1.00 98.69 374 ALA A N 1
ATOM 2878 C CA . ALA A 1 374 ? 16.366 11.540 -17.492 1.00 98.69 374 ALA A CA 1
ATOM 2879 C C . ALA A 1 374 ? 15.650 10.202 -17.713 1.00 98.69 374 ALA A C 1
ATOM 2881 O O . ALA A 1 374 ? 15.973 9.235 -17.024 1.00 98.69 374 ALA A O 1
ATOM 2882 N N . TYR A 1 375 ? 14.761 10.123 -18.708 1.00 98.81 375 TYR A N 1
ATOM 2883 C CA . TYR A 1 375 ? 14.086 8.892 -19.116 1.00 98.81 375 TYR A CA 1
ATOM 2884 C C . TYR A 1 375 ? 15.120 7.817 -19.466 1.00 98.81 375 TYR A C 1
ATOM 2886 O O . TYR A 1 375 ? 15.156 6.748 -18.855 1.00 98.81 375 TYR A O 1
ATOM 2894 N N . ARG A 1 376 ? 16.038 8.116 -20.399 1.00 98.75 376 ARG A N 1
ATOM 2895 C CA . ARG A 1 376 ? 17.071 7.162 -20.835 1.00 98.75 376 ARG A CA 1
ATOM 2896 C C . ARG A 1 376 ? 17.961 6.725 -19.682 1.00 98.75 376 ARG A C 1
ATOM 2898 O O . ARG A 1 376 ? 18.234 5.534 -19.557 1.00 98.75 376 ARG A O 1
ATOM 2905 N N . ARG A 1 377 ? 18.409 7.666 -18.844 1.00 98.62 377 ARG A N 1
ATOM 2906 C CA . ARG A 1 377 ? 19.278 7.378 -17.695 1.00 98.62 377 ARG A CA 1
ATOM 2907 C C . ARG A 1 377 ? 18.607 6.414 -16.724 1.00 98.62 377 ARG A C 1
ATOM 2909 O O . ARG A 1 377 ? 19.206 5.392 -16.411 1.00 98.62 377 ARG A O 1
ATOM 2916 N N . GLN A 1 3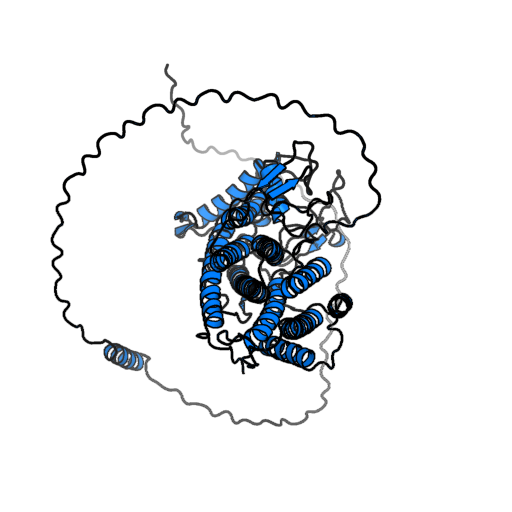78 ? 17.386 6.712 -16.287 1.00 98.62 378 GLN A N 1
ATOM 2917 C CA . GLN A 1 378 ? 16.715 5.930 -15.249 1.00 98.62 378 GLN A CA 1
ATOM 2918 C C . GLN A 1 378 ? 16.317 4.525 -15.727 1.00 98.62 378 GLN A C 1
ATOM 2920 O O . GLN A 1 378 ? 16.473 3.562 -14.984 1.00 98.62 378 GLN A O 1
ATOM 2925 N N . PHE A 1 379 ? 15.888 4.354 -16.983 1.00 98.69 379 PHE A N 1
ATOM 2926 C CA . PHE A 1 379 ? 15.640 3.005 -17.514 1.00 98.69 379 PHE A CA 1
ATOM 2927 C C . PHE A 1 379 ? 16.935 2.227 -17.793 1.00 98.69 379 PHE A C 1
ATOM 2929 O O . PHE A 1 379 ? 16.986 1.019 -17.566 1.00 98.69 379 PHE A O 1
ATOM 2936 N N . THR A 1 380 ? 18.007 2.904 -18.221 1.00 98.31 380 THR A N 1
ATOM 2937 C CA . THR A 1 380 ? 19.331 2.270 -18.365 1.00 98.31 380 THR A CA 1
ATOM 2938 C C . THR A 1 380 ? 19.892 1.833 -17.012 1.00 98.31 380 THR A C 1
ATOM 2940 O O . THR A 1 380 ? 20.516 0.780 -16.923 1.00 98.31 380 THR A O 1
ATOM 2943 N N . GLU A 1 381 ? 19.658 2.606 -15.951 1.00 98.19 381 GLU A N 1
ATOM 2944 C CA . GLU A 1 381 ? 20.035 2.244 -14.584 1.00 98.19 381 GLU A CA 1
ATOM 2945 C C . GLU A 1 381 ? 19.354 0.946 -14.140 1.00 98.19 381 GLU A C 1
ATOM 2947 O O . GLU A 1 381 ? 20.032 0.045 -13.652 1.00 98.19 381 GLU A O 1
ATOM 2952 N N . VAL A 1 382 ? 18.050 0.794 -14.386 1.00 98.38 382 VAL A N 1
ATOM 2953 C CA . VAL A 1 382 ? 17.324 -0.449 -14.077 1.00 98.38 382 VAL A CA 1
ATOM 2954 C C . VAL A 1 382 ? 17.906 -1.648 -14.841 1.00 98.38 382 VAL A C 1
ATOM 2956 O O . VAL A 1 382 ? 18.140 -2.705 -14.250 1.00 98.38 382 VAL A O 1
ATOM 2959 N N . ALA A 1 383 ? 18.212 -1.486 -16.133 1.00 97.12 383 ALA A N 1
ATOM 2960 C CA . ALA A 1 383 ? 18.876 -2.531 -16.917 1.00 97.12 383 ALA A CA 1
ATOM 2961 C C . ALA A 1 383 ? 20.271 -2.880 -16.356 1.00 97.12 383 ALA A C 1
ATOM 2963 O O . ALA A 1 383 ? 20.634 -4.053 -16.274 1.00 97.12 383 ALA A O 1
ATOM 2964 N N . ALA A 1 384 ? 21.037 -1.877 -15.915 1.00 96.81 384 ALA A N 1
ATOM 2965 C CA . ALA A 1 384 ? 22.356 -2.072 -15.321 1.00 96.81 384 ALA A CA 1
ATOM 2966 C C . ALA A 1 384 ? 22.292 -2.778 -13.955 1.00 96.81 384 ALA A C 1
ATOM 2968 O O . ALA A 1 384 ? 23.118 -3.649 -13.693 1.00 96.81 384 ALA A O 1
ATOM 2969 N N . ILE A 1 385 ? 21.301 -2.461 -13.113 1.00 97.88 385 ILE A N 1
ATOM 2970 C CA . ILE A 1 385 ? 21.056 -3.158 -11.840 1.00 97.88 385 ILE A CA 1
ATOM 2971 C C . ILE A 1 385 ? 20.790 -4.644 -12.096 1.00 97.88 385 ILE A C 1
ATOM 2973 O O . ILE A 1 385 ? 21.424 -5.493 -11.469 1.00 97.88 385 ILE A O 1
ATOM 2977 N N . SER A 1 386 ? 19.922 -4.959 -13.065 1.00 96.88 386 SER A N 1
ATOM 2978 C CA . SER A 1 386 ? 19.617 -6.339 -13.475 1.00 96.88 386 SER A CA 1
ATOM 2979 C C . SER A 1 386 ? 20.878 -7.133 -13.853 1.00 96.88 386 SER A C 1
ATOM 2981 O O . SER A 1 386 ? 20.982 -8.319 -13.548 1.00 96.88 386 SER A O 1
ATOM 2983 N N . ALA A 1 387 ? 21.879 -6.483 -14.454 1.00 95.31 387 ALA A N 1
ATOM 2984 C CA . ALA A 1 387 ? 23.140 -7.113 -14.844 1.00 95.31 387 ALA A CA 1
ATOM 2985 C C . ALA A 1 387 ? 24.013 -7.564 -13.662 1.00 95.31 387 ALA A C 1
ATOM 2987 O O . ALA A 1 387 ? 24.857 -8.448 -13.831 1.00 95.31 387 ALA A O 1
ATOM 2988 N N . THR A 1 388 ? 23.847 -6.954 -12.487 1.00 96.12 388 THR A N 1
ATOM 2989 C CA . THR A 1 388 ? 24.754 -7.117 -11.340 1.00 96.12 388 THR A CA 1
ATOM 2990 C C . THR A 1 388 ? 24.053 -7.540 -10.050 1.00 96.12 388 THR A C 1
ATOM 2992 O O . THR A 1 388 ? 24.633 -7.371 -8.980 1.00 96.12 388 THR A O 1
ATOM 2995 N N . LEU A 1 389 ? 22.829 -8.076 -10.131 1.00 96.62 389 LEU A N 1
ATOM 2996 C CA . LEU A 1 389 ? 22.071 -8.524 -8.960 1.00 96.62 389 LEU A CA 1
ATOM 2997 C C . LEU A 1 389 ? 22.858 -9.545 -8.129 1.00 96.62 389 LEU A C 1
ATOM 2999 O O . LEU A 1 389 ? 23.195 -10.632 -8.606 1.00 96.62 389 LEU A O 1
ATOM 3003 N N . THR A 1 390 ? 23.110 -9.207 -6.867 1.00 96.00 390 THR A N 1
ATOM 3004 C CA . THR A 1 390 ? 23.652 -10.147 -5.879 1.00 96.00 390 THR A CA 1
ATOM 3005 C C . THR A 1 390 ? 22.550 -11.053 -5.327 1.00 96.00 390 THR A C 1
ATOM 3007 O O . THR A 1 390 ? 21.367 -10.733 -5.430 1.00 96.00 390 THR A O 1
ATOM 3010 N N . ALA A 1 391 ? 22.926 -12.170 -4.694 1.00 95.88 391 ALA A N 1
ATOM 3011 C CA . ALA A 1 391 ? 21.967 -13.038 -4.005 1.00 95.88 391 ALA A CA 1
ATOM 3012 C C . ALA A 1 391 ? 21.166 -12.274 -2.933 1.00 95.88 391 ALA A C 1
ATOM 3014 O O . ALA A 1 391 ? 19.951 -12.402 -2.863 1.00 95.88 391 ALA A O 1
ATOM 3015 N N . GLU A 1 392 ? 21.824 -11.395 -2.170 1.00 96.62 392 GLU A N 1
ATOM 3016 C CA . GLU A 1 392 ? 21.156 -10.524 -1.196 1.00 96.62 392 GLU A CA 1
ATOM 3017 C C . GLU A 1 392 ? 20.144 -9.579 -1.866 1.00 96.62 392 GLU A C 1
ATOM 3019 O O . GLU A 1 392 ? 19.019 -9.456 -1.399 1.00 96.62 392 GLU A O 1
ATOM 3024 N N . GLN A 1 393 ? 20.493 -8.941 -2.990 1.00 97.44 393 GLN A N 1
ATOM 3025 C CA . GLN A 1 393 ? 19.566 -8.057 -3.711 1.00 97.44 393 GLN A CA 1
ATOM 3026 C C . GLN A 1 393 ? 18.365 -8.809 -4.292 1.00 97.44 393 GLN A C 1
ATOM 3028 O O . GLN A 1 393 ? 17.264 -8.261 -4.320 1.00 97.44 393 GLN A O 1
ATOM 3033 N N . LYS A 1 394 ? 18.570 -10.056 -4.727 1.00 96.38 394 LYS A N 1
ATOM 3034 C CA . LYS A 1 394 ? 17.505 -10.962 -5.164 1.00 96.38 394 LYS A CA 1
ATOM 3035 C C . LYS A 1 394 ? 16.574 -11.320 -4.011 1.00 96.38 394 LYS A C 1
ATOM 3037 O O . LYS A 1 394 ? 15.375 -11.097 -4.124 1.00 96.38 394 LYS A O 1
ATOM 3042 N N . ALA A 1 395 ? 17.126 -11.735 -2.873 1.00 95.50 395 ALA A N 1
ATOM 3043 C CA . ALA A 1 395 ? 16.354 -12.016 -1.667 1.00 95.50 395 ALA A CA 1
ATOM 3044 C C . ALA A 1 395 ? 15.574 -10.783 -1.176 1.00 95.50 395 ALA A C 1
ATOM 3046 O O . ALA A 1 395 ? 14.413 -10.893 -0.805 1.00 95.50 395 ALA A O 1
ATOM 3047 N N . ILE A 1 396 ? 16.167 -9.585 -1.250 1.00 96.50 396 ILE A N 1
ATOM 3048 C CA . ILE A 1 396 ? 15.469 -8.321 -0.966 1.00 96.50 396 ILE A CA 1
ATOM 3049 C C . ILE A 1 396 ? 14.309 -8.097 -1.947 1.00 96.50 396 ILE A C 1
ATOM 3051 O O . ILE A 1 396 ? 13.232 -7.671 -1.531 1.00 96.50 396 ILE A O 1
ATOM 3055 N N . ALA A 1 397 ? 14.522 -8.329 -3.246 1.00 95.31 397 ALA A N 1
ATOM 3056 C CA . ALA A 1 397 ? 13.476 -8.189 -4.256 1.00 95.31 397 ALA A CA 1
ATOM 3057 C C . ALA A 1 397 ? 12.308 -9.147 -3.993 1.00 95.31 397 ALA A C 1
ATOM 3059 O O . ALA A 1 397 ? 11.164 -8.724 -4.108 1.00 95.31 397 ALA A O 1
ATOM 3060 N N . GLU A 1 398 ? 12.598 -10.390 -3.609 1.00 92.81 398 GLU A N 1
ATOM 3061 C CA . GLU A 1 398 ? 11.602 -11.419 -3.308 1.00 92.81 398 GLU A CA 1
ATOM 3062 C C . GLU A 1 398 ? 10.860 -11.183 -1.991 1.00 92.81 398 GLU A C 1
ATOM 3064 O O . GLU A 1 398 ? 9.632 -11.234 -1.985 1.00 92.81 398 GLU A O 1
ATOM 3069 N N . TYR A 1 399 ? 11.571 -10.859 -0.904 1.00 91.69 399 TYR A N 1
ATOM 3070 C CA . TYR A 1 399 ? 10.964 -10.581 0.402 1.00 91.69 399 TYR A CA 1
ATOM 3071 C C . TYR A 1 399 ? 9.903 -9.483 0.285 1.00 91.69 399 TYR A C 1
ATOM 3073 O O . TYR A 1 399 ? 8.763 -9.656 0.696 1.00 91.69 399 TYR A O 1
ATOM 3081 N N . TRP A 1 400 ? 10.254 -8.381 -0.382 1.00 93.50 400 TRP A N 1
ATOM 3082 C CA . TRP A 1 400 ? 9.348 -7.257 -0.616 1.00 93.50 400 TRP A CA 1
ATOM 3083 C C . TRP A 1 400 ? 8.500 -7.400 -1.885 1.00 93.50 400 TRP A C 1
ATOM 3085 O O . TRP A 1 400 ? 7.805 -6.453 -2.257 1.00 93.50 400 TRP A O 1
ATOM 3095 N N . ALA A 1 401 ? 8.586 -8.516 -2.618 1.00 86.69 401 ALA A N 1
ATOM 3096 C CA . ALA A 1 401 ? 7.667 -8.779 -3.725 1.00 86.69 401 ALA A CA 1
ATOM 3097 C C . ALA A 1 401 ? 6.257 -9.067 -3.211 1.00 86.69 401 ALA A C 1
ATOM 3099 O O . ALA A 1 401 ? 5.317 -8.926 -3.996 1.00 86.69 401 ALA A O 1
ATOM 3100 N N . ASP A 1 402 ? 6.134 -9.445 -1.931 1.00 75.81 402 ASP A N 1
ATOM 3101 C CA . ASP A 1 402 ? 4.884 -9.817 -1.287 1.00 75.81 402 ASP A CA 1
ATOM 3102 C C . ASP A 1 402 ? 4.153 -10.849 -2.147 1.00 75.81 402 ASP A C 1
ATOM 3104 O O . ASP A 1 402 ? 3.072 -10.583 -2.676 1.00 75.81 402 ASP A O 1
ATOM 3108 N N . GLY A 1 403 ? 4.787 -12.016 -2.323 1.00 65.06 403 GLY A N 1
ATOM 3109 C CA . GLY A 1 403 ? 4.368 -13.090 -3.226 1.00 65.06 403 GLY A CA 1
ATOM 3110 C C . GLY A 1 403 ? 2.896 -13.526 -3.097 1.00 65.06 403 GLY A C 1
ATOM 3111 O O . GLY A 1 403 ? 2.141 -13.036 -2.262 1.00 65.06 403 GLY A O 1
ATOM 3112 N N . PRO A 1 404 ? 2.434 -14.505 -3.890 1.00 58.22 404 PRO A N 1
ATOM 3113 C CA . PRO A 1 404 ? 1.006 -14.786 -4.089 1.00 58.22 404 PRO A CA 1
ATOM 3114 C C . PRO A 1 404 ? 0.230 -15.273 -2.850 1.00 58.22 404 PRO A C 1
ATOM 3116 O O . PRO A 1 404 ? -0.970 -15.527 -2.970 1.00 58.22 404 PRO A O 1
ATOM 3119 N N . LEU A 1 405 ? 0.889 -15.464 -1.706 1.00 63.97 405 LEU A N 1
ATOM 3120 C CA . LEU A 1 405 ? 0.299 -15.855 -0.420 1.00 63.97 405 LEU A CA 1
ATOM 3121 C C . LEU A 1 405 ? 0.395 -14.747 0.648 1.00 63.97 405 LEU A C 1
ATOM 3123 O O . LEU A 1 405 ? 0.009 -14.977 1.791 1.00 63.97 405 LEU A O 1
ATOM 3127 N N . SER A 1 406 ? 0.915 -13.572 0.287 1.00 77.00 406 SER A N 1
ATOM 3128 C CA . SER A 1 406 ? 1.119 -12.439 1.187 1.00 77.00 406 SER A CA 1
ATOM 3129 C C . SER A 1 406 ? -0.166 -11.646 1.435 1.00 77.00 406 SER A C 1
ATOM 3131 O O . SER A 1 406 ? -1.185 -11.805 0.755 1.00 77.00 406 SER A O 1
ATOM 3133 N N . SER A 1 407 ? -0.086 -10.724 2.391 1.00 79.56 407 SER A N 1
ATOM 3134 C CA . SER A 1 407 ? -1.120 -9.721 2.646 1.00 79.56 407 SER A CA 1
ATOM 3135 C C . SER A 1 407 ? -0.966 -8.470 1.756 1.00 79.56 407 SER A C 1
ATOM 3137 O O . SER A 1 407 ? -1.672 -7.479 1.965 1.00 79.56 407 SER A O 1
ATOM 3139 N N . THR A 1 408 ? -0.061 -8.501 0.759 1.00 85.50 408 THR A N 1
ATOM 3140 C CA . THR A 1 408 ? 0.428 -7.352 -0.036 1.00 85.50 408 THR A CA 1
AT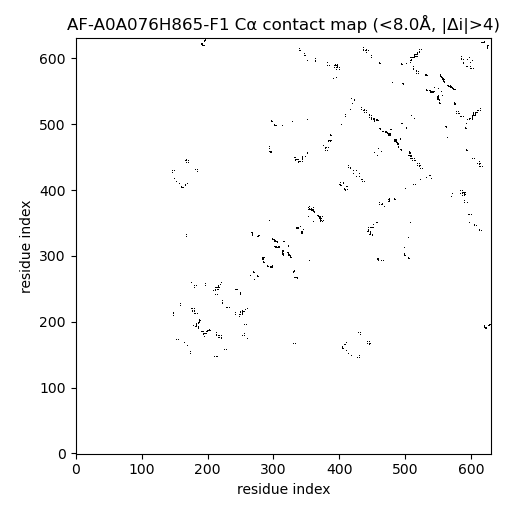OM 3141 C C . THR A 1 408 ? 1.042 -6.242 0.848 1.00 85.50 408 THR A C 1
ATOM 3143 O O . THR A 1 408 ? 0.941 -6.332 2.075 1.00 85.50 408 THR A O 1
ATOM 3146 N N . PRO A 1 409 ? 1.635 -5.161 0.299 1.00 89.06 409 PRO A N 1
ATOM 3147 C CA . PRO A 1 409 ? 2.375 -4.207 1.130 1.00 89.06 409 PRO A CA 1
ATOM 3148 C C . PRO A 1 409 ? 1.563 -3.595 2.280 1.00 89.06 409 PRO A C 1
ATOM 3150 O O . PRO A 1 409 ? 2.067 -3.556 3.399 1.00 89.06 409 PRO A O 1
ATOM 3153 N N . PRO A 1 410 ? 0.299 -3.155 2.091 1.00 92.38 410 PRO A N 1
ATOM 3154 C CA . PRO A 1 410 ? -0.499 -2.640 3.203 1.00 92.38 410 PRO A CA 1
ATOM 3155 C C . PRO A 1 410 ? -0.683 -3.642 4.350 1.00 92.38 410 PRO A C 1
ATOM 3157 O O . PRO A 1 410 ? -0.664 -3.261 5.520 1.00 92.38 410 PRO A O 1
ATOM 3160 N N . GLY A 1 411 ? -0.866 -4.922 4.025 1.00 92.94 411 GLY A N 1
ATOM 3161 C CA . GLY A 1 411 ? -1.025 -5.965 5.027 1.00 92.94 411 GLY A CA 1
ATOM 3162 C C . GLY A 1 411 ? 0.296 -6.347 5.696 1.00 92.94 411 GLY A C 1
ATOM 3163 O O . GLY A 1 411 ? 0.310 -6.532 6.906 1.00 92.94 411 GLY A O 1
ATOM 3164 N N . HIS A 1 412 ? 1.410 -6.361 4.959 1.00 93.75 412 HIS A N 1
ATOM 3165 C CA . HIS A 1 412 ? 2.750 -6.584 5.521 1.00 93.75 412 HIS A CA 1
ATOM 3166 C C . HIS A 1 412 ? 3.101 -5.537 6.591 1.00 93.75 412 HIS A C 1
ATOM 3168 O O . HIS A 1 412 ? 3.573 -5.870 7.675 1.00 93.75 412 HIS A O 1
ATOM 3174 N N . TRP A 1 413 ? 2.742 -4.269 6.374 1.00 97.12 413 TRP A N 1
ATOM 3175 C CA . TRP A 1 413 ? 2.906 -3.232 7.403 1.00 97.12 413 TRP A CA 1
ATOM 3176 C C . TRP A 1 413 ? 1.975 -3.400 8.615 1.00 97.12 413 TRP A C 1
ATOM 3178 O O . TRP A 1 413 ? 2.319 -2.960 9.711 1.00 97.12 413 TRP A O 1
ATOM 3188 N N . ASN A 1 414 ? 0.829 -4.074 8.462 1.00 97.25 414 ASN A N 1
ATOM 3189 C CA . ASN A 1 414 ? -0.004 -4.483 9.599 1.00 97.25 414 ASN A CA 1
ATOM 3190 C C . ASN A 1 414 ? 0.609 -5.662 10.374 1.00 97.25 414 ASN A C 1
ATOM 3192 O O . ASN A 1 414 ? 0.354 -5.781 11.570 1.00 97.25 414 ASN A O 1
ATOM 3196 N N . GLU A 1 415 ? 1.415 -6.511 9.731 1.00 93.19 415 GLU A N 1
ATOM 3197 C CA . GLU A 1 415 ? 2.166 -7.582 10.401 1.00 93.19 415 GLU A CA 1
ATOM 3198 C C . GLU A 1 415 ? 3.259 -6.981 11.294 1.00 93.19 415 GLU A C 1
ATOM 3200 O O . GLU A 1 415 ? 3.297 -7.289 12.483 1.00 93.19 415 GLU A O 1
ATOM 3205 N N . PHE A 1 416 ? 4.028 -6.001 10.800 1.00 94.75 416 PHE A N 1
ATOM 3206 C CA . PHE A 1 416 ? 4.952 -5.248 11.660 1.00 94.75 416 PHE A CA 1
ATOM 3207 C C . PHE A 1 416 ? 4.245 -4.494 12.786 1.00 94.75 416 PHE A C 1
ATOM 3209 O O . PHE A 1 416 ? 4.741 -4.473 13.907 1.00 94.75 416 PHE A O 1
ATOM 3216 N N . ALA A 1 417 ? 3.075 -3.900 12.540 1.00 96.50 417 ALA A N 1
ATOM 3217 C CA . ALA A 1 417 ? 2.309 -3.268 13.613 1.00 96.50 417 ALA A CA 1
ATOM 3218 C C . ALA A 1 417 ? 1.873 -4.282 14.684 1.00 96.50 417 ALA A C 1
ATOM 3220 O O . ALA A 1 417 ? 1.899 -3.976 15.873 1.00 96.50 417 ALA A O 1
ATOM 3221 N N . HIS A 1 418 ? 1.522 -5.506 14.289 1.00 93.38 418 HIS A N 1
ATOM 3222 C CA . HIS A 1 418 ? 1.205 -6.584 15.225 1.00 93.38 418 HIS A CA 1
ATOM 3223 C C . HIS A 1 418 ? 2.430 -6.975 16.066 1.00 93.38 418 HIS A C 1
ATOM 3225 O O . HIS A 1 418 ? 2.323 -7.102 17.286 1.00 93.38 418 HIS A O 1
ATOM 3231 N N . ASP A 1 419 ? 3.600 -7.087 15.443 1.00 92.75 419 ASP A N 1
ATOM 3232 C CA . ASP A 1 419 ? 4.857 -7.355 16.143 1.00 92.75 419 ASP A CA 1
ATOM 3233 C C . ASP A 1 419 ? 5.217 -6.239 17.134 1.00 92.75 419 ASP A C 1
ATOM 3235 O O . ASP A 1 419 ? 5.588 -6.513 18.277 1.00 92.75 419 ASP A O 1
ATOM 3239 N N . LEU A 1 420 ? 5.046 -4.975 16.735 1.00 94.62 420 LEU A N 1
ATOM 3240 C CA . LEU A 1 420 ? 5.252 -3.820 17.610 1.00 94.62 420 LEU A CA 1
ATOM 3241 C C . LEU A 1 420 ? 4.274 -3.819 18.791 1.00 94.62 420 LEU A C 1
ATOM 3243 O O . LEU A 1 420 ? 4.697 -3.603 19.921 1.00 94.62 420 LEU A O 1
ATOM 3247 N N . SER A 1 421 ? 2.993 -4.118 18.559 1.00 94.12 421 SER A N 1
ATOM 3248 C CA . SER A 1 421 ? 2.001 -4.276 19.634 1.00 94.12 421 SER A CA 1
ATOM 3249 C C . SER A 1 421 ? 2.447 -5.313 20.668 1.00 94.12 421 SER A C 1
ATOM 3251 O O . SER A 1 421 ? 2.409 -5.049 21.872 1.00 94.12 421 SER A O 1
ATOM 3253 N N . ALA A 1 422 ? 2.930 -6.470 20.204 1.00 90.94 422 ALA A N 1
ATOM 3254 C CA . ALA A 1 422 ? 3.420 -7.528 21.078 1.00 90.94 422 ALA A CA 1
ATOM 3255 C C . ALA A 1 422 ? 4.676 -7.102 21.856 1.00 90.94 422 ALA A C 1
ATOM 3257 O O . ALA A 1 422 ? 4.751 -7.344 23.061 1.00 90.94 422 ALA A O 1
ATOM 3258 N N . ARG A 1 423 ? 5.635 -6.444 21.190 1.00 92.19 423 ARG A N 1
ATOM 3259 C CA . ARG A 1 423 ? 6.881 -5.958 21.805 1.00 92.19 423 ARG A CA 1
ATOM 3260 C C . ARG A 1 423 ? 6.632 -4.902 22.877 1.00 92.19 423 ARG A C 1
ATOM 3262 O O . ARG A 1 423 ? 7.242 -4.959 23.939 1.00 92.19 423 ARG A O 1
ATOM 3269 N N . GLU A 1 424 ? 5.755 -3.944 22.594 1.00 92.56 424 GLU A N 1
ATOM 3270 C CA . GLU A 1 424 ? 5.444 -2.829 23.495 1.00 92.56 424 GLU A CA 1
ATOM 3271 C C . GLU A 1 424 ? 4.375 -3.184 24.548 1.00 92.56 424 GLU A C 1
ATOM 3273 O O . GLU A 1 424 ? 3.984 -2.332 25.347 1.00 92.56 424 GLU A O 1
ATOM 3278 N N . GLU A 1 425 ? 3.894 -4.436 24.558 1.00 92.44 425 GLU A N 1
ATOM 3279 C CA . GLU A 1 425 ? 2.831 -4.937 25.441 1.00 92.44 425 GLU A CA 1
ATOM 3280 C C . GLU A 1 425 ? 1.556 -4.069 25.400 1.00 92.44 425 GLU A C 1
ATOM 3282 O O . GLU A 1 425 ? 0.924 -3.786 26.426 1.00 92.44 425 GLU A O 1
ATOM 3287 N N . TYR A 1 426 ? 1.172 -3.627 24.202 1.00 94.88 426 TYR A N 1
ATOM 3288 C CA . TYR A 1 426 ? 0.054 -2.711 24.007 1.00 94.88 426 TYR A CA 1
ATOM 3289 C C . TYR A 1 426 ? -1.288 -3.272 24.486 1.00 94.88 426 TYR A C 1
ATOM 3291 O O . TYR A 1 426 ? -1.653 -4.434 24.289 1.00 94.88 426 TYR A O 1
ATOM 3299 N N . GLY A 1 427 ? -2.051 -2.402 25.156 1.00 96.25 427 GLY A N 1
ATOM 3300 C CA . GLY A 1 427 ? -3.397 -2.700 25.613 1.00 96.25 427 GLY A CA 1
ATOM 3301 C C . GLY A 1 427 ? -4.444 -2.431 24.534 1.00 96.25 427 GLY A C 1
ATOM 3302 O O . GLY A 1 427 ? -4.166 -1.935 23.447 1.00 96.25 427 GLY A O 1
ATOM 3303 N N . LEU A 1 428 ? -5.712 -2.693 24.866 1.00 97.12 428 LEU A N 1
ATOM 3304 C CA . LEU A 1 428 ? -6.830 -2.495 23.936 1.00 97.12 428 LEU A CA 1
ATOM 3305 C C . LEU A 1 428 ? -6.879 -1.077 23.343 1.00 97.12 428 LEU A C 1
ATOM 3307 O O . LEU A 1 428 ? -7.146 -0.922 22.158 1.00 97.12 428 LEU A O 1
ATOM 3311 N N . ALA A 1 429 ? -6.685 -0.051 24.175 1.00 97.56 429 ALA A N 1
ATOM 3312 C CA . ALA A 1 429 ? -6.736 1.336 23.722 1.00 97.56 429 ALA A CA 1
ATOM 3313 C C . ALA A 1 429 ? -5.573 1.674 22.784 1.00 97.56 429 ALA A C 1
ATOM 3315 O O . ALA A 1 429 ? -5.764 2.456 21.855 1.00 97.56 429 ALA A O 1
ATOM 3316 N N . ASP A 1 430 ? -4.404 1.081 23.026 1.00 98.25 430 ASP A N 1
ATOM 3317 C CA . ASP A 1 430 ? -3.207 1.338 22.240 1.00 98.25 430 ASP A CA 1
ATOM 3318 C C . ASP A 1 430 ? -3.331 0.708 20.850 1.00 98.25 430 ASP A C 1
ATOM 3320 O O . ASP A 1 430 ? -3.209 1.401 19.842 1.00 98.25 430 ASP A O 1
ATOM 3324 N N . ASP A 1 431 ? -3.719 -0.567 20.787 1.00 98.31 431 ASP A N 1
ATOM 3325 C CA . ASP A 1 431 ? -3.925 -1.271 19.519 1.00 98.31 431 ASP A CA 1
ATOM 3326 C C . ASP A 1 431 ? -5.028 -0.637 18.674 1.00 98.31 431 ASP A C 1
ATOM 3328 O O . ASP A 1 431 ? -4.848 -0.422 17.475 1.00 98.31 431 ASP A O 1
ATOM 3332 N N . VAL A 1 432 ? -6.174 -0.301 19.285 1.00 98.62 432 VAL A N 1
ATOM 3333 C CA . VAL A 1 432 ? -7.269 0.369 18.569 1.00 98.62 432 VAL A CA 1
ATOM 3334 C C . VAL A 1 432 ? -6.759 1.632 17.866 1.00 98.62 432 VAL A C 1
ATOM 3336 O O . VAL A 1 432 ? -7.108 1.870 16.711 1.00 98.62 432 VAL A O 1
ATOM 3339 N N . LYS A 1 433 ? -5.961 2.452 18.556 1.00 98.75 433 LYS A N 1
ATOM 3340 C CA . LYS A 1 433 ? -5.459 3.719 18.019 1.00 98.75 433 LYS A CA 1
ATOM 3341 C C . LYS A 1 433 ? -4.354 3.512 16.989 1.00 98.75 433 LYS A C 1
ATOM 3343 O O . LYS A 1 433 ? -4.413 4.135 15.933 1.00 98.75 433 LYS A O 1
ATOM 3348 N N . MET A 1 434 ? -3.389 2.635 17.263 1.00 98.81 434 MET A N 1
ATOM 3349 C CA . MET A 1 434 ? -2.275 2.355 16.356 1.00 98.81 434 MET A CA 1
ATOM 3350 C C . MET A 1 434 ? -2.778 1.827 15.011 1.00 98.81 434 MET A C 1
ATOM 3352 O O . MET A 1 434 ? -2.465 2.394 13.965 1.00 98.81 434 MET A O 1
ATOM 3356 N N . PHE A 1 435 ? -3.606 0.777 15.027 1.00 98.81 435 PHE A N 1
ATOM 3357 C CA . PHE A 1 435 ? -4.115 0.192 13.791 1.00 98.81 435 PHE A CA 1
ATOM 3358 C C . PHE A 1 435 ? -5.101 1.117 13.069 1.00 98.81 435 PHE A C 1
ATOM 3360 O O . PHE A 1 435 ? -5.166 1.090 11.840 1.00 98.81 435 PHE A O 1
ATOM 3367 N N . PHE A 1 436 ? -5.850 1.956 13.794 1.00 98.88 436 PHE A N 1
ATOM 3368 C CA . PHE A 1 436 ? -6.644 3.015 13.173 1.00 98.88 436 PHE A CA 1
ATOM 3369 C C . PHE A 1 436 ? -5.743 4.001 12.426 1.00 98.88 436 PHE A C 1
ATOM 3371 O O . PHE A 1 436 ? -5.939 4.208 11.231 1.00 98.88 436 PHE A O 1
ATOM 3378 N N . ALA A 1 437 ? -4.728 4.560 13.085 1.00 98.88 437 ALA A N 1
ATOM 3379 C CA . ALA A 1 437 ? -3.812 5.516 12.469 1.00 98.88 437 ALA A CA 1
ATOM 3380 C C . ALA A 1 437 ? -3.127 4.923 11.224 1.00 98.88 437 ALA A C 1
ATOM 3382 O O . ALA A 1 437 ? -3.147 5.529 10.151 1.00 98.88 437 ALA A O 1
ATOM 3383 N N . LEU A 1 438 ? -2.578 3.710 11.353 1.00 98.94 438 LEU A N 1
ATOM 3384 C CA . LEU A 1 438 ? -1.879 3.014 10.274 1.00 98.94 438 LEU A CA 1
ATOM 3385 C C . LEU A 1 438 ? -2.784 2.803 9.058 1.00 98.94 438 LEU A C 1
ATOM 3387 O O . LEU A 1 438 ? -2.417 3.151 7.938 1.00 98.94 438 LEU A O 1
ATOM 3391 N N . ASN A 1 439 ? -3.974 2.237 9.263 1.00 98.94 439 ASN A N 1
ATOM 3392 C CA . ASN A 1 439 ? -4.821 1.834 8.145 1.00 98.94 439 ASN A CA 1
ATOM 3393 C C . ASN A 1 439 ? -5.498 3.015 7.447 1.00 98.94 439 ASN A C 1
ATOM 3395 O O . ASN A 1 439 ? -5.707 2.945 6.238 1.00 98.94 439 ASN A O 1
ATOM 3399 N N . ASN A 1 440 ? -5.742 4.124 8.151 1.00 98.88 440 ASN A N 1
ATOM 3400 C CA . ASN A 1 440 ? -6.129 5.376 7.499 1.00 98.88 440 ASN A CA 1
ATOM 3401 C C . ASN A 1 440 ? -4.990 5.936 6.628 1.00 98.88 440 ASN A C 1
ATOM 3403 O O . ASN A 1 440 ? -5.239 6.410 5.521 1.00 98.88 440 ASN A O 1
ATOM 3407 N N . ALA A 1 441 ? -3.734 5.849 7.085 1.00 98.94 441 ALA A N 1
ATOM 3408 C CA . ALA A 1 441 ? -2.596 6.363 6.321 1.00 98.94 441 ALA A CA 1
ATOM 3409 C C . ALA A 1 441 ? -2.315 5.521 5.077 1.00 98.94 441 ALA A C 1
ATOM 3411 O O . ALA A 1 441 ? -2.083 6.064 3.995 1.00 98.94 441 ALA A O 1
ATOM 3412 N N . LEU A 1 442 ? -2.405 4.197 5.202 1.00 98.88 442 LEU A N 1
ATOM 3413 C CA . LEU A 1 442 ? -2.318 3.279 4.068 1.00 98.88 442 LEU A CA 1
ATOM 3414 C C . LEU A 1 442 ? -3.466 3.495 3.074 1.00 98.88 442 LEU A C 1
ATOM 3416 O O . LEU A 1 442 ? -3.244 3.430 1.865 1.00 98.88 442 LEU A O 1
ATOM 3420 N N . PHE A 1 443 ? -4.676 3.781 3.559 1.00 98.88 443 PHE A N 1
ATOM 3421 C CA . PHE A 1 443 ? -5.833 4.058 2.714 1.00 98.88 443 PHE A CA 1
ATOM 3422 C C . PHE A 1 443 ? -5.663 5.319 1.870 1.00 98.88 443 PHE A C 1
ATOM 3424 O O . PHE A 1 443 ? -5.679 5.213 0.642 1.00 98.88 443 PHE A O 1
ATOM 3431 N N . ASP A 1 444 ? -5.387 6.466 2.492 1.00 98.94 444 ASP A N 1
ATOM 3432 C CA . ASP A 1 444 ? -5.172 7.723 1.764 1.00 98.94 444 ASP A CA 1
ATOM 3433 C C . ASP A 1 444 ? -3.955 7.650 0.838 1.00 98.94 444 ASP A C 1
ATOM 3435 O O . ASP A 1 444 ? -3.977 8.180 -0.274 1.00 98.94 444 ASP A O 1
ATOM 3439 N N . THR A 1 445 ? -2.911 6.920 1.240 1.00 98.94 445 THR A N 1
ATOM 3440 C CA . THR A 1 445 ? -1.737 6.704 0.384 1.00 98.94 445 THR A CA 1
ATOM 3441 C C . THR A 1 445 ? -2.102 5.887 -0.850 1.00 98.94 445 THR A C 1
ATOM 3443 O O . THR A 1 445 ? -1.610 6.165 -1.941 1.00 98.94 445 THR A O 1
ATOM 3446 N N . GLY A 1 446 ? -2.993 4.902 -0.714 1.00 98.69 446 GLY A N 1
ATOM 3447 C CA . GLY A 1 446 ? -3.499 4.125 -1.844 1.00 98.69 446 GLY A CA 1
ATOM 3448 C C . GLY A 1 446 ? -4.243 4.998 -2.851 1.00 98.69 446 GLY A C 1
ATOM 3449 O O . GLY A 1 446 ? -4.033 4.840 -4.051 1.00 98.69 446 GLY A O 1
ATOM 3450 N N . ILE A 1 447 ? -5.045 5.949 -2.367 1.00 98.94 447 ILE A N 1
ATOM 3451 C CA . ILE A 1 447 ? -5.762 6.925 -3.199 1.00 98.94 447 ILE A CA 1
ATOM 3452 C C . ILE A 1 447 ? -4.761 7.819 -3.941 1.00 98.94 447 ILE A C 1
ATOM 3454 O O . ILE A 1 447 ? -4.792 7.876 -5.169 1.00 98.94 447 ILE A O 1
ATOM 3458 N N . ALA A 1 448 ? -3.814 8.436 -3.228 1.00 98.88 448 ALA A N 1
ATOM 3459 C CA . ALA A 1 448 ? -2.831 9.346 -3.822 1.00 98.88 448 ALA A CA 1
ATOM 3460 C C . ALA A 1 448 ? -1.879 8.659 -4.821 1.00 98.88 448 ALA A C 1
ATOM 3462 O O . ALA A 1 448 ? -1.532 9.212 -5.868 1.00 98.88 448 ALA A O 1
ATOM 3463 N N . VAL A 1 449 ? -1.466 7.422 -4.531 1.00 98.81 449 VAL A N 1
ATOM 3464 C CA . VAL A 1 449 ? -0.631 6.633 -5.445 1.00 98.81 449 VAL A CA 1
ATOM 3465 C C . VAL A 1 449 ? -1.405 6.278 -6.711 1.00 98.81 449 VAL A C 1
ATOM 3467 O O . VAL A 1 449 ? -0.854 6.401 -7.805 1.00 98.81 449 VAL A O 1
ATOM 3470 N N . TRP A 1 450 ? -2.653 5.813 -6.596 1.00 98.62 450 TRP A N 1
ATOM 3471 C CA . TRP A 1 450 ? -3.441 5.444 -7.775 1.00 98.62 450 TRP A CA 1
ATOM 3472 C C . TRP A 1 450 ? -3.835 6.656 -8.614 1.00 98.62 450 TRP A C 1
ATOM 3474 O O . TRP A 1 450 ? -3.776 6.573 -9.840 1.00 98.62 450 TRP A O 1
ATOM 3484 N N . ASP A 1 451 ? -4.130 7.784 -7.973 1.00 98.75 451 ASP A N 1
ATOM 3485 C CA . ASP A 1 451 ? -4.282 9.070 -8.642 1.00 98.75 451 ASP A CA 1
ATOM 3486 C C . ASP A 1 451 ? -3.059 9.387 -9.519 1.00 98.75 451 ASP A C 1
ATOM 3488 O O . ASP A 1 451 ? -3.191 9.566 -10.729 1.00 98.75 451 ASP A O 1
ATOM 3492 N N . ALA A 1 452 ? -1.847 9.358 -8.951 1.00 98.75 452 ALA A N 1
ATOM 3493 C CA . ALA A 1 452 ? -0.628 9.618 -9.712 1.00 98.75 452 ALA A CA 1
ATOM 3494 C C . ALA A 1 452 ? -0.417 8.604 -10.851 1.00 98.75 452 ALA A C 1
ATOM 3496 O O . ALA A 1 452 ? -0.065 8.998 -11.966 1.00 98.75 452 ALA A O 1
ATOM 3497 N N . LYS A 1 453 ? -0.674 7.314 -10.596 1.00 98.69 453 LYS A N 1
ATOM 3498 C CA . LYS A 1 453 ? -0.513 6.240 -11.589 1.00 98.69 453 LYS A CA 1
ATOM 3499 C C . LYS A 1 453 ? -1.341 6.482 -12.834 1.00 98.69 453 LYS A C 1
ATOM 3501 O O . LYS A 1 453 ? -0.797 6.436 -13.935 1.00 98.69 453 LYS A O 1
ATOM 3506 N N . TYR A 1 454 ? -2.631 6.739 -12.665 1.00 98.38 454 TYR A N 1
ATOM 3507 C CA . TYR A 1 454 ? -3.543 6.877 -13.794 1.00 98.38 454 TYR A CA 1
ATOM 3508 C C . TYR A 1 454 ? -3.570 8.297 -14.369 1.00 98.38 454 TYR A C 1
ATOM 3510 O O . TYR A 1 454 ? -3.830 8.452 -15.559 1.00 98.38 454 TYR A O 1
ATOM 3518 N N . ALA A 1 455 ? -3.187 9.322 -13.596 1.00 98.06 455 ALA A N 1
ATOM 3519 C CA . ALA A 1 455 ? -2.974 10.670 -14.125 1.00 98.06 455 ALA A CA 1
ATOM 3520 C C . ALA A 1 455 ? -1.753 10.756 -15.056 1.00 98.06 455 ALA A C 1
ATOM 3522 O O . ALA A 1 455 ? -1.787 11.484 -16.048 1.00 98.06 455 ALA A O 1
ATOM 3523 N N . HIS A 1 456 ? -0.671 10.034 -14.739 1.00 98.06 456 HIS A N 1
ATOM 3524 C CA . HIS A 1 456 ? 0.559 10.044 -15.543 1.00 98.06 456 HIS A CA 1
ATOM 3525 C C . HIS A 1 456 ? 0.617 8.921 -16.585 1.00 98.06 456 HIS A C 1
ATOM 3527 O O . HIS A 1 456 ? 1.378 9.037 -17.546 1.00 98.06 456 HIS A O 1
ATOM 3533 N N . ASP A 1 457 ? -0.159 7.848 -16.396 1.00 97.88 457 ASP A N 1
ATOM 3534 C CA . ASP A 1 457 ? -0.234 6.660 -17.262 1.00 97.88 457 ASP A CA 1
ATOM 3535 C C . ASP A 1 457 ? 1.148 6.137 -17.688 1.00 97.88 457 ASP A C 1
ATOM 3537 O O . ASP A 1 457 ? 1.391 5.793 -18.842 1.00 97.88 457 ASP A O 1
ATOM 3541 N N . TYR A 1 458 ? 2.109 6.161 -16.764 1.00 98.62 458 TYR A N 1
ATOM 3542 C CA . TYR A 1 458 ? 3.523 6.068 -17.112 1.00 98.62 458 TYR A CA 1
ATOM 3543 C C . TYR A 1 458 ? 3.998 4.634 -17.391 1.00 98.62 458 TYR A C 1
ATOM 3545 O O . TYR A 1 458 ? 3.617 3.669 -16.714 1.00 98.62 458 TYR A O 1
ATOM 3553 N N . VAL A 1 459 ? 4.875 4.518 -18.389 1.00 98.44 459 VAL A N 1
ATOM 3554 C CA . VAL A 1 459 ? 5.466 3.268 -18.884 1.00 98.44 459 VAL A CA 1
ATOM 3555 C C . VAL A 1 459 ? 6.260 2.503 -17.811 1.00 98.44 459 VAL A C 1
ATOM 3557 O O . VAL A 1 459 ? 6.944 3.085 -16.973 1.00 98.44 459 VAL A O 1
ATOM 3560 N N . ARG A 1 460 ? 6.209 1.165 -17.859 1.00 98.31 460 ARG A N 1
ATOM 3561 C CA . ARG A 1 460 ? 6.999 0.266 -16.994 1.00 98.31 460 ARG A CA 1
ATOM 3562 C C . ARG A 1 460 ? 8.393 -0.012 -17.577 1.00 98.31 460 ARG A C 1
ATOM 3564 O O . ARG A 1 460 ? 8.528 -0.018 -18.803 1.00 98.31 460 ARG A O 1
ATOM 3571 N N . PRO A 1 461 ? 9.405 -0.354 -16.747 1.00 98.06 461 PRO A N 1
ATOM 3572 C CA . PRO A 1 461 ? 10.756 -0.631 -17.237 1.00 98.06 461 PRO A CA 1
ATOM 3573 C C . PRO A 1 461 ? 10.829 -1.709 -18.312 1.00 98.06 461 PRO A C 1
ATOM 3575 O O . PRO A 1 461 ? 11.568 -1.532 -19.270 1.00 98.06 461 PRO A O 1
ATOM 3578 N N . GLN A 1 462 ? 10.026 -2.773 -18.222 1.00 95.88 462 GLN A N 1
ATOM 3579 C CA . GLN A 1 462 ? 10.021 -3.822 -19.244 1.00 95.88 462 GLN A CA 1
ATOM 3580 C C . GLN A 1 462 ? 9.714 -3.278 -20.641 1.00 95.88 462 GLN A C 1
ATOM 3582 O O . GLN A 1 462 ? 10.462 -3.551 -21.574 1.00 95.88 462 GLN A O 1
ATOM 3587 N N . THR A 1 463 ? 8.668 -2.465 -20.789 1.00 96.06 463 THR A N 1
ATOM 3588 C CA . THR A 1 463 ? 8.332 -1.845 -22.077 1.00 96.06 463 THR A CA 1
ATOM 3589 C C . THR A 1 463 ? 9.403 -0.842 -22.507 1.00 96.06 463 THR A C 1
ATOM 3591 O O . THR A 1 463 ? 9.873 -0.890 -23.643 1.00 96.06 463 THR A O 1
ATOM 3594 N N . ALA A 1 464 ? 9.821 0.047 -21.602 1.00 98.19 464 ALA A N 1
ATOM 3595 C CA . ALA A 1 464 ? 10.761 1.121 -21.914 1.00 98.19 464 ALA A CA 1
ATOM 3596 C C . ALA A 1 464 ? 12.161 0.604 -22.287 1.00 98.19 464 ALA A C 1
ATOM 3598 O O . ALA A 1 464 ? 12.736 1.051 -23.274 1.00 98.19 464 ALA A O 1
ATOM 3599 N N . ILE A 1 465 ? 12.706 -0.359 -21.537 1.00 98.44 465 ILE A N 1
ATOM 3600 C CA . ILE A 1 465 ? 14.028 -0.956 -21.788 1.00 98.44 465 ILE A CA 1
ATOM 3601 C C . ILE A 1 465 ? 14.014 -1.720 -23.111 1.00 98.44 465 ILE A C 1
ATOM 3603 O O . ILE A 1 465 ? 14.900 -1.509 -23.937 1.00 98.44 465 ILE A O 1
ATOM 3607 N N . ARG A 1 466 ? 12.983 -2.540 -23.359 1.00 97.38 466 ARG A N 1
ATOM 3608 C CA . ARG A 1 466 ? 12.845 -3.257 -24.635 1.00 97.38 466 ARG A CA 1
ATOM 3609 C C . ARG A 1 466 ? 12.792 -2.306 -25.824 1.00 97.38 466 ARG A C 1
ATOM 3611 O O . ARG A 1 466 ? 13.419 -2.582 -26.837 1.00 97.38 466 ARG A O 1
ATOM 3618 N N . HIS A 1 467 ? 12.099 -1.177 -25.681 1.00 97.44 467 HIS A N 1
ATOM 3619 C CA . HIS A 1 467 ? 12.043 -0.144 -26.712 1.00 97.44 467 HIS A CA 1
ATOM 3620 C C . HIS A 1 467 ? 13.380 0.600 -26.891 1.00 97.44 467 HIS A C 1
ATOM 3622 O O . HIS A 1 467 ? 13.840 0.791 -28.012 1.00 97.44 467 HIS A O 1
ATOM 3628 N N . LEU A 1 468 ? 14.031 1.022 -25.800 1.00 98.31 468 LEU A N 1
ATOM 3629 C CA . LEU A 1 468 ? 15.293 1.776 -25.847 1.00 98.31 468 LEU A CA 1
ATOM 3630 C C . LEU A 1 468 ? 16.459 0.967 -26.432 1.00 98.31 468 LEU A C 1
ATOM 3632 O O . LEU A 1 468 ? 17.351 1.545 -27.062 1.00 98.31 468 LEU A O 1
ATOM 3636 N N . PHE A 1 469 ? 16.459 -0.345 -26.197 1.00 98.12 469 PHE A N 1
ATOM 3637 C CA . PHE A 1 469 ? 17.532 -1.266 -26.571 1.00 98.12 469 PHE A CA 1
ATOM 3638 C C . PHE A 1 469 ? 17.100 -2.293 -27.629 1.00 98.12 469 PHE A C 1
ATOM 3640 O O . PHE A 1 469 ? 17.731 -3.341 -27.763 1.00 98.12 469 PHE A O 1
ATOM 3647 N N . GLU A 1 470 ? 16.047 -2.005 -28.396 1.00 96.94 470 GLU A N 1
ATOM 3648 C CA . GLU A 1 470 ? 15.663 -2.812 -29.559 1.00 96.94 470 GLU A CA 1
ATOM 3649 C C . GLU A 1 470 ? 16.860 -2.973 -30.515 1.00 96.94 470 GLU A C 1
ATOM 3651 O O . GLU A 1 470 ? 17.624 -2.023 -30.731 1.00 96.94 470 GLU A O 1
ATOM 3656 N N . ASP A 1 471 ? 17.065 -4.193 -31.029 1.00 97.31 471 ASP A N 1
ATOM 3657 C CA . ASP A 1 471 ? 18.203 -4.585 -31.878 1.00 97.31 471 ASP A CA 1
ATOM 3658 C C . ASP A 1 471 ? 19.608 -4.317 -31.284 1.00 97.31 471 ASP A C 1
ATOM 3660 O O . ASP A 1 471 ? 20.618 -4.355 -31.996 1.00 97.31 471 ASP A O 1
ATOM 3664 N N . GLN A 1 472 ? 19.711 -4.057 -29.977 1.00 98.12 472 GLN A N 1
ATOM 3665 C CA . GLN A 1 472 ? 20.976 -3.839 -29.273 1.00 98.12 472 GLN A CA 1
ATOM 3666 C C . GLN A 1 472 ? 21.232 -4.947 -28.253 1.00 98.12 472 GLN A C 1
ATOM 3668 O O . GLN A 1 472 ? 20.322 -5.408 -27.571 1.00 98.12 472 GLN A O 1
ATOM 3673 N N . GLU A 1 473 ? 22.492 -5.354 -28.116 1.00 98.00 473 GLU A N 1
ATOM 3674 C CA . GLU A 1 473 ? 22.914 -6.268 -27.055 1.00 98.00 473 GLU A CA 1
ATOM 3675 C C . GLU A 1 473 ? 23.147 -5.503 -25.745 1.00 98.00 473 GLU A C 1
ATOM 3677 O O . GLU A 1 473 ? 23.851 -4.489 -25.718 1.00 98.00 473 GLU A O 1
ATOM 3682 N N . ILE A 1 474 ? 22.604 -6.024 -24.646 1.00 97.62 474 ILE A N 1
ATOM 3683 C CA . ILE A 1 474 ? 22.844 -5.549 -23.279 1.00 97.62 474 ILE A CA 1
ATOM 3684 C C . ILE A 1 474 ? 23.243 -6.721 -22.381 1.00 97.62 474 ILE A C 1
ATOM 3686 O O . ILE A 1 474 ? 22.962 -7.878 -22.685 1.00 97.62 474 ILE A O 1
ATOM 3690 N N . ILE A 1 475 ? 23.906 -6.432 -21.262 1.00 97.62 475 ILE A N 1
ATOM 3691 C CA . ILE A 1 475 ? 24.132 -7.423 -20.204 1.00 97.62 475 ILE A CA 1
ATOM 3692 C C . ILE A 1 475 ? 23.007 -7.259 -19.187 1.00 97.62 475 ILE A C 1
ATOM 3694 O O . ILE A 1 475 ? 22.781 -6.143 -18.728 1.00 97.62 475 ILE A O 1
ATOM 3698 N N . ALA A 1 476 ? 22.316 -8.340 -18.842 1.00 97.44 476 ALA A N 1
ATOM 3699 C CA . ALA A 1 476 ? 21.237 -8.347 -17.855 1.00 97.44 476 ALA A CA 1
ATOM 3700 C C . ALA A 1 476 ? 21.034 -9.758 -17.288 1.00 97.44 476 ALA A C 1
ATOM 3702 O O . ALA A 1 476 ? 21.569 -10.727 -17.834 1.00 97.44 476 ALA A O 1
ATOM 3703 N N . TRP A 1 477 ? 20.244 -9.886 -16.218 1.00 95.81 477 TRP A N 1
ATOM 3704 C CA . TRP A 1 477 ? 19.732 -11.186 -15.787 1.00 95.81 477 TRP A CA 1
ATOM 3705 C C . TRP A 1 477 ? 18.899 -11.804 -16.917 1.00 95.81 477 TRP A C 1
ATOM 3707 O O . TRP A 1 477 ? 17.919 -11.219 -17.375 1.00 95.81 477 TRP A O 1
ATOM 3717 N N . ALA A 1 478 ? 19.309 -12.981 -17.386 1.00 92.12 478 ALA A N 1
ATOM 3718 C CA . ALA A 1 478 ? 18.748 -13.626 -18.574 1.00 92.12 478 ALA A CA 1
ATOM 3719 C C . ALA A 1 478 ? 17.573 -14.571 -18.266 1.00 92.12 478 ALA A C 1
ATOM 3721 O O . ALA A 1 478 ? 17.133 -15.323 -19.138 1.00 92.12 478 ALA A O 1
ATOM 3722 N N . GLY A 1 479 ? 17.081 -14.554 -17.027 1.00 90.38 479 GLY A N 1
ATOM 3723 C CA . GLY A 1 479 ? 16.003 -15.408 -16.542 1.00 90.38 479 GLY A CA 1
ATOM 3724 C C . GLY A 1 479 ? 16.431 -16.434 -15.496 1.00 90.38 479 GLY A C 1
ATOM 3725 O O . GLY A 1 479 ? 17.627 -16.546 -15.194 1.00 90.38 479 GLY A O 1
ATOM 3726 N N . PRO A 1 480 ? 15.454 -17.182 -14.946 1.00 90.00 480 PRO A N 1
ATOM 3727 C CA . PRO A 1 480 ? 15.691 -18.185 -13.915 1.00 90.00 480 PRO A CA 1
ATOM 3728 C C . PRO A 1 480 ? 16.844 -19.114 -14.289 1.00 90.00 480 PRO A C 1
ATOM 3730 O O . PRO A 1 480 ? 16.883 -19.634 -15.406 1.00 90.00 480 PRO A O 1
ATOM 3733 N N . ASN A 1 481 ? 17.795 -19.299 -13.370 1.00 90.12 481 ASN A N 1
ATOM 3734 C CA . ASN A 1 481 ? 18.950 -20.198 -13.512 1.00 90.12 481 ASN A CA 1
ATOM 3735 C C . ASN A 1 481 ? 19.919 -19.875 -14.667 1.00 90.12 481 ASN A C 1
ATOM 3737 O O . ASN A 1 481 ? 20.827 -20.656 -14.951 1.00 90.12 481 ASN A O 1
ATOM 3741 N N . LYS A 1 482 ? 19.765 -18.730 -15.344 1.00 90.75 482 LYS A N 1
ATOM 3742 C CA . LYS A 1 482 ? 20.628 -18.328 -16.471 1.00 90.75 482 LYS A CA 1
ATOM 3743 C C . LYS A 1 482 ? 21.718 -17.336 -16.063 1.00 90.75 482 LYS A C 1
ATOM 3745 O O . LYS A 1 482 ? 22.696 -17.180 -16.798 1.00 90.75 482 LYS A O 1
ATOM 3750 N N . GLY A 1 483 ? 21.581 -16.700 -14.898 1.00 90.94 483 GLY A N 1
ATOM 3751 C CA . GLY A 1 483 ? 22.495 -15.661 -14.426 1.00 90.94 483 GLY A CA 1
ATOM 3752 C C . GLY A 1 483 ? 22.523 -14.443 -15.354 1.00 90.94 483 GLY A C 1
ATOM 3753 O O . GLY A 1 483 ? 21.621 -14.239 -16.169 1.00 90.94 483 GLY A O 1
ATOM 3754 N N . SER A 1 484 ? 23.563 -13.620 -15.232 1.00 95.06 484 SER A N 1
ATOM 3755 C CA . SER A 1 484 ? 23.757 -12.473 -16.124 1.00 95.06 484 SER A CA 1
ATOM 3756 C C . SER A 1 484 ? 24.374 -12.912 -17.452 1.00 95.06 484 SER A C 1
ATOM 3758 O O . SER A 1 484 ? 25.447 -13.517 -17.466 1.00 95.06 484 SER A O 1
ATOM 3760 N N . GLN A 1 485 ? 23.731 -12.575 -18.570 1.00 96.56 485 GLN A N 1
ATOM 3761 C CA . GLN A 1 485 ? 24.222 -12.878 -19.919 1.00 96.56 485 GLN A CA 1
ATOM 3762 C C . GLN A 1 485 ? 24.093 -11.666 -20.840 1.00 96.56 485 GLN A C 1
ATOM 3764 O O . GLN A 1 485 ? 23.402 -10.697 -20.529 1.00 96.56 485 GLN A O 1
ATOM 3769 N N . THR A 1 486 ? 24.766 -11.731 -21.988 1.00 97.81 486 THR A N 1
ATOM 3770 C CA . THR A 1 486 ? 24.495 -10.828 -23.107 1.00 97.81 486 THR A CA 1
ATOM 3771 C C . THR A 1 486 ? 23.218 -11.287 -23.807 1.00 97.81 486 THR A C 1
ATOM 3773 O O . THR A 1 486 ? 23.170 -12.407 -24.311 1.00 97.81 486 THR A O 1
ATOM 3776 N N . ILE A 1 487 ? 22.202 -10.427 -23.824 1.00 96.56 487 ILE A N 1
ATOM 3777 C CA . ILE A 1 487 ? 20.892 -10.664 -24.443 1.00 96.56 487 ILE A CA 1
ATOM 3778 C C . ILE A 1 487 ? 20.535 -9.495 -25.365 1.00 96.56 487 ILE A C 1
ATOM 3780 O O . ILE A 1 487 ? 21.075 -8.397 -25.208 1.00 96.56 487 ILE A O 1
ATOM 3784 N N . LEU A 1 488 ? 19.615 -9.702 -26.308 1.00 97.56 488 LEU A N 1
ATOM 3785 C CA . LEU A 1 488 ? 19.018 -8.577 -27.029 1.00 97.56 488 LEU A CA 1
ATOM 3786 C C . LEU A 1 488 ? 18.132 -7.774 -26.068 1.00 97.56 488 LEU A C 1
ATOM 3788 O O . LEU A 1 488 ? 17.430 -8.347 -25.237 1.00 97.56 488 LEU A O 1
ATOM 3792 N N . GLY A 1 489 ? 18.128 -6.447 -26.185 1.00 96.94 489 GLY A N 1
ATOM 3793 C CA . GLY A 1 489 ? 17.356 -5.575 -25.299 1.00 96.94 489 GLY A CA 1
ATOM 3794 C C . GLY A 1 489 ? 15.853 -5.846 -25.345 1.00 96.94 489 GLY A C 1
ATOM 3795 O O . GLY A 1 489 ? 15.189 -5.785 -24.313 1.00 96.94 489 GLY A O 1
ATOM 3796 N N . GLN A 1 490 ? 15.329 -6.247 -26.505 1.00 95.00 490 GLN A N 1
ATOM 3797 C CA . GLN A 1 490 ? 13.936 -6.681 -26.670 1.00 95.00 490 GLN A CA 1
ATOM 3798 C C . GLN A 1 490 ? 13.571 -7.955 -25.883 1.00 95.00 490 GLN A C 1
ATOM 3800 O O . GLN A 1 490 ? 12.392 -8.172 -25.598 1.00 95.00 490 GLN A O 1
ATOM 3805 N N . ASP A 1 491 ? 14.566 -8.748 -25.472 1.00 92.81 491 ASP A N 1
ATOM 3806 C CA . ASP A 1 491 ? 14.385 -9.962 -24.669 1.00 92.81 491 ASP A CA 1
ATOM 3807 C C . ASP A 1 491 ? 14.517 -9.687 -23.161 1.00 92.81 491 ASP A C 1
ATOM 3809 O O . ASP A 1 491 ? 14.269 -10.576 -22.346 1.00 92.81 491 ASP A O 1
ATOM 3813 N N . TRP A 1 492 ? 14.874 -8.458 -22.761 1.00 95.38 492 TRP A N 1
ATOM 3814 C CA . TRP A 1 492 ? 15.033 -8.091 -21.353 1.00 95.38 492 TRP A CA 1
ATOM 3815 C C . TRP A 1 492 ? 13.761 -8.363 -20.546 1.00 95.38 492 TRP A C 1
ATOM 3817 O O . TRP A 1 492 ? 12.641 -8.112 -21.008 1.00 95.38 492 TRP A O 1
ATOM 3827 N N . GLN A 1 493 ? 13.926 -8.842 -19.316 1.00 92.56 493 GLN A N 1
ATOM 3828 C CA . GLN A 1 493 ? 12.828 -9.082 -18.388 1.00 92.56 493 GLN A CA 1
ATOM 3829 C C . GLN A 1 493 ? 13.207 -8.689 -16.950 1.00 92.56 493 GLN A C 1
ATOM 3831 O O . GLN A 1 493 ? 14.381 -8.787 -16.581 1.00 92.56 493 GLN A O 1
ATOM 3836 N N . PRO A 1 494 ? 12.228 -8.246 -16.140 1.00 94.69 494 PRO A N 1
ATOM 3837 C CA . PRO A 1 494 ? 12.435 -7.955 -14.722 1.00 94.69 494 PRO A CA 1
ATOM 3838 C C . PRO A 1 494 ? 12.773 -9.227 -13.930 1.00 94.69 494 PRO A C 1
ATOM 3840 O O . PRO A 1 494 ? 12.387 -10.325 -14.328 1.00 94.69 494 PRO A O 1
ATOM 3843 N N . TYR A 1 495 ? 13.455 -9.080 -12.790 1.00 94.69 495 TYR A N 1
ATOM 3844 C CA . TYR A 1 495 ? 13.706 -10.189 -11.864 1.00 94.69 495 TYR A CA 1
ATOM 3845 C C . TYR A 1 495 ? 12.434 -10.489 -11.060 1.00 94.69 495 TYR A C 1
ATOM 3847 O O . TYR A 1 495 ? 12.178 -9.872 -10.025 1.00 94.69 495 TYR A O 1
ATOM 3855 N N . GLN A 1 496 ? 11.603 -11.384 -11.594 1.00 88.62 496 GLN A N 1
ATOM 3856 C CA . GLN A 1 496 ? 10.328 -11.820 -11.023 1.00 88.62 496 GLN A CA 1
ATOM 3857 C C . GLN A 1 496 ? 10.036 -13.277 -11.407 1.00 88.62 496 GLN A C 1
ATOM 3859 O O . GLN A 1 496 ? 10.572 -13.781 -12.399 1.00 88.62 496 GLN A O 1
ATOM 3864 N N . ASP A 1 497 ? 9.130 -13.926 -10.675 1.00 81.50 497 ASP A N 1
ATOM 3865 C CA . ASP A 1 497 ? 8.486 -15.161 -11.128 1.00 81.50 497 ASP A CA 1
ATOM 3866 C C . ASP A 1 497 ? 7.784 -14.907 -12.472 1.00 81.50 497 ASP A C 1
ATOM 3868 O O . ASP A 1 497 ? 7.009 -13.961 -12.627 1.00 81.50 497 ASP A O 1
ATOM 3872 N N . VAL A 1 498 ? 8.045 -15.766 -13.456 1.00 76.25 498 VAL A N 1
ATOM 3873 C CA . VAL A 1 498 ? 7.544 -15.620 -14.833 1.00 76.25 498 VAL A CA 1
ATOM 3874 C C . VAL A 1 498 ? 6.019 -15.736 -14.959 1.00 76.25 498 VAL A C 1
ATOM 3876 O O . VAL A 1 498 ? 5.462 -15.356 -15.988 1.00 76.25 498 VAL A O 1
ATOM 3879 N N . THR A 1 499 ? 5.336 -16.238 -13.930 1.00 72.62 499 THR A N 1
ATOM 3880 C CA . THR A 1 499 ? 3.870 -16.342 -13.831 1.00 72.62 499 THR A CA 1
ATOM 3881 C C . THR A 1 499 ? 3.255 -15.333 -12.856 1.00 72.62 499 THR A C 1
ATOM 3883 O O . THR A 1 499 ? 2.043 -15.113 -12.879 1.00 72.62 499 THR A O 1
ATOM 3886 N N . PHE A 1 500 ? 4.079 -14.662 -12.046 1.00 70.62 500 PHE A N 1
ATOM 3887 C CA . PHE A 1 500 ? 3.690 -13.595 -11.121 1.00 70.62 500 PHE A CA 1
ATOM 3888 C C . PHE A 1 500 ? 4.555 -12.351 -11.376 1.00 70.62 500 PHE A C 1
ATOM 3890 O O . PHE A 1 500 ? 5.503 -12.034 -10.657 1.00 70.62 500 PHE A O 1
ATOM 3897 N N . VAL A 1 501 ? 4.234 -11.664 -12.475 1.00 70.62 501 VAL A N 1
ATOM 3898 C CA . VAL A 1 501 ? 5.098 -10.634 -13.069 1.00 70.62 501 VAL A CA 1
ATOM 3899 C C . VAL A 1 501 ? 4.690 -9.202 -12.696 1.00 70.62 501 VAL A C 1
ATOM 3901 O O . VAL A 1 501 ? 3.883 -8.961 -11.799 1.00 70.62 501 VAL A O 1
ATOM 3904 N N . THR A 1 502 ? 5.281 -8.227 -13.392 1.00 78.88 502 THR A N 1
ATOM 3905 C CA . THR A 1 502 ? 5.107 -6.781 -13.213 1.00 78.88 502 THR A CA 1
ATOM 3906 C C . THR A 1 502 ? 3.636 -6.427 -13.007 1.00 78.88 502 THR A C 1
ATOM 3908 O O . THR A 1 502 ? 2.831 -6.780 -13.860 1.00 78.88 502 THR A O 1
ATOM 3911 N N . PRO A 1 503 ? 3.255 -5.728 -11.925 1.00 85.62 503 PRO A N 1
ATOM 3912 C CA . PRO A 1 503 ? 1.846 -5.518 -11.599 1.00 85.62 503 PRO A CA 1
ATOM 3913 C C . PRO A 1 503 ? 1.052 -4.767 -12.679 1.00 85.62 503 PRO A C 1
ATOM 3915 O O . PRO A 1 503 ? 1.580 -3.859 -13.327 1.00 85.62 503 PRO A O 1
ATOM 3918 N N . ALA A 1 504 ? -0.232 -5.111 -12.819 1.00 93.25 504 ALA A N 1
ATOM 3919 C CA . ALA A 1 504 ? -1.134 -4.633 -13.871 1.00 93.25 504 ALA A CA 1
ATOM 3920 C C . ALA A 1 504 ? -1.666 -3.200 -13.637 1.00 93.25 504 ALA A C 1
ATOM 3922 O O . ALA A 1 504 ? -2.866 -2.955 -13.539 1.00 93.25 504 ALA A O 1
ATOM 3923 N N . PHE A 1 505 ? -0.747 -2.248 -13.496 1.00 95.25 505 PHE A N 1
ATOM 3924 C CA . PHE A 1 505 ? -1.030 -0.818 -13.366 1.00 95.25 505 PHE A CA 1
ATOM 3925 C C . PHE A 1 505 ? 0.205 0.023 -13.745 1.00 95.25 505 PHE A C 1
ATOM 3927 O O . PHE A 1 505 ? 1.335 -0.493 -13.667 1.00 95.25 505 PHE A O 1
ATOM 3934 N N . PRO A 1 506 ? 0.021 1.315 -14.092 1.00 98.12 506 PRO A N 1
ATOM 3935 C CA . PRO A 1 506 ? 1.110 2.224 -14.449 1.00 98.12 506 PRO A CA 1
ATOM 3936 C C . PRO A 1 506 ? 2.232 2.315 -13.408 1.00 98.12 506 PRO A C 1
ATOM 3938 O O . PRO A 1 506 ? 2.062 2.008 -12.222 1.00 98.12 506 PRO A O 1
ATOM 3941 N N . GLU A 1 507 ? 3.416 2.723 -13.859 1.00 98.19 507 GLU A N 1
ATOM 3942 C CA . GLU A 1 507 ? 4.638 2.717 -13.049 1.00 98.19 507 GLU A CA 1
ATOM 3943 C C . GLU A 1 507 ? 4.611 3.776 -11.941 1.00 98.19 507 GLU A C 1
ATOM 3945 O O . GLU A 1 507 ? 4.876 3.456 -10.784 1.00 98.19 507 GLU A O 1
ATOM 3950 N N . TYR A 1 508 ? 4.225 5.007 -12.257 1.00 98.31 508 TYR A N 1
ATOM 3951 C CA . TYR A 1 508 ? 4.605 6.152 -11.440 1.00 98.31 508 TYR A CA 1
ATOM 3952 C C . TYR A 1 508 ? 3.469 6.674 -10.547 1.00 98.31 508 TYR A C 1
ATOM 3954 O O . TYR A 1 508 ? 2.451 7.107 -11.063 1.00 98.31 508 TYR A O 1
ATOM 3962 N N . THR A 1 509 ? 3.592 6.714 -9.220 1.00 98.50 509 THR A N 1
ATOM 3963 C CA . THR A 1 509 ? 4.746 6.318 -8.389 1.00 98.50 509 THR A CA 1
ATOM 3964 C C . THR A 1 509 ? 4.642 4.876 -7.883 1.00 98.50 509 THR A C 1
ATOM 3966 O O . THR A 1 509 ? 3.624 4.199 -8.045 1.00 98.50 509 THR A O 1
ATOM 3969 N N . SER A 1 510 ? 5.704 4.372 -7.254 1.00 98.44 510 SER A N 1
ATOM 3970 C CA . SER A 1 510 ? 5.721 3.069 -6.586 1.00 98.44 510 SER A CA 1
ATOM 3971 C C . SER A 1 510 ? 4.785 3.048 -5.375 1.00 98.44 510 SER A C 1
ATOM 3973 O O . SER A 1 510 ? 5.000 3.757 -4.391 1.00 98.44 510 SER A O 1
ATOM 3975 N N . GLY A 1 511 ? 3.780 2.165 -5.416 1.00 97.06 511 GLY A N 1
ATOM 3976 C CA . GLY A 1 511 ? 2.886 1.940 -4.279 1.00 97.06 511 GLY A CA 1
ATOM 3977 C C . GLY A 1 511 ? 3.606 1.349 -3.070 1.00 97.06 511 GLY A C 1
ATOM 3978 O O . GLY A 1 511 ? 3.363 1.800 -1.962 1.00 97.06 511 GLY A O 1
ATOM 3979 N N . HIS A 1 512 ? 4.552 0.421 -3.270 1.00 96.94 512 HIS A N 1
ATOM 3980 C CA . HIS A 1 512 ? 5.346 -0.133 -2.160 1.00 96.94 512 HIS A CA 1
ATOM 3981 C C . HIS A 1 512 ? 6.104 0.973 -1.425 1.00 96.94 512 HIS A C 1
ATOM 3983 O O . HIS A 1 512 ? 6.093 1.017 -0.199 1.00 96.94 512 HIS A O 1
ATOM 3989 N N . SER A 1 513 ? 6.710 1.895 -2.173 1.00 98.62 513 SER A N 1
ATOM 3990 C CA . SER A 1 513 ? 7.455 3.022 -1.614 1.00 98.62 513 SER A CA 1
ATOM 3991 C C . SER A 1 513 ? 6.542 3.967 -0.831 1.00 98.62 513 SER A C 1
ATOM 3993 O O . SER A 1 513 ? 6.887 4.353 0.283 1.00 98.62 513 SER A O 1
ATOM 3995 N N . GLY A 1 514 ? 5.365 4.287 -1.384 1.00 98.69 514 GLY A N 1
ATOM 3996 C CA . GLY A 1 514 ? 4.354 5.108 -0.716 1.00 98.69 514 GLY A CA 1
ATOM 3997 C C . GLY A 1 514 ? 3.829 4.470 0.566 1.00 98.69 514 GLY A C 1
ATOM 3998 O O . GLY A 1 514 ? 3.959 5.061 1.634 1.00 98.69 514 GLY A O 1
ATOM 3999 N N . PHE A 1 515 ? 3.292 3.248 0.488 1.00 98.75 515 PHE A N 1
ATOM 4000 C CA . PHE A 1 515 ? 2.746 2.539 1.651 1.00 98.75 515 PHE A CA 1
ATOM 4001 C C . PHE A 1 515 ? 3.778 2.383 2.766 1.00 98.75 515 PHE A C 1
ATOM 4003 O O . PHE A 1 515 ? 3.456 2.585 3.932 1.00 98.75 515 PHE A O 1
ATOM 4010 N N . SER A 1 516 ? 5.026 2.086 2.404 1.00 98.75 516 SER A N 1
ATOM 4011 C CA . SER A 1 516 ? 6.086 1.865 3.381 1.00 98.75 516 SER A CA 1
ATOM 4012 C C . SER A 1 516 ? 6.488 3.126 4.128 1.00 98.75 516 SER A C 1
ATOM 4014 O O . SER A 1 516 ? 6.637 3.100 5.346 1.00 98.75 516 SER A O 1
ATOM 401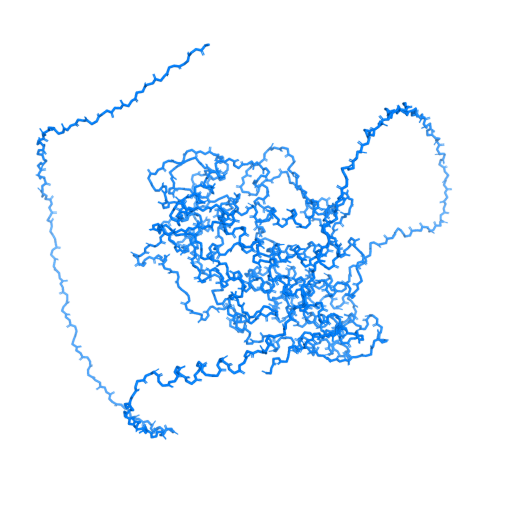6 N N . PHE A 1 517 ? 6.633 4.247 3.420 1.00 98.81 517 PHE A N 1
ATOM 4017 C CA . PHE A 1 517 ? 6.938 5.520 4.072 1.00 98.81 517 PHE A CA 1
ATOM 4018 C C . PHE A 1 517 ? 5.746 6.039 4.876 1.00 98.81 517 PHE A C 1
ATOM 4020 O O . PHE A 1 517 ? 5.948 6.594 5.953 1.00 98.81 517 PHE A O 1
ATOM 4027 N N . ALA A 1 518 ? 4.514 5.800 4.418 1.00 98.94 518 ALA A N 1
ATOM 4028 C CA . ALA A 1 518 ? 3.325 6.136 5.189 1.00 98.94 518 ALA A CA 1
ATOM 4029 C C . ALA A 1 518 ? 3.251 5.346 6.507 1.00 98.94 518 ALA A C 1
ATOM 4031 O O . ALA A 1 518 ? 3.024 5.923 7.570 1.00 98.94 518 ALA A O 1
ATOM 4032 N N . ALA A 1 519 ? 3.502 4.035 6.447 1.00 98.88 519 ALA A N 1
ATOM 4033 C CA . ALA A 1 519 ? 3.505 3.170 7.618 1.00 98.88 519 ALA A CA 1
ATOM 4034 C C . ALA A 1 519 ? 4.627 3.525 8.601 1.00 98.88 519 ALA A C 1
ATOM 4036 O O . ALA A 1 519 ? 4.343 3.701 9.781 1.00 98.88 519 ALA A O 1
ATOM 4037 N N . ALA A 1 520 ? 5.869 3.696 8.130 1.00 98.81 520 ALA A N 1
ATOM 4038 C CA . ALA A 1 520 ? 6.988 4.096 8.986 1.00 98.81 520 ALA A CA 1
ATOM 4039 C C . ALA A 1 520 ? 6.712 5.428 9.701 1.00 98.81 520 ALA A C 1
ATOM 4041 O O . ALA A 1 520 ? 6.905 5.513 10.911 1.00 98.81 520 ALA A O 1
ATOM 4042 N N . THR A 1 521 ? 6.171 6.417 8.977 1.00 98.88 521 THR A N 1
ATOM 4043 C CA . THR A 1 521 ? 5.804 7.730 9.534 1.00 98.88 521 THR A CA 1
ATOM 4044 C C . THR A 1 521 ? 4.801 7.597 10.680 1.00 98.88 521 THR A C 1
ATOM 4046 O O . THR A 1 521 ? 5.019 8.138 11.761 1.00 98.88 521 THR A O 1
ATOM 4049 N N . VAL A 1 522 ? 3.694 6.877 10.468 1.00 98.75 522 VAL A N 1
ATOM 4050 C CA . VAL A 1 522 ? 2.641 6.759 11.489 1.00 98.75 522 VAL A CA 1
ATOM 4051 C C . VAL A 1 522 ? 3.065 5.870 12.649 1.00 98.75 522 VAL A C 1
ATOM 4053 O O . VAL A 1 522 ? 2.763 6.192 13.796 1.00 98.75 522 VAL A O 1
ATOM 4056 N N . LEU A 1 523 ? 3.748 4.759 12.372 1.00 98.69 523 LEU A N 1
ATOM 4057 C CA . LEU A 1 523 ? 4.191 3.846 13.418 1.00 98.69 523 LEU A CA 1
ATOM 4058 C C . LEU A 1 523 ? 5.223 4.520 14.321 1.00 98.69 523 LEU A C 1
ATOM 4060 O O . LEU A 1 523 ? 5.044 4.464 15.530 1.00 98.69 523 LEU A O 1
ATOM 4064 N N . GLU A 1 524 ? 6.213 5.232 13.775 1.00 98.56 524 GLU A N 1
ATOM 4065 C CA . GLU A 1 524 ? 7.152 6.016 14.590 1.00 98.56 524 GLU A CA 1
ATOM 4066 C C . GLU A 1 524 ? 6.428 7.101 15.396 1.00 98.56 524 GLU A C 1
ATOM 4068 O O . GLU A 1 524 ? 6.672 7.246 16.595 1.00 98.56 524 GLU A O 1
ATOM 4073 N N . ALA A 1 525 ? 5.520 7.855 14.765 1.00 98.19 525 ALA A N 1
ATOM 4074 C CA . ALA A 1 525 ? 4.772 8.905 15.450 1.00 98.19 525 ALA A CA 1
ATOM 4075 C C . ALA A 1 525 ? 3.926 8.351 16.610 1.00 98.19 525 ALA A C 1
ATOM 4077 O O . ALA A 1 525 ? 3.795 9.005 17.646 1.00 98.19 525 ALA A O 1
ATOM 4078 N N . TYR A 1 526 ? 3.379 7.143 16.450 1.00 97.81 526 TYR A N 1
ATOM 4079 C CA . TYR A 1 526 ? 2.560 6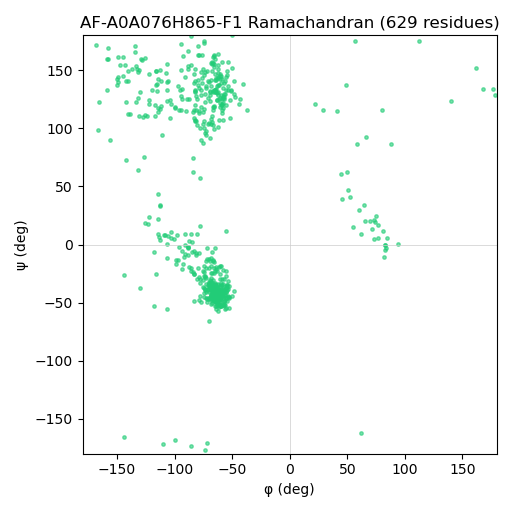.486 17.460 1.00 97.81 526 TYR A CA 1
ATOM 4080 C C . TYR A 1 526 ? 3.386 5.874 18.596 1.00 97.81 526 TYR A C 1
ATOM 4082 O O . TYR A 1 526 ? 3.083 6.098 19.768 1.00 97.81 526 TYR A O 1
ATOM 4090 N N . THR A 1 527 ? 4.426 5.106 18.267 1.00 96.19 527 THR A N 1
ATOM 4091 C CA . THR A 1 527 ? 5.269 4.419 19.258 1.00 96.19 527 THR A CA 1
ATOM 4092 C C . THR A 1 527 ? 6.229 5.377 19.966 1.00 96.19 527 THR A C 1
ATOM 4094 O O . THR A 1 527 ? 6.709 5.080 21.060 1.00 96.19 527 THR A O 1
ATOM 4097 N N . GLY A 1 528 ? 6.539 6.520 19.347 1.00 96.94 528 GLY A N 1
ATOM 4098 C CA . GLY A 1 528 ? 7.609 7.421 19.771 1.00 96.94 528 GLY A CA 1
ATOM 4099 C C . GLY A 1 528 ? 9.013 6.867 19.501 1.00 96.94 528 GLY A C 1
ATOM 4100 O O . GLY A 1 528 ? 9.983 7.378 20.065 1.00 96.94 528 GLY A O 1
ATOM 4101 N N . SER A 1 529 ? 9.132 5.812 18.688 1.00 96.50 529 SER A N 1
ATOM 4102 C CA . SER A 1 529 ? 10.398 5.166 18.343 1.00 96.50 529 SER A CA 1
ATOM 4103 C C . SER A 1 529 ? 10.358 4.550 16.949 1.00 96.50 529 SER A C 1
ATOM 4105 O O . SER A 1 529 ? 9.413 3.855 16.583 1.00 96.50 529 SER A O 1
ATOM 4107 N N . ASP A 1 530 ? 11.436 4.725 16.193 1.00 96.81 530 ASP A N 1
ATOM 4108 C CA . ASP A 1 530 ? 11.617 4.068 14.905 1.00 96.81 530 ASP A CA 1
ATOM 4109 C C . ASP A 1 530 ? 12.280 2.689 15.015 1.00 96.81 530 ASP A C 1
ATOM 4111 O O . ASP A 1 530 ? 12.432 2.028 13.994 1.00 96.81 530 ASP A O 1
ATOM 4115 N N . VAL A 1 531 ? 12.669 2.227 16.210 1.00 97.44 531 VAL A N 1
ATOM 4116 C CA . VAL A 1 531 ? 13.362 0.943 16.385 1.00 97.44 531 VAL A CA 1
ATOM 4117 C C . VAL A 1 531 ? 12.449 -0.199 15.954 1.00 97.44 531 VAL A C 1
ATOM 4119 O O . VAL A 1 531 ? 11.353 -0.368 16.494 1.00 97.44 531 VAL A O 1
ATOM 4122 N N . LEU A 1 532 ? 12.931 -1.021 15.021 1.00 95.44 532 LEU A N 1
ATOM 4123 C CA . LEU A 1 532 ? 12.258 -2.234 14.565 1.00 95.44 532 LEU A CA 1
ATOM 4124 C C . LEU A 1 532 ? 12.968 -3.480 15.111 1.00 95.44 532 LEU A C 1
ATOM 4126 O O . LEU A 1 532 ? 12.347 -4.251 15.839 1.00 95.44 532 LEU A O 1
ATOM 4130 N N . PHE A 1 533 ? 14.273 -3.620 14.859 1.00 94.75 533 PHE A N 1
ATOM 4131 C CA . PHE A 1 533 ? 15.096 -4.719 15.373 1.00 94.75 533 PHE A CA 1
ATOM 4132 C C . PHE A 1 533 ? 15.906 -4.301 16.609 1.00 94.75 533 PHE A C 1
ATOM 4134 O O . PHE A 1 533 ? 16.779 -3.437 16.533 1.00 94.75 533 PHE A O 1
ATOM 4141 N N . ASP A 1 534 ? 15.659 -4.961 17.745 1.00 92.44 534 ASP A N 1
ATOM 4142 C CA . ASP A 1 534 ? 16.401 -4.779 19.007 1.00 92.44 534 ASP A CA 1
ATOM 4143 C C . ASP A 1 534 ? 17.353 -5.950 19.338 1.00 92.44 534 ASP A C 1
ATOM 4145 O O . ASP A 1 534 ? 18.056 -5.938 20.352 1.00 92.44 534 ASP A O 1
ATOM 4149 N N . GLY A 1 535 ? 17.399 -6.964 18.469 1.00 91.81 535 GLY A N 1
ATOM 4150 C CA . GLY A 1 535 ? 18.251 -8.141 18.615 1.00 91.81 535 GLY A CA 1
ATOM 4151 C C . GLY A 1 535 ? 17.712 -9.251 19.518 1.00 91.81 535 GLY A C 1
ATOM 4152 O O . GLY A 1 535 ? 18.399 -10.264 19.663 1.00 91.81 535 GLY A O 1
ATOM 4153 N N . HIS A 1 536 ? 16.529 -9.106 20.123 1.00 90.62 536 HIS A N 1
ATOM 4154 C CA . HIS A 1 536 ? 15.980 -10.136 21.015 1.00 90.62 536 HIS A CA 1
ATOM 4155 C C . HIS A 1 536 ? 14.460 -10.319 20.965 1.00 90.62 536 HIS A C 1
ATOM 4157 O O . HIS A 1 536 ? 13.986 -11.406 21.300 1.00 90.62 536 HIS A O 1
ATOM 4163 N N . SER A 1 537 ? 13.694 -9.294 20.593 1.00 90.31 537 SER A N 1
ATOM 4164 C CA . SER A 1 537 ? 12.236 -9.361 20.552 1.00 90.31 537 SER A CA 1
ATOM 4165 C C . SER A 1 537 ? 11.775 -10.206 19.377 1.00 90.31 537 SER A C 1
ATOM 4167 O O . SER A 1 537 ? 12.279 -10.072 18.261 1.00 90.31 537 SER A O 1
ATOM 4169 N N . ARG A 1 538 ? 10.818 -11.092 19.650 1.00 87.94 538 ARG A N 1
ATOM 4170 C CA . ARG A 1 538 ? 10.232 -11.988 18.656 1.00 87.94 538 ARG A CA 1
ATOM 4171 C C . ARG A 1 538 ? 8.822 -11.534 18.307 1.00 87.94 538 ARG A C 1
ATOM 4173 O O . ARG A 1 538 ? 8.087 -11.098 19.192 1.00 87.94 538 ARG A O 1
ATOM 4180 N N . GLY A 1 539 ? 8.494 -11.619 17.025 1.00 83.44 539 GLY A N 1
ATOM 4181 C CA . GLY A 1 539 ? 7.194 -11.269 16.480 1.00 83.44 539 GLY A CA 1
ATOM 4182 C C . GLY A 1 539 ? 6.124 -12.281 16.863 1.00 83.44 539 GLY A C 1
ATOM 4183 O O . GLY A 1 539 ? 6.333 -13.170 17.690 1.00 83.44 539 GLY A O 1
ATOM 4184 N N . VAL A 1 540 ? 4.949 -12.150 16.266 1.00 80.69 540 VAL A N 1
ATOM 4185 C CA . VAL A 1 540 ? 3.814 -13.047 16.537 1.00 80.69 540 VAL A CA 1
ATOM 4186 C C . VAL A 1 540 ? 3.747 -14.235 15.581 1.00 80.69 540 VAL A C 1
ATOM 4188 O O . VAL A 1 540 ? 3.056 -15.213 15.881 1.00 80.69 540 VAL A O 1
ATOM 4191 N N . GLN A 1 541 ? 4.461 -14.157 14.457 1.00 72.44 541 GLN A N 1
ATOM 4192 C CA . GLN A 1 541 ? 4.491 -15.170 13.405 1.00 72.44 541 GLN A CA 1
ATOM 4193 C C . GLN A 1 541 ? 5.815 -15.947 13.402 1.00 72.44 541 GLN A C 1
ATOM 4195 O O . GLN A 1 541 ? 6.839 -15.477 13.895 1.00 72.44 541 GLN A O 1
ATOM 4200 N N . ASP A 1 542 ? 5.731 -17.156 12.860 1.00 77.00 542 ASP A N 1
ATOM 4201 C CA . ASP A 1 542 ? 6.837 -18.036 12.487 1.00 77.00 542 ASP A CA 1
ATOM 4202 C C . ASP A 1 542 ? 6.814 -18.084 10.948 1.00 77.00 542 ASP A C 1
ATOM 4204 O O . ASP A 1 542 ? 5.969 -18.754 10.346 1.00 77.00 542 ASP A O 1
ATOM 4208 N N . LEU A 1 543 ? 7.609 -17.213 10.328 1.00 71.00 543 LEU A N 1
ATOM 4209 C CA . LEU A 1 543 ? 7.680 -16.963 8.890 1.00 71.00 543 LEU A CA 1
ATOM 4210 C C . LEU A 1 543 ? 8.532 -18.015 8.175 1.00 71.00 543 LEU A C 1
ATOM 4212 O O . LEU A 1 543 ? 8.276 -18.275 6.997 1.00 71.00 543 LEU A O 1
ATOM 4216 N N . ASP A 1 544 ? 9.529 -18.600 8.848 1.00 69.25 544 ASP A N 1
ATOM 4217 C CA . ASP A 1 544 ? 10.397 -19.643 8.284 1.00 69.25 544 ASP A CA 1
ATOM 4218 C C . ASP A 1 544 ? 9.885 -21.077 8.543 1.00 69.25 544 ASP A C 1
ATOM 4220 O O . ASP A 1 544 ? 10.315 -22.030 7.885 1.00 69.25 544 ASP A O 1
ATOM 4224 N N . GLY A 1 545 ? 8.883 -21.228 9.411 1.00 72.06 545 GLY A N 1
ATOM 4225 C CA . GLY A 1 545 ? 8.213 -22.487 9.709 1.00 72.06 545 GLY A CA 1
ATOM 4226 C C . GLY A 1 545 ? 9.055 -23.437 10.558 1.00 72.06 545 GLY A C 1
ATOM 4227 O O . GLY A 1 545 ? 8.791 -24.649 10.545 1.00 72.06 545 GLY A O 1
ATOM 4228 N N . ASP A 1 546 ? 10.073 -22.932 11.260 1.00 75.69 546 ASP A N 1
ATOM 4229 C CA . ASP A 1 546 ? 10.976 -23.736 12.084 1.00 75.69 546 ASP A CA 1
ATOM 4230 C C . ASP A 1 546 ? 10.375 -24.130 13.450 1.00 75.69 546 ASP A C 1
ATOM 4232 O O . ASP A 1 546 ? 10.913 -24.997 14.155 1.00 75.69 546 ASP A O 1
ATOM 4236 N N . GLY A 1 547 ? 9.199 -23.588 13.778 1.00 79.12 547 GLY A N 1
ATOM 4237 C CA . GLY A 1 547 ? 8.475 -23.809 15.023 1.00 79.12 547 GLY A CA 1
ATOM 4238 C C . GLY A 1 547 ? 8.760 -22.764 16.103 1.00 79.12 547 GLY A C 1
ATOM 4239 O O . GLY A 1 547 ? 8.189 -22.873 17.194 1.00 79.12 547 GLY A O 1
ATOM 4240 N N . GLU A 1 548 ? 9.601 -21.767 15.829 1.00 82.75 548 GLU A N 1
ATOM 4241 C CA . GLU A 1 548 ? 9.921 -20.637 16.693 1.00 82.75 548 GLU A CA 1
ATOM 4242 C C . GLU A 1 548 ? 9.470 -19.315 16.049 1.00 82.75 548 GLU A C 1
ATOM 4244 O O . GLU A 1 548 ? 9.445 -19.138 14.842 1.00 82.75 548 GLU A O 1
ATOM 4249 N N . ARG A 1 549 ? 9.097 -18.330 16.869 1.00 85.19 549 ARG A N 1
ATOM 4250 C CA . ARG A 1 549 ? 8.707 -17.005 16.350 1.00 85.19 549 ARG A CA 1
ATOM 4251 C C . ARG A 1 549 ? 9.916 -16.230 15.858 1.00 85.19 549 ARG A C 1
ATOM 4253 O O . ARG A 1 549 ? 10.888 -16.135 16.603 1.00 85.19 549 ARG A O 1
ATOM 4260 N N . ASP A 1 550 ? 9.836 -15.571 14.716 1.00 84.88 550 ASP A N 1
ATOM 4261 C CA . ASP A 1 550 ? 10.962 -14.800 14.182 1.00 84.88 550 ASP A CA 1
ATOM 4262 C C . ASP A 1 550 ? 11.333 -13.584 15.022 1.00 84.88 550 ASP A C 1
ATOM 4264 O O . ASP A 1 550 ? 10.515 -13.029 15.752 1.00 84.88 550 ASP A O 1
ATOM 4268 N N . LEU A 1 551 ? 12.583 -13.132 14.896 1.00 90.50 551 LEU A N 1
ATOM 4269 C CA . LEU A 1 551 ? 12.998 -11.843 15.445 1.00 90.50 551 LEU A CA 1
ATOM 4270 C C . LEU A 1 551 ? 12.339 -10.699 14.665 1.00 90.50 551 LEU A C 1
ATOM 4272 O O . LEU A 1 551 ? 12.414 -10.648 13.439 1.00 90.50 551 LEU A O 1
ATOM 4276 N N . ILE A 1 552 ? 11.761 -9.736 15.384 1.00 91.75 552 ILE A N 1
ATOM 4277 C CA . ILE A 1 552 ? 11.121 -8.564 14.772 1.00 91.75 552 ILE A CA 1
ATOM 4278 C C . ILE A 1 552 ? 12.164 -7.782 13.983 1.00 91.75 552 ILE A C 1
ATOM 4280 O O . ILE A 1 552 ? 13.178 -7.377 14.539 1.00 91.75 552 ILE A O 1
ATOM 4284 N N . GLY A 1 553 ? 11.908 -7.526 12.701 1.00 91.44 553 GLY A N 1
ATOM 4285 C CA . GLY A 1 553 ? 12.836 -6.772 11.862 1.00 91.44 553 GLY A CA 1
ATOM 4286 C C . GLY A 1 553 ? 14.053 -7.570 11.395 1.00 91.44 553 GLY A C 1
ATOM 4287 O O . GLY A 1 553 ? 15.027 -6.963 10.953 1.00 91.44 553 GLY A O 1
ATOM 4288 N N . ALA A 1 554 ? 14.019 -8.901 11.469 1.00 92.38 554 ALA A N 1
ATOM 4289 C CA . ALA A 1 554 ? 14.996 -9.765 10.824 1.00 92.38 554 ALA A CA 1
ATOM 4290 C C . ALA A 1 554 ? 14.301 -10.880 10.040 1.00 92.38 554 ALA A C 1
ATOM 4292 O O . ALA A 1 554 ? 13.215 -11.324 10.391 1.00 92.38 554 ALA A O 1
ATOM 4293 N N . TRP A 1 555 ? 14.943 -11.324 8.967 1.00 90.69 555 TRP A N 1
ATOM 4294 C CA . TRP A 1 555 ? 14.470 -12.425 8.139 1.00 90.69 555 TRP A CA 1
ATOM 4295 C C . TRP A 1 555 ? 15.664 -13.159 7.541 1.00 90.69 555 TRP A C 1
ATOM 4297 O O . TRP A 1 555 ? 16.682 -12.539 7.222 1.00 90.69 555 TRP A O 1
ATOM 4307 N N . SER A 1 556 ? 15.569 -14.477 7.406 1.00 90.69 556 SER A N 1
ATOM 4308 C CA . SER A 1 556 ? 16.618 -15.288 6.791 1.00 90.69 556 SER A CA 1
ATOM 4309 C C . SER A 1 556 ? 16.024 -16.251 5.775 1.00 90.69 556 SER A C 1
ATOM 4311 O O . SER A 1 556 ? 14.888 -16.683 5.925 1.00 90.69 556 SER A O 1
ATOM 4313 N N . THR A 1 557 ? 16.805 -16.599 4.757 1.00 90.25 557 THR A N 1
ATOM 4314 C CA . THR A 1 557 ? 16.443 -17.646 3.799 1.00 90.25 557 THR A CA 1
ATOM 4315 C C . THR A 1 557 ? 17.673 -18.425 3.351 1.00 90.25 557 THR A C 1
ATOM 4317 O O . THR A 1 557 ? 18.762 -17.858 3.196 1.00 90.25 557 THR A O 1
ATOM 4320 N N . ASP A 1 558 ? 17.479 -19.719 3.116 1.00 91.81 558 ASP A N 1
ATOM 4321 C CA . ASP A 1 558 ? 18.440 -20.612 2.462 1.00 91.81 558 ASP A CA 1
ATOM 4322 C C . ASP A 1 558 ? 18.086 -20.852 0.983 1.00 91.81 558 ASP A C 1
ATOM 4324 O O . ASP A 1 558 ? 18.734 -21.644 0.302 1.00 91.81 558 ASP A O 1
ATOM 4328 N N . GLU A 1 559 ? 17.061 -20.170 0.471 1.00 92.19 559 GLU A N 1
ATOM 4329 C CA . GLU A 1 559 ? 16.516 -20.370 -0.869 1.00 92.19 559 GLU A CA 1
ATOM 4330 C C . GLU A 1 559 ? 16.072 -19.054 -1.532 1.00 92.19 559 GLU A C 1
ATOM 4332 O O . GLU A 1 559 ? 15.773 -18.055 -0.870 1.00 92.19 559 GLU A O 1
ATOM 4337 N N . LEU A 1 560 ? 16.066 -19.059 -2.868 1.00 92.25 560 LEU A N 1
ATOM 4338 C CA . LEU A 1 560 ? 15.437 -18.040 -3.707 1.00 92.25 560 LEU A CA 1
ATOM 4339 C C . LEU A 1 560 ? 14.242 -18.680 -4.422 1.00 92.25 560 LEU A C 1
ATOM 4341 O O . LEU A 1 560 ? 14.293 -19.824 -4.871 1.00 92.25 560 LEU A O 1
ATOM 4345 N N . SER A 1 561 ? 13.161 -17.927 -4.536 1.00 88.25 561 SER A N 1
ATOM 4346 C CA . SER A 1 561 ? 11.883 -18.355 -5.098 1.00 88.25 561 SER A CA 1
ATOM 4347 C C . SER A 1 561 ? 11.915 -18.375 -6.624 1.00 88.25 561 SER A C 1
ATOM 4349 O O . SER A 1 561 ? 11.189 -19.149 -7.244 1.00 88.25 561 SER A O 1
ATOM 4351 N N . PHE A 1 562 ? 12.716 -17.505 -7.252 1.00 88.06 562 PHE A N 1
ATOM 4352 C CA . PHE A 1 562 ? 12.716 -17.345 -8.713 1.00 88.06 562 PHE A CA 1
ATOM 4353 C C . PHE A 1 562 ? 13.821 -18.134 -9.425 1.00 88.06 562 PHE A C 1
ATOM 4355 O O . PHE A 1 562 ? 13.789 -18.260 -10.649 1.00 88.06 562 PHE A O 1
ATOM 4362 N N . GLU A 1 563 ? 14.814 -18.643 -8.698 1.00 89.25 563 GLU A N 1
ATOM 4363 C CA . GLU A 1 563 ? 15.930 -19.421 -9.239 1.00 89.25 563 GLU A CA 1
ATOM 4364 C C . GLU A 1 563 ? 16.573 -20.298 -8.157 1.00 89.25 563 GLU A C 1
ATOM 4366 O O . GLU A 1 563 ? 16.430 -20.042 -6.969 1.00 89.25 563 GLU A O 1
ATOM 4371 N N . GLU A 1 564 ? 17.297 -21.333 -8.572 1.00 91.31 564 GLU A N 1
ATOM 4372 C CA . GLU A 1 564 ? 18.063 -22.195 -7.679 1.00 91.31 564 GLU A CA 1
ATOM 4373 C C . GLU A 1 564 ? 19.163 -21.397 -6.966 1.00 91.31 564 GLU A C 1
ATOM 4375 O O . GLU A 1 564 ? 19.897 -20.615 -7.579 1.00 91.31 564 GLU A O 1
ATOM 4380 N N . TYR A 1 565 ? 19.299 -21.643 -5.664 1.00 94.00 565 TYR A N 1
ATOM 4381 C CA . TYR A 1 565 ? 20.304 -21.033 -4.807 1.00 94.00 565 TYR A CA 1
ATOM 4382 C C . TYR A 1 565 ? 21.008 -22.109 -3.975 1.00 94.00 565 TYR A C 1
ATOM 4384 O O . TYR A 1 565 ? 20.356 -22.901 -3.302 1.00 94.00 565 TYR A O 1
ATOM 4392 N N . ASP A 1 566 ? 22.341 -22.153 -4.041 1.00 92.62 566 ASP A N 1
ATOM 4393 C CA . ASP A 1 566 ? 23.194 -23.099 -3.303 1.00 92.62 566 ASP A CA 1
ATOM 4394 C C . ASP A 1 566 ? 24.248 -22.396 -2.421 1.00 92.62 566 ASP A C 1
ATOM 4396 O O . ASP A 1 566 ? 25.245 -23.003 -2.019 1.00 92.62 566 ASP A O 1
ATOM 4400 N N . GLY A 1 567 ? 24.040 -21.103 -2.142 1.00 93.44 567 GLY A N 1
ATOM 4401 C CA . GLY A 1 567 ? 24.934 -20.276 -1.331 1.00 93.44 567 GLY A CA 1
ATOM 4402 C C . GLY A 1 567 ? 24.681 -20.357 0.180 1.00 93.44 567 GLY A C 1
ATOM 4403 O O . GLY A 1 567 ? 23.889 -21.160 0.663 1.00 93.44 567 GLY A O 1
ATOM 4404 N N . ASP A 1 568 ? 25.392 -19.514 0.935 1.00 95.06 568 ASP A N 1
ATOM 4405 C CA . ASP A 1 568 ? 25.220 -19.387 2.390 1.00 95.06 568 ASP A CA 1
ATOM 4406 C C . ASP A 1 568 ? 23.897 -18.681 2.745 1.00 95.06 568 ASP A C 1
ATOM 4408 O O . ASP A 1 568 ? 23.491 -17.764 2.040 1.00 95.06 568 ASP A O 1
ATOM 4412 N N . THR A 1 569 ? 23.288 -19.007 3.894 1.00 94.50 569 THR A N 1
ATOM 4413 C CA . THR A 1 569 ? 22.067 -18.345 4.399 1.00 94.50 569 THR A CA 1
ATOM 4414 C C . THR A 1 569 ? 22.123 -16.823 4.257 1.00 94.50 569 THR A C 1
ATOM 4416 O O . THR A 1 569 ? 22.977 -16.156 4.863 1.00 94.50 569 THR A O 1
ATOM 4419 N N . ILE A 1 570 ? 21.165 -16.265 3.521 1.00 95.31 570 ILE A N 1
ATOM 4420 C CA . ILE A 1 570 ? 21.002 -14.823 3.353 1.00 95.31 570 ILE A CA 1
ATOM 4421 C C . ILE A 1 570 ? 20.241 -14.300 4.564 1.00 95.31 570 ILE A C 1
ATOM 4423 O O . ILE A 1 570 ? 19.211 -14.852 4.937 1.00 95.31 570 ILE A O 1
ATOM 4427 N N . ARG A 1 571 ? 20.745 -13.231 5.187 1.00 93.50 571 ARG A N 1
ATOM 4428 C CA . ARG A 1 571 ? 20.119 -12.600 6.355 1.00 93.50 571 ARG A CA 1
ATOM 4429 C C . ARG A 1 571 ? 19.823 -11.143 6.056 1.00 93.50 571 ARG A C 1
ATOM 4431 O O . ARG A 1 571 ? 20.734 -10.389 5.724 1.00 93.50 571 ARG A O 1
ATOM 4438 N N . LEU A 1 572 ? 18.565 -10.761 6.209 1.00 94.69 572 LEU A N 1
ATOM 4439 C CA . LEU A 1 572 ? 18.094 -9.387 6.151 1.00 94.69 572 LEU A CA 1
ATOM 4440 C C . LEU A 1 572 ? 17.773 -8.919 7.571 1.00 94.69 572 LEU A C 1
ATOM 4442 O O . LEU A 1 572 ? 17.245 -9.674 8.384 1.00 94.69 572 LEU A O 1
ATOM 4446 N N . SER A 1 573 ? 18.103 -7.669 7.875 1.00 93.94 573 SER A N 1
ATOM 4447 C CA . SER A 1 573 ? 17.758 -7.046 9.150 1.00 93.94 573 SER A CA 1
ATOM 4448 C C . SER A 1 573 ? 17.567 -5.548 8.977 1.00 93.94 573 SER A C 1
ATOM 4450 O O . SER A 1 573 ? 18.336 -4.909 8.251 1.00 93.94 573 SER A O 1
ATOM 4452 N N . TRP A 1 574 ? 16.603 -4.986 9.692 1.00 97.12 574 TRP A N 1
ATOM 4453 C CA . TRP A 1 574 ? 16.255 -3.572 9.650 1.00 97.12 574 TRP A CA 1
ATOM 4454 C C . TRP A 1 574 ? 16.260 -3.016 11.067 1.00 97.12 574 TRP A C 1
ATOM 4456 O O . TRP A 1 574 ? 15.390 -3.344 11.870 1.00 97.12 574 TRP A O 1
ATOM 4466 N N . ASN A 1 575 ? 17.244 -2.169 11.384 1.00 96.88 575 ASN A N 1
ATOM 4467 C CA . ASN A 1 575 ? 17.338 -1.589 12.724 1.00 96.88 575 ASN A CA 1
ATOM 4468 C C . ASN A 1 575 ? 16.142 -0.677 12.997 1.00 96.88 575 ASN A C 1
ATOM 4470 O O . ASN A 1 575 ? 15.642 -0.642 14.120 1.00 96.88 575 ASN A O 1
ATOM 4474 N N . THR A 1 576 ? 15.670 0.025 11.965 1.00 98.38 576 THR A N 1
ATOM 4475 C CA . THR A 1 576 ? 14.553 0.961 12.070 1.00 98.38 576 THR A CA 1
ATOM 4476 C C . THR A 1 576 ? 13.427 0.667 11.078 1.00 98.38 576 THR A C 1
ATOM 4478 O O . THR A 1 576 ? 13.624 0.030 10.039 1.00 98.38 576 THR A O 1
ATOM 4481 N N . LEU A 1 577 ? 12.236 1.194 11.368 1.00 98.25 577 LEU A N 1
ATOM 4482 C CA . LEU A 1 577 ? 11.096 1.238 10.450 1.00 98.25 577 LEU A CA 1
ATOM 4483 C C . LEU A 1 577 ? 11.477 1.913 9.127 1.00 98.25 577 LEU A C 1
ATOM 4485 O O . LEU A 1 577 ? 11.058 1.474 8.056 1.00 98.25 577 LEU A O 1
ATOM 4489 N N . TRP A 1 578 ? 12.329 2.938 9.183 1.00 98.38 578 TRP A N 1
ATOM 4490 C CA . TRP A 1 578 ? 12.835 3.633 8.002 1.00 98.38 578 TRP A CA 1
ATOM 4491 C C . TRP A 1 578 ? 13.813 2.794 7.183 1.00 98.38 578 TRP A C 1
ATOM 4493 O O . TRP A 1 578 ? 13.783 2.874 5.955 1.00 98.38 578 TRP A O 1
ATOM 4503 N N . ASP A 1 579 ? 14.642 1.957 7.817 1.00 98.25 579 ASP A N 1
ATOM 4504 C CA . ASP A 1 579 ? 15.504 1.007 7.105 1.00 98.25 579 ASP A CA 1
ATOM 4505 C C . ASP A 1 579 ? 14.663 0.004 6.309 1.00 98.25 579 ASP A C 1
ATOM 4507 O O . ASP A 1 579 ? 14.937 -0.230 5.123 1.00 98.25 579 ASP A O 1
ATOM 4511 N N . ALA A 1 580 ? 13.621 -0.546 6.944 1.00 98.19 580 ALA A N 1
ATOM 4512 C CA . ALA A 1 580 ? 12.661 -1.447 6.313 1.00 98.19 580 ALA A CA 1
ATOM 4513 C C . ALA A 1 580 ? 11.942 -0.750 5.154 1.00 98.19 580 ALA A C 1
ATOM 4515 O O . ALA A 1 580 ? 12.022 -1.207 4.012 1.00 98.19 580 ALA A O 1
ATOM 4516 N N . ALA A 1 581 ? 11.355 0.424 5.397 1.00 98.56 581 ALA A N 1
ATOM 4517 C CA . ALA A 1 581 ? 10.641 1.180 4.374 1.00 98.56 581 ALA A CA 1
ATOM 4518 C C . ALA A 1 581 ? 11.534 1.590 3.196 1.00 98.56 581 ALA A C 1
ATOM 4520 O O . ALA A 1 581 ? 11.138 1.513 2.028 1.00 98.56 581 ALA A O 1
ATOM 4521 N N . ALA A 1 582 ? 12.778 1.984 3.471 1.00 98.44 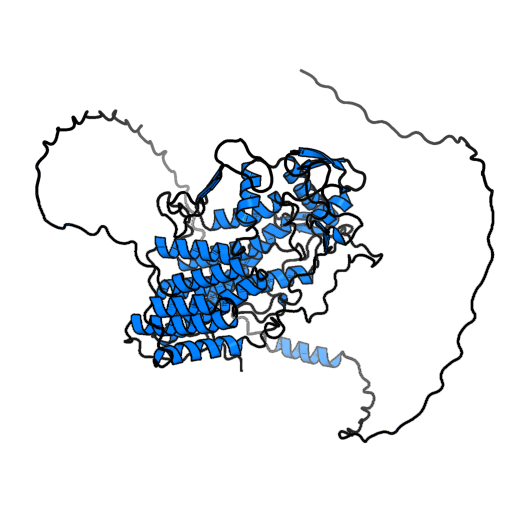582 ALA A N 1
ATOM 4522 C CA . ALA A 1 582 ? 13.738 2.315 2.434 1.00 98.44 582 ALA A CA 1
ATOM 4523 C C . ALA A 1 582 ? 14.178 1.086 1.631 1.00 98.44 582 ALA A C 1
ATOM 4525 O O . ALA A 1 582 ? 14.469 1.207 0.435 1.00 98.44 582 ALA A O 1
ATOM 4526 N N . GLN A 1 583 ? 14.259 -0.093 2.251 1.00 98.38 583 GLN A N 1
ATOM 4527 C CA . GLN A 1 583 ? 14.555 -1.325 1.530 1.00 98.38 583 GLN A CA 1
ATOM 4528 C C . GLN A 1 583 ? 13.364 -1.798 0.689 1.00 98.38 583 GLN A C 1
ATOM 4530 O O . GLN A 1 583 ? 13.589 -2.165 -0.462 1.00 98.38 583 GLN A O 1
ATOM 4535 N N . ALA A 1 584 ? 12.134 -1.657 1.187 1.00 97.94 584 ALA A N 1
ATOM 4536 C CA . ALA A 1 584 ? 10.905 -1.937 0.445 1.00 97.94 584 ALA A CA 1
ATOM 4537 C C . ALA A 1 584 ? 10.784 -1.109 -0.844 1.00 97.94 584 ALA A C 1
ATOM 4539 O O . ALA A 1 584 ? 10.352 -1.611 -1.878 1.00 97.94 584 ALA A O 1
ATOM 4540 N N . GLY A 1 585 ? 11.214 0.155 -0.816 1.00 96.94 585 GLY A N 1
ATOM 4541 C CA . GLY A 1 585 ? 11.299 0.976 -2.024 1.00 96.94 585 GLY A CA 1
ATOM 4542 C C . GLY A 1 585 ? 12.424 0.548 -2.979 1.00 96.94 585 GLY A C 1
ATOM 4543 O O . GLY A 1 585 ? 12.203 0.382 -4.179 1.00 96.94 585 GLY A O 1
ATOM 4544 N N . ARG A 1 586 ? 13.632 0.292 -2.449 1.00 97.75 586 ARG A N 1
ATOM 4545 C CA . ARG A 1 586 ? 14.807 -0.114 -3.255 1.00 97.75 586 ARG A CA 1
ATOM 4546 C C . ARG A 1 586 ? 14.613 -1.467 -3.931 1.00 97.75 586 ARG A C 1
ATOM 4548 O O . ARG A 1 586 ? 15.086 -1.661 -5.049 1.00 97.75 586 ARG A O 1
ATOM 4555 N N . SER A 1 587 ? 13.913 -2.389 -3.273 1.00 97.69 587 SER A N 1
ATOM 4556 C CA . SER A 1 587 ? 13.625 -3.725 -3.799 1.00 97.69 587 SER A CA 1
ATOM 4557 C C . SER A 1 587 ? 12.927 -3.665 -5.159 1.00 97.69 587 SER A C 1
ATOM 4559 O O . SER A 1 587 ? 13.105 -4.551 -5.988 1.00 97.69 587 SER A O 1
ATOM 4561 N N . ARG A 1 588 ? 12.194 -2.580 -5.440 1.00 97.19 588 ARG A N 1
ATOM 4562 C CA . ARG A 1 588 ? 11.470 -2.390 -6.699 1.00 97.19 588 ARG A CA 1
ATOM 4563 C C . ARG A 1 588 ? 12.391 -2.098 -7.884 1.00 97.19 588 ARG A C 1
ATOM 4565 O O . ARG A 1 588 ? 12.050 -2.459 -9.012 1.00 97.19 588 ARG A O 1
ATOM 4572 N N . LEU A 1 589 ? 13.551 -1.488 -7.627 1.00 97.50 589 LEU A N 1
ATOM 4573 C CA . LEU A 1 589 ? 14.617 -1.328 -8.616 1.00 97.50 589 LEU A CA 1
ATOM 4574 C C . LEU A 1 589 ? 15.339 -2.663 -8.832 1.00 97.50 589 LEU A C 1
ATOM 4576 O O . LEU A 1 589 ? 15.596 -3.028 -9.975 1.00 97.50 589 LEU A O 1
ATOM 4580 N N . TYR A 1 590 ? 15.603 -3.422 -7.759 1.00 97.88 590 TYR A N 1
ATOM 4581 C CA . TYR A 1 590 ? 16.209 -4.759 -7.856 1.00 97.88 590 TYR A CA 1
ATOM 4582 C C . TYR A 1 590 ? 15.323 -5.740 -8.633 1.00 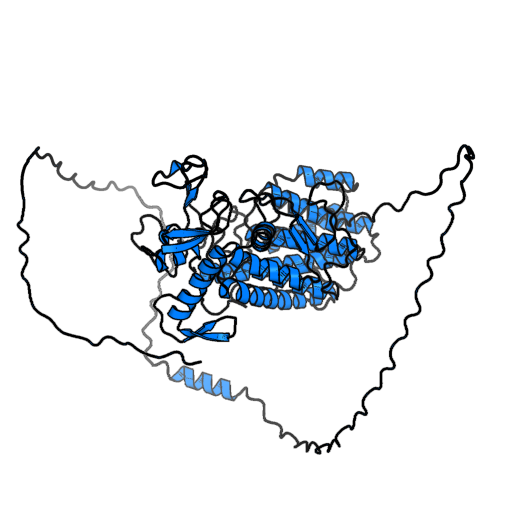97.88 590 TYR A C 1
ATOM 4584 O O . TYR A 1 590 ? 15.809 -6.441 -9.515 1.00 97.88 590 TYR A O 1
ATOM 4592 N N . GLY A 1 591 ? 14.012 -5.717 -8.387 1.00 96.12 591 GLY A N 1
ATOM 4593 C CA . GLY A 1 591 ? 13.027 -6.471 -9.161 1.00 96.12 591 GLY A CA 1
ATOM 4594 C C . GLY A 1 591 ? 12.852 -5.966 -10.598 1.00 96.12 591 GLY A C 1
ATOM 4595 O O . GLY A 1 591 ? 12.231 -6.641 -11.407 1.00 96.12 591 GLY A O 1
ATOM 4596 N N . GLY A 1 592 ? 13.393 -4.796 -10.953 1.00 96.94 592 GLY A N 1
ATOM 4597 C CA . GLY A 1 592 ? 13.343 -4.257 -12.313 1.00 96.94 592 GLY A CA 1
ATOM 4598 C C . GLY A 1 592 ? 11.985 -3.686 -12.734 1.00 96.94 592 GLY A C 1
ATOM 4599 O O . GLY A 1 592 ? 11.671 -3.650 -13.918 1.00 96.94 592 GLY A O 1
ATOM 4600 N N . ILE A 1 593 ? 11.148 -3.249 -11.794 1.00 96.31 593 ILE A N 1
ATOM 4601 C CA . ILE A 1 593 ? 9.745 -2.883 -12.080 1.00 96.31 593 ILE A CA 1
ATOM 4602 C C . ILE A 1 593 ? 9.395 -1.424 -11.800 1.00 96.31 593 ILE A C 1
ATOM 4604 O O . ILE A 1 593 ? 8.287 -0.991 -12.140 1.00 96.31 593 ILE A O 1
ATOM 4608 N N . HIS A 1 594 ? 10.328 -0.680 -11.211 1.00 98.31 594 HIS A N 1
ATOM 4609 C CA . HIS A 1 594 ? 10.231 0.755 -10.979 1.00 98.31 594 HIS A CA 1
ATOM 4610 C C . HIS A 1 594 ? 11.551 1.456 -11.299 1.00 98.31 594 HIS A C 1
ATOM 4612 O O . HIS A 1 594 ? 12.623 0.860 -11.176 1.00 98.31 594 HIS A O 1
ATOM 4618 N N . ILE A 1 595 ? 11.455 2.722 -11.700 1.00 98.50 595 ILE A N 1
ATOM 4619 C CA . ILE A 1 595 ? 12.612 3.617 -11.826 1.00 98.50 595 ILE A CA 1
ATOM 4620 C C . ILE A 1 595 ? 12.894 4.330 -10.499 1.00 98.50 595 ILE A C 1
ATOM 4622 O O . ILE A 1 595 ? 12.050 4.355 -9.600 1.00 98.50 595 ILE A O 1
ATOM 4626 N N . GLN A 1 596 ? 14.068 4.955 -10.393 1.00 97.94 596 GLN A N 1
ATOM 4627 C CA . GLN A 1 596 ? 14.470 5.721 -9.212 1.00 97.94 596 GLN A CA 1
ATOM 4628 C C . GLN A 1 596 ? 13.428 6.779 -8.813 1.00 97.94 596 GLN A C 1
ATOM 4630 O O . GLN A 1 596 ? 13.072 6.869 -7.640 1.00 97.94 596 GLN A O 1
ATOM 4635 N N . ASP A 1 597 ? 12.902 7.559 -9.762 1.00 98.38 597 ASP A N 1
ATOM 4636 C CA . ASP A 1 597 ? 11.882 8.569 -9.455 1.00 98.38 597 ASP A CA 1
ATOM 4637 C C . ASP A 1 597 ? 10.563 7.957 -8.992 1.00 98.38 597 ASP A C 1
ATOM 4639 O O . ASP A 1 597 ? 9.918 8.507 -8.098 1.00 98.38 597 ASP A O 1
ATOM 4643 N N . GLY A 1 598 ? 10.179 6.813 -9.560 1.00 98.38 598 GLY A N 1
ATOM 4644 C CA . GLY A 1 598 ? 9.007 6.059 -9.133 1.00 98.38 598 GLY A CA 1
ATOM 4645 C C . GLY A 1 598 ? 9.113 5.655 -7.665 1.00 98.38 598 GLY A C 1
ATOM 4646 O O . GLY A 1 598 ? 8.140 5.793 -6.923 1.00 98.38 598 GLY A O 1
ATOM 4647 N N . ASP A 1 599 ? 10.300 5.233 -7.225 1.00 98.69 599 ASP A N 1
ATOM 4648 C CA . ASP A 1 599 ? 10.591 4.937 -5.824 1.00 98.69 599 ASP A CA 1
ATOM 4649 C C . ASP A 1 599 ? 10.634 6.204 -4.956 1.00 98.69 599 ASP A C 1
ATOM 4651 O O . ASP A 1 599 ? 9.773 6.401 -4.098 1.00 98.69 599 ASP A O 1
ATOM 4655 N N . LEU A 1 600 ? 11.601 7.096 -5.185 1.00 98.75 600 LEU A N 1
ATOM 4656 C CA . LEU A 1 600 ? 11.886 8.220 -4.288 1.00 98.75 600 LEU A CA 1
ATOM 4657 C C . LEU A 1 600 ? 10.719 9.206 -4.161 1.00 98.75 600 LEU A C 1
ATOM 4659 O O . LEU A 1 600 ? 10.478 9.736 -3.075 1.00 98.75 600 LEU A O 1
ATOM 4663 N N . ARG A 1 601 ? 9.954 9.436 -5.233 1.00 98.69 601 ARG A N 1
ATOM 4664 C CA . ARG A 1 601 ? 8.767 10.302 -5.158 1.00 98.69 601 ARG A CA 1
ATOM 4665 C C . ARG A 1 601 ? 7.571 9.587 -4.545 1.00 98.69 601 ARG A C 1
ATOM 4667 O O . ARG A 1 601 ? 6.759 10.245 -3.905 1.00 98.69 601 ARG A O 1
ATOM 4674 N N . GLY A 1 602 ? 7.491 8.261 -4.678 1.00 98.69 602 GLY A N 1
ATOM 4675 C CA . GLY A 1 602 ? 6.537 7.443 -3.929 1.00 98.69 602 GLY A CA 1
ATOM 4676 C C . GLY A 1 602 ? 6.771 7.554 -2.423 1.00 98.69 602 GLY A C 1
ATOM 4677 O O . GLY A 1 602 ? 5.832 7.829 -1.687 1.00 98.69 602 GLY A O 1
ATOM 4678 N N . ARG A 1 603 ? 8.030 7.449 -1.978 1.00 98.69 603 ARG A N 1
ATOM 4679 C CA . ARG A 1 603 ? 8.422 7.641 -0.568 1.00 98.69 603 ARG A CA 1
ATOM 4680 C C . ARG A 1 603 ? 7.991 9.004 -0.028 1.00 98.69 603 ARG A C 1
ATOM 4682 O O . ARG A 1 603 ? 7.321 9.080 0.996 1.00 98.69 603 ARG A O 1
ATOM 4689 N N . ALA A 1 604 ? 8.347 10.070 -0.749 1.00 98.81 604 ALA A N 1
ATOM 4690 C CA . ALA A 1 604 ? 8.014 11.436 -0.356 1.00 98.81 604 ALA A CA 1
ATOM 4691 C C . ALA A 1 604 ? 6.494 11.662 -0.279 1.00 98.81 604 ALA A C 1
ATOM 4693 O O . ALA A 1 604 ? 6.019 12.265 0.678 1.00 98.81 604 ALA A O 1
ATOM 4694 N N . MET A 1 605 ? 5.734 11.150 -1.254 1.00 98.81 605 MET A N 1
ATOM 4695 C CA . MET A 1 605 ? 4.271 11.225 -1.252 1.00 98.81 605 MET A CA 1
ATOM 4696 C C . MET A 1 605 ? 3.672 10.480 -0.052 1.00 98.81 605 MET A C 1
ATOM 4698 O O . MET A 1 605 ? 2.843 11.044 0.653 1.00 98.81 605 MET A O 1
ATOM 4702 N N . GLY A 1 606 ? 4.103 9.240 0.206 1.00 98.81 606 GLY A N 1
ATOM 4703 C CA . GLY A 1 606 ? 3.597 8.439 1.325 1.00 98.81 606 GLY A CA 1
ATOM 4704 C C . GLY A 1 606 ? 3.813 9.111 2.680 1.00 98.81 606 GLY A C 1
ATOM 4705 O O . GLY A 1 606 ? 2.904 9.145 3.504 1.00 98.81 606 GLY A O 1
ATOM 4706 N N . GLN A 1 607 ? 4.984 9.720 2.881 1.00 98.81 607 GLN A N 1
ATOM 4707 C CA . GLN A 1 607 ? 5.269 10.497 4.086 1.00 98.81 607 GLN A CA 1
ATOM 4708 C C . GLN A 1 607 ? 4.346 11.724 4.220 1.00 98.81 607 GLN A C 1
ATOM 4710 O O . GLN A 1 607 ? 3.740 11.912 5.269 1.00 98.81 607 GLN A O 1
ATOM 4715 N N . GLN A 1 608 ? 4.174 12.526 3.161 1.00 98.88 608 GLN A N 1
ATOM 4716 C CA . GLN A 1 608 ? 3.308 13.721 3.189 1.00 98.88 608 GLN A CA 1
ATOM 4717 C C . GLN A 1 608 ? 1.835 13.380 3.471 1.00 98.88 608 GLN A C 1
ATOM 4719 O O . GLN A 1 608 ? 1.154 14.067 4.241 1.00 98.88 608 GLN A O 1
ATOM 4724 N N . VAL A 1 609 ? 1.347 12.287 2.876 1.00 98.88 609 VAL A N 1
ATOM 4725 C CA . VAL A 1 609 ? 0.008 11.756 3.152 1.00 98.88 609 VAL A CA 1
ATOM 4726 C C . VAL A 1 609 ? -0.105 11.347 4.620 1.00 98.88 609 VAL A C 1
ATOM 4728 O O . VAL A 1 609 ? -1.038 11.770 5.304 1.00 98.88 609 VAL A O 1
ATOM 4731 N N . ALA A 1 610 ? 0.852 10.569 5.127 1.00 98.81 610 ALA A N 1
ATOM 4732 C CA . ALA A 1 610 ? 0.842 10.100 6.507 1.00 98.81 610 ALA A CA 1
ATOM 4733 C C . ALA A 1 610 ? 0.927 11.230 7.537 1.00 98.81 610 ALA A C 1
ATOM 4735 O O . ALA A 1 610 ? 0.235 11.159 8.545 1.00 98.81 610 ALA A O 1
ATOM 4736 N N . GLU A 1 611 ? 1.697 12.288 7.285 1.00 98.75 611 GLU A N 1
ATOM 4737 C CA . GLU A 1 611 ? 1.749 13.473 8.153 1.00 98.75 611 GLU A CA 1
ATOM 4738 C C . GLU A 1 611 ? 0.371 14.153 8.261 1.00 98.75 611 GLU A C 1
ATOM 4740 O O . GLU A 1 611 ? -0.065 14.527 9.353 1.00 98.75 611 GLU A O 1
ATOM 4745 N N . THR A 1 612 ? -0.361 14.242 7.145 1.00 98.69 612 THR A N 1
ATOM 4746 C CA . THR A 1 612 ? -1.731 14.787 7.116 1.00 98.69 612 THR A CA 1
ATOM 4747 C C . THR A 1 612 ? -2.705 13.891 7.882 1.00 98.69 612 THR A C 1
ATOM 4749 O O . THR A 1 612 ? -3.469 14.359 8.730 1.00 98.69 612 THR A O 1
ATOM 4752 N N . VAL A 1 613 ? -2.651 12.583 7.622 1.00 98.69 613 VAL A N 1
ATOM 4753 C CA . VAL A 1 613 ? -3.496 11.587 8.291 1.00 98.69 613 VAL A CA 1
ATOM 4754 C C . VAL A 1 613 ? -3.209 11.522 9.789 1.00 98.69 613 VAL A C 1
ATOM 4756 O O . VAL A 1 613 ? -4.142 11.407 10.590 1.00 98.69 613 VAL A O 1
ATOM 4759 N N . TRP A 1 614 ? -1.943 11.629 10.188 1.00 98.38 614 TRP A N 1
ATOM 4760 C CA . TRP A 1 614 ? -1.538 11.661 11.586 1.00 98.38 614 TRP A CA 1
ATOM 4761 C C . TRP A 1 614 ? -2.122 12.876 12.303 1.00 98.38 614 TRP A C 1
ATOM 4763 O O . TRP A 1 614 ? -2.735 12.708 13.355 1.00 98.38 614 TRP A O 1
ATOM 4773 N N . GLY A 1 615 ? -2.042 14.071 11.707 1.00 97.56 615 GLY A N 1
ATOM 4774 C CA . GLY A 1 615 ? -2.650 15.276 12.278 1.00 97.56 615 GLY A CA 1
ATOM 4775 C C . GLY A 1 615 ? -4.163 15.132 12.498 1.00 97.56 615 GLY A C 1
ATOM 4776 O O . GLY A 1 615 ? -4.675 15.456 13.574 1.00 97.56 615 GLY A O 1
ATOM 4777 N N . GLN A 1 616 ? -4.883 14.572 11.520 1.00 97.31 616 GLN A N 1
ATOM 4778 C CA . GLN A 1 616 ? -6.316 14.286 11.662 1.00 97.31 616 GLN A CA 1
ATOM 4779 C C . GLN A 1 616 ? -6.576 13.259 12.775 1.00 97.31 616 GLN A C 1
ATOM 4781 O O . GLN A 1 616 ? -7.466 13.444 13.608 1.00 97.31 616 GLN A O 1
ATOM 4786 N N . THR A 1 617 ? -5.777 12.199 12.829 1.00 97.12 617 THR A N 1
ATOM 4787 C CA . THR A 1 617 ? -5.901 11.124 13.818 1.00 97.12 617 THR A CA 1
ATOM 4788 C C . THR A 1 617 ? -5.627 11.615 15.244 1.00 97.12 617 THR A C 1
ATOM 4790 O O . THR A 1 617 ? -6.420 11.358 16.151 1.00 97.12 617 THR A O 1
ATOM 4793 N N . GLU A 1 618 ? -4.570 12.401 15.449 1.00 96.44 618 GLU A N 1
ATOM 4794 C CA . GLU A 1 618 ? -4.242 13.019 16.737 1.00 96.44 618 GLU A CA 1
ATOM 4795 C C . GLU A 1 618 ? -5.370 13.948 17.209 1.00 96.44 618 GLU A C 1
ATOM 4797 O O . GLU A 1 618 ? -5.739 13.947 18.391 1.00 96.44 618 GLU A O 1
ATOM 4802 N N . SER A 1 619 ? -5.989 14.694 16.286 1.00 96.75 619 SER A N 1
ATOM 4803 C CA . SER A 1 619 ? -7.144 15.538 16.603 1.00 96.75 619 SER A CA 1
ATOM 4804 C C . SER A 1 619 ? -8.330 14.713 17.122 1.00 96.75 619 SER A C 1
ATOM 4806 O O . SER A 1 619 ? -8.972 15.098 18.105 1.00 96.75 619 SER A O 1
ATOM 4808 N N . LEU A 1 620 ? -8.597 13.543 16.529 1.00 96.94 620 LEU A N 1
ATOM 4809 C CA . LEU A 1 620 ? -9.645 12.630 16.985 1.00 96.94 620 LEU A CA 1
ATOM 4810 C C . LEU A 1 620 ? -9.298 12.046 18.358 1.00 96.94 620 LEU A C 1
ATOM 4812 O O . LEU A 1 620 ? -10.155 12.038 19.241 1.00 96.94 620 LEU A O 1
ATOM 4816 N N . PHE A 1 621 ? -8.046 11.645 18.586 1.00 96.62 621 PHE A N 1
ATOM 4817 C CA . PHE A 1 621 ? -7.600 11.084 19.867 1.00 96.62 621 PHE A CA 1
ATOM 4818 C C . PHE A 1 621 ? -7.676 12.092 21.017 1.00 96.62 621 PHE A C 1
ATOM 4820 O O . PHE A 1 621 ? -7.993 11.722 22.147 1.00 96.62 621 PHE A O 1
ATOM 4827 N N . SER A 1 622 ? -7.401 13.363 20.729 1.00 94.94 622 SER A N 1
ATOM 4828 C CA . SER A 1 622 ? -7.415 14.470 21.692 1.00 94.94 622 SER A CA 1
ATOM 4829 C C . SER A 1 622 ? -8.785 15.146 21.844 1.00 94.94 622 SER A C 1
ATOM 4831 O O . SER A 1 622 ? -8.942 16.044 22.672 1.00 94.94 622 SER A O 1
ATOM 4833 N N . GLY A 1 623 ? -9.793 14.711 21.080 1.00 87.75 623 GLY A N 1
ATOM 4834 C CA . GLY A 1 623 ? -11.157 15.240 21.138 1.00 87.75 623 GLY A CA 1
ATOM 4835 C C . GLY A 1 623 ? -11.353 16.593 20.444 1.00 87.75 623 GLY A C 1
ATOM 4836 O O . GLY A 1 623 ? -12.446 17.166 20.514 1.00 87.75 623 GLY A O 1
ATOM 4837 N N . PHE A 1 624 ? -10.331 17.108 19.758 1.00 83.25 624 PHE A N 1
ATOM 4838 C CA . PHE A 1 624 ? -10.403 18.352 18.987 1.00 83.25 624 PHE A CA 1
ATOM 4839 C C . PHE A 1 624 ? -10.894 18.149 17.551 1.00 83.25 624 PHE A C 1
ATOM 4841 O O . PHE A 1 624 ? -11.386 19.102 16.954 1.00 83.25 624 PHE A O 1
ATOM 4848 N N . GLY A 1 625 ? -10.823 16.926 17.028 1.00 71.00 625 GLY A N 1
ATOM 4849 C CA . GLY A 1 625 ? -11.244 16.591 15.670 1.00 71.00 625 GLY A CA 1
ATOM 4850 C C . GLY A 1 625 ? -12.744 16.761 15.442 1.00 71.00 625 GLY A C 1
ATOM 4851 O O . GLY A 1 625 ? -13.545 16.782 16.384 1.00 71.00 625 GLY A O 1
ATOM 4852 N N . GLU A 1 626 ? -13.135 16.879 14.179 1.00 72.69 626 GLU A N 1
ATOM 4853 C CA . GLU A 1 626 ? -14.535 16.833 13.765 1.00 72.69 626 GLU A CA 1
ATOM 4854 C C . GLU A 1 626 ? -14.890 15.412 13.323 1.00 72.69 626 GLU A C 1
ATOM 4856 O O . GLU A 1 626 ? -14.153 14.783 12.566 1.00 72.69 626 GLU A O 1
ATOM 4861 N N . THR A 1 627 ? -16.020 14.893 13.807 1.00 72.81 627 THR A N 1
ATOM 4862 C CA . THR A 1 627 ? -16.593 13.657 13.264 1.00 72.81 627 THR A CA 1
ATOM 4863 C C . THR A 1 627 ? -17.103 13.955 11.866 1.00 72.81 627 THR A C 1
ATOM 4865 O O . THR A 1 627 ? -17.881 14.896 11.688 1.00 72.81 627 THR A O 1
ATOM 4868 N N . SER A 1 628 ? -16.698 13.147 10.890 1.00 65.88 628 SER A N 1
ATOM 4869 C CA . SER A 1 628 ? -17.131 13.294 9.509 1.00 65.88 628 SER A CA 1
ATOM 4870 C C . SER A 1 628 ? -18.630 13.004 9.428 1.00 65.88 628 SER A C 1
ATOM 4872 O O . SER A 1 628 ? -19.072 11.856 9.456 1.00 65.88 628 SER A O 1
ATOM 4874 N N . GLN A 1 629 ? -19.439 14.065 9.396 1.00 46.78 629 GLN A N 1
ATOM 4875 C CA . GLN A 1 629 ? -20.865 13.984 9.095 1.00 46.78 629 GLN A CA 1
ATOM 4876 C C . GLN A 1 629 ? -21.016 13.987 7.575 1.00 46.78 629 GLN A C 1
ATOM 4878 O O . GLN A 1 629 ? -21.380 15.000 6.982 1.00 46.78 629 GLN A O 1
ATOM 4883 N N . LEU A 1 630 ? -20.690 12.867 6.933 1.00 40.16 630 LEU A N 1
ATOM 4884 C CA . LEU A 1 630 ? -21.132 12.643 5.561 1.00 40.16 630 LEU A CA 1
ATOM 4885 C C . LEU A 1 630 ? -22.648 12.394 5.630 1.00 40.16 630 LEU A C 1
ATOM 4887 O O . LEU A 1 630 ? -23.087 11.367 6.148 1.00 40.16 630 LEU A O 1
ATOM 4891 N N . ILE A 1 631 ? -23.418 13.419 5.245 1.00 30.92 631 ILE A N 1
ATOM 4892 C CA . ILE A 1 631 ? -24.891 13.426 5.172 1.00 30.92 631 ILE A CA 1
ATOM 4893 C C . ILE A 1 631 ? -25.358 12.583 3.994 1.00 30.92 631 ILE A C 1
ATOM 4895 O O . ILE A 1 631 ? -24.815 12.804 2.888 1.00 30.92 631 ILE A O 1
#

Radius of gyration: 33.06 Å; Cα contacts (8 Å, |Δi|>4): 962; chains: 1; bounding box: 104×88×108 Å

Foldseek 3Di:
DDDDDDDDDDDDDDDDDDDDDDDDDDDDDDDDDDDDDDDDDDDDDDDDDDDDPDDDDDDDDDDDDDDPPVVVVVVVVVVVVPDDDDDDDDDDDDPPDPDPDDPDPDDPDDDPPDPDDDDDPDDDDDDDDDDDDDDDDDDDDDQDDDALLLVLLVLLLQLCLVVVADLLLLLVLLLLLLLLLLCLLQLLDPFFARQQDRNHDHVPDDPLLSSLLSLLLNLLSCCVSRVVCNVVSCVVCVVSVSNPCVDPSSVNSNVSSCRSCVLQVPQQQPVVVVSDAPPPDDWQQDPPNPDDFLFFAHWDWFAPQPDADPVSAQDDDPDSVGTDTFDAHNLRLQSGHASFAPGLQSQQDDAQQGAPFQDWDQFLVRDIGGSNVRLCVQLVLLQVLQLDDDPLLLVLLVVLVQDSSGSHLLSVLSQLVQLVCSVVVPDSNLSSLLSNLLSSLLNSLSNNQSCNQNVNSGYWSLSNQLVVQAVHWDWGQQFAPPHTDTDRSVSDAFSDRSNSHQDRTGAAADSLLLSLLLSLLSNCVSVVDFFFFPPDRFGPDDPVPPPDGHGGQKDWDQARPGYGHDDDIHIGGDRGSVSVSLSSLVSCSSRSTHTPRNNSSSNVSSNVSNVSSNVQSVCSRRNNHDHPPSD

Sequence (631 aa):
MTFPLFWLPRRRSLSSREIRFERHDERAARAVELLPQPQPPLVAMELPEPIDPFALEIVTVPDIPEPLSAVQDELDQMAQALVPPELPEPAFEIPQLDVPPLDVPPLDVPPLDVPPLDRPELSAPALDAVALNGADFGALNPDPQPTVVARWNELALQAIRADKPVPTVITRALHLAHAAMYDTWAAFDPIAKGAYTDLRRSSLTPQRTIERAISHAAHSVLSTVFPHHSDRFDDLLEQLGFDSARHPMARFGRQVAESVLSARAEDGSNAGNGYDDPSGYASINQEGSGEFDPNRWTPLRIPNGTAVDENGIPIATDDPSTYTLQSPLTPHWGDVTPFAISDGAAFRPVAPPQLGDFSVYTDATGFTSTNDEAYRRQFTEVAAISATLTAEQKAIAEYWADGPLSSTPPGHWNEFAHDLSAREEYGLADDVKMFFALNNALFDTGIAVWDAKYAHDYVRPQTAIRHLFEDQEIIAWAGPNKGSQTILGQDWQPYQDVTFVTPAFPEYTSGHSGFSFAAATVLEAYTGSDVLFDGHSRGVQDLDGDGERDLIGAWSTDELSFEEYDGDTIRLSWNTLWDAAAQAGRSRLYGGIHIQDGDLRGRAMGQQVAETVWGQTESLFSGFGETSQLI

pLDDT: mean 81.66, std 24.04, range [26.62, 98.94]

Mean predicted aligned error: 13.82 Å